Protein AF-A0A256YES0-F1 (afdb_monomer)

Nearest PDB structures (foldseek):
  6i7s-assembly1_G  TM=4.417E-01  e=3.848E-02  Homo sapiens
  6i7s-assembly2_H  TM=4.179E-01  e=4.249E-02  Homo sapiens
  3nb3-assembly1_A  TM=1.510E-01  e=1.839E+00  Escherichia coli K-12
  2gsk-assembly1_A  TM=1.183E-01  e=7.013E+00  Escherichia coli

Foldseek 3Di:
DDDPVVVVVVVVVVVVVPPPPPPPPPPPPWDFDDKFKWKKWKKKKKKWAAPVLVLQAPDPPDNGIKMKIKIWMKMWMWTWTDDVAIKIKIKIATADMDMDMDPGDPVLVVQACVQVVVRHGDIDMDMDSAQANAKDWDADSNVSYIDIDRDDDDADFPDWDDDPNFIWGWDWDWDWDADPQKIWTWTWIFIARQRNRHTQWIWIKIKIAGNVDRRGIIMIIMIMHMGGNRVSQVVQKAKWKKWFDFPPWIKIKMKIWGNDGWDWDWDFDFQKIKIWTADSHWIKMKMKTFQPKDWPDKPFDWDWDDDPRIIITIGHTDGGTDIMMTGIPTTGPDMDTDPDRPDDCCVVDPVCVPDPPVVVVCCVVVVVVVVVVVVVVVVVVVVVVVVVVVVD

Radius of gyration: 26.76 Å; Cα contacts (8 Å, |Δi|>4): 800; chains: 1; bounding box: 69×67×77 Å

Sequence (392 aa):
MFNAKKYAMLTLTLLVISLQFVPVVNTIFYREIYVLNGMYTGIFEIVASGIFVKNITVNSTSSGSGILRVNYEFEIWIHVLESNNYTYIYSYRLIGYKTWSRGFNRDLEELINATLDKYLGRTIISSGKWVDPALILTYDLNTKKLYFERFNLYYDITAVSLYEDTVCFEYKKYNELILNNKIHREIKTFYYDSLSKTPLYLYDYYAIIDLTDDLNHFYIKRVIFEDGIGHGLSKISRSKTKLLYYDDSTGKISFVSYFSMPDIELKYENNTLYINLKAEHPYLMVIVLENHDYINYSSIRLKPYMLRTKTLYLSDIRYTNSTLTFIFNEPIVKITDQQGNATYIHEVTTSEKNYSSSYILFYTIVFNILAIVVSYSVSKFIARVLKLIVQS

pLDDT: mean 73.88, std 18.16, range [28.91, 95.12]

Secondary structure (DSSP, 8-state):
---THHHHHHHHHHSSGGG----------PEEEEEEEEEEEEEEEEEE-GGGGGGT-S----S--EEEEEEEEEEEEEEEEESSS-EEEEEEEEEEEEEEEESS-HHHHHHHHHHHTTTBTPEEEEEESS----EEEEEETTTTEEEEEE--------EEEEETTEEEEEEEEEEEEEETTEEEEEEEEEEEETTT--EEEEEEEEEEEESS-TT-EEEEEEEEEEESHHHHHHHHEEEEEEEEE-SS-EEEEEEEEESSPPEEEEEEETTEEEEEEE-SS-EEEEEEEETT--EEEESS-EEEEEETTEEEEEEPPB-S-EEEEEEESS---EEEEPPS---TTTTS-GGGTT---HHHHHHHHHHHHHHHHHHHHHHHHHHHHHHHHHH-

Solvent-accessible surface area (backbone atoms only — not comparable to full-atom values): 21514 Å² total; per-residue (Å²): 138,83,73,69,71,68,58,59,55,56,56,55,61,62,64,67,66,78,79,70,85,69,78,79,72,69,84,66,81,60,44,77,76,46,77,40,54,27,39,37,45,34,41,42,36,42,36,23,12,40,78,48,30,53,62,71,39,94,71,78,87,62,90,44,55,23,40,39,38,38,40,38,33,32,39,38,36,41,39,35,27,46,53,105,60,61,39,33,39,36,40,37,26,33,75,47,72,49,77,48,74,45,66,55,58,66,68,57,56,52,54,46,47,62,46,50,60,72,38,50,76,39,74,49,76,48,74,37,82,55,68,61,77,26,71,44,85,46,74,42,66,88,80,68,41,68,47,77,43,72,58,84,79,92,73,79,70,66,47,75,51,70,56,84,89,18,67,20,36,27,36,72,47,78,49,76,48,80,54,95,60,22,42,40,36,39,42,36,40,35,32,20,34,74,84,34,53,31,61,44,31,38,39,41,37,41,37,41,37,36,71,86,43,83,62,29,28,35,36,41,39,38,38,38,40,51,46,49,47,58,52,46,52,49,75,43,48,43,61,55,50,34,37,37,29,38,96,90,47,52,30,38,39,32,43,36,21,55,80,55,74,59,49,76,49,77,50,74,57,60,32,34,41,39,39,42,37,48,36,98,44,54,32,36,40,44,35,41,25,38,78,81,63,47,71,80,39,58,76,57,72,64,50,78,44,83,52,96,61,31,40,36,32,37,44,66,78,36,75,56,59,45,79,43,43,37,30,39,77,56,48,58,77,46,75,44,74,59,90,69,91,71,57,88,56,65,80,69,40,76,77,55,74,76,49,68,57,62,61,60,59,47,47,57,50,52,51,53,50,49,53,50,52,51,53,51,52,52,52,53,50,52,52,52,52,52,53,53,61,76,73,106

Structure (mmCIF, N/CA/C/O backbone):
data_AF-A0A256YES0-F1
#
_entry.id   AF-A0A256YES0-F1
#
loop_
_atom_site.group_PDB
_atom_site.id
_atom_site.type_symbol
_atom_site.label_atom_id
_atom_site.label_alt_id
_atom_site.label_comp_id
_atom_site.label_asym_id
_atom_site.label_entity_id
_atom_site.label_seq_id
_atom_site.pdbx_PDB_ins_code
_atom_site.Cartn_x
_atom_site.Cartn_y
_atom_site.Cartn_z
_atom_site.occupancy
_atom_site.B_iso_or_equiv
_atom_site.auth_seq_id
_atom_site.auth_comp_id
_atom_site.auth_asym_id
_atom_site.auth_atom_id
_atom_site.pdbx_PDB_model_num
ATOM 1 N N . MET A 1 1 ? -25.175 -9.383 -42.299 1.00 34.66 1 MET A N 1
ATOM 2 C CA . MET A 1 1 ? -24.742 -7.984 -42.521 1.00 34.66 1 MET A CA 1
ATOM 3 C C . MET A 1 1 ? -24.931 -7.215 -41.224 1.00 34.66 1 MET A C 1
ATOM 5 O O . MET A 1 1 ? -26.058 -6.907 -40.860 1.00 34.66 1 MET A O 1
ATOM 9 N N . PHE A 1 2 ? -23.846 -7.023 -40.473 1.00 29.39 2 PHE A N 1
ATOM 10 C CA . PHE A 1 2 ? -23.865 -6.384 -39.156 1.00 29.39 2 PHE A CA 1
ATOM 11 C C . PHE A 1 2 ? -23.778 -4.861 -39.297 1.00 29.39 2 PHE A C 1
ATOM 13 O O . PHE A 1 2 ? -22.943 -4.327 -40.024 1.00 29.39 2 PHE A O 1
ATOM 20 N N . ASN A 1 3 ? -24.699 -4.169 -38.632 1.00 30.17 3 ASN A N 1
ATOM 21 C CA . ASN A 1 3 ? -25.014 -2.764 -38.856 1.00 30.17 3 ASN A CA 1
ATOM 22 C C . ASN A 1 3 ? -24.064 -1.858 -38.042 1.00 30.17 3 ASN A C 1
ATOM 24 O O . ASN A 1 3 ? -24.366 -1.464 -36.915 1.00 30.17 3 ASN A O 1
ATOM 28 N N . ALA A 1 4 ? -22.899 -1.537 -38.617 1.00 35.34 4 ALA A N 1
ATOM 29 C CA . ALA A 1 4 ? -21.822 -0.756 -37.989 1.00 35.34 4 ALA A CA 1
ATOM 30 C C . ALA A 1 4 ? -22.213 0.683 -37.579 1.00 35.34 4 ALA A C 1
ATOM 32 O O . ALA A 1 4 ? -21.505 1.323 -36.804 1.00 35.34 4 ALA A O 1
ATOM 33 N N . LYS A 1 5 ? -23.367 1.197 -38.027 1.00 34.91 5 LYS A N 1
ATOM 34 C CA . LYS A 1 5 ? -23.833 2.550 -37.678 1.00 34.91 5 LYS A CA 1
ATOM 35 C C . LYS A 1 5 ? -24.452 2.677 -36.281 1.00 34.91 5 LYS A C 1
ATOM 37 O O . LYS A 1 5 ? -24.475 3.782 -35.753 1.00 34.91 5 LYS A O 1
ATOM 42 N N . LYS A 1 6 ? -24.907 1.587 -35.646 1.00 34.03 6 LYS A N 1
ATOM 43 C CA . LYS A 1 6 ? -25.518 1.667 -34.300 1.00 34.03 6 LYS A CA 1
ATOM 44 C C . LYS A 1 6 ? -24.500 1.705 -33.153 1.00 34.03 6 LYS A C 1
ATOM 46 O O . LYS A 1 6 ? -24.822 2.229 -32.094 1.00 34.03 6 LYS A O 1
ATOM 51 N N . TYR A 1 7 ? -23.271 1.231 -33.373 1.00 35.84 7 TYR A N 1
ATOM 52 C CA . TYR A 1 7 ? -22.211 1.267 -32.356 1.00 35.84 7 TYR A CA 1
ATOM 53 C C . TYR A 1 7 ? -21.336 2.518 -32.425 1.00 35.84 7 TYR A C 1
ATOM 55 O O . TYR A 1 7 ? -20.847 2.946 -31.390 1.00 35.84 7 TYR A O 1
ATOM 63 N N . ALA A 1 8 ? -21.218 3.164 -33.591 1.00 35.25 8 ALA A N 1
ATOM 64 C CA . ALA A 1 8 ? -20.496 4.433 -33.713 1.00 35.25 8 ALA A CA 1
ATOM 65 C C . ALA A 1 8 ? -21.210 5.598 -33.001 1.00 35.25 8 ALA A C 1
ATOM 67 O O . ALA A 1 8 ? -20.566 6.542 -32.556 1.00 35.25 8 ALA A O 1
ATOM 68 N N . MET A 1 9 ? -22.537 5.524 -32.855 1.00 30.77 9 MET A N 1
ATOM 69 C CA . MET A 1 9 ? -23.305 6.561 -32.162 1.00 30.77 9 MET A CA 1
ATOM 70 C C . MET A 1 9 ? -23.294 6.372 -30.637 1.00 30.77 9 MET A C 1
ATOM 72 O O . MET A 1 9 ? -23.364 7.360 -29.920 1.00 30.77 9 MET A O 1
ATOM 76 N N . LEU A 1 10 ? -23.110 5.141 -30.135 1.00 31.28 10 LEU A N 1
ATOM 77 C CA . LEU A 1 10 ? -23.026 4.869 -28.694 1.00 31.28 10 LEU A CA 1
ATOM 78 C C . LEU A 1 10 ? -21.641 5.201 -28.106 1.00 31.28 10 LEU A C 1
ATOM 80 O O . LEU A 1 10 ? -21.547 5.633 -26.961 1.00 31.28 10 LEU A O 1
ATOM 84 N N . THR A 1 11 ? -20.564 5.066 -28.887 1.00 34.31 11 THR A N 1
ATOM 85 C CA . THR A 1 11 ? -19.218 5.495 -28.464 1.00 34.31 11 THR A CA 1
ATOM 86 C C . THR A 1 11 ? -19.010 7.003 -28.567 1.00 34.31 11 THR A C 1
ATOM 88 O O . THR A 1 11 ? -18.215 7.544 -27.803 1.00 34.31 11 THR A O 1
ATOM 91 N N . LEU A 1 12 ? -19.757 7.713 -29.421 1.00 30.97 12 LEU A N 1
ATOM 92 C CA . LEU A 1 12 ? -19.657 9.174 -29.501 1.00 30.97 12 LEU A CA 1
ATOM 93 C C . LEU A 1 12 ? -20.442 9.895 -28.391 1.00 30.97 12 LEU A C 1
ATOM 95 O O . LEU A 1 12 ? -20.058 10.991 -28.001 1.00 30.97 12 LEU A O 1
ATOM 99 N N . THR A 1 13 ? -21.484 9.282 -27.814 1.00 33.03 13 THR A N 1
ATOM 100 C CA . THR A 1 13 ? -22.185 9.857 -26.645 1.00 33.03 13 THR A CA 1
ATOM 101 C C . THR A 1 13 ? -21.450 9.593 -25.324 1.00 33.03 13 THR A C 1
ATOM 103 O O . THR A 1 13 ? -21.582 10.374 -24.389 1.00 33.03 13 THR A O 1
ATOM 106 N N . LEU A 1 14 ? -20.606 8.557 -25.252 1.00 30.81 14 LEU A N 1
ATOM 107 C CA . LEU A 1 14 ? -19.751 8.288 -24.085 1.00 30.81 14 LEU A CA 1
ATOM 108 C C . LEU A 1 14 ? -18.448 9.107 -24.074 1.00 30.81 14 LEU A C 1
ATOM 110 O O . LEU A 1 14 ? -17.885 9.324 -23.005 1.00 30.81 14 LEU A O 1
ATOM 114 N N . LEU A 1 15 ? -18.007 9.631 -25.224 1.00 29.50 15 LEU A N 1
ATOM 115 C CA . LEU A 1 15 ? -16.810 10.479 -25.323 1.00 29.50 15 LEU A CA 1
ATOM 116 C C . LEU A 1 15 ? -17.086 11.976 -25.067 1.00 29.50 15 LEU A C 1
ATOM 118 O O . LEU A 1 15 ? -16.154 12.755 -24.892 1.00 29.50 15 LEU A O 1
ATOM 122 N N . VAL A 1 16 ? -18.357 12.389 -25.010 1.00 29.42 16 VAL A N 1
ATOM 123 C CA . VAL A 1 16 ? -18.754 13.776 -24.684 1.00 29.42 16 VAL A CA 1
ATOM 124 C C . VAL A 1 16 ? -19.044 13.958 -23.183 1.00 29.42 16 VAL A C 1
ATOM 126 O O . VAL A 1 16 ? -19.153 15.083 -22.704 1.00 29.42 16 VAL A O 1
ATOM 129 N N . ILE A 1 17 ? -19.060 12.879 -22.391 1.00 32.25 17 ILE A N 1
ATOM 130 C CA . ILE A 1 17 ? -19.252 12.954 -20.929 1.00 32.25 17 ILE A CA 1
ATOM 131 C C . ILE A 1 17 ? -17.926 13.206 -20.177 1.00 32.25 17 ILE A C 1
ATOM 133 O O . ILE A 1 17 ? -17.936 13.578 -19.007 1.00 32.25 17 ILE A O 1
ATOM 137 N N . SER A 1 18 ? -16.761 13.105 -20.827 1.00 32.41 18 SER A N 1
ATOM 138 C CA . SER A 1 18 ? -15.463 13.182 -20.135 1.00 32.41 18 SER A CA 1
ATOM 139 C C . SER A 1 18 ? -14.825 14.576 -20.010 1.00 32.41 18 SER A C 1
ATOM 141 O O . SER A 1 18 ? -13.669 14.645 -19.609 1.00 32.41 18 SER A O 1
ATOM 143 N N . LEU A 1 19 ? -15.517 15.687 -20.309 1.00 30.39 19 LEU A N 1
ATOM 144 C CA . LEU A 1 19 ? -14.914 17.038 -20.219 1.00 30.39 19 LEU A CA 1
ATOM 145 C C . LEU A 1 19 ? -15.809 18.154 -19.644 1.00 30.39 19 LEU A C 1
ATOM 147 O O . LEU A 1 19 ? -15.488 19.331 -19.785 1.00 30.39 19 LEU A O 1
ATOM 151 N N . GLN A 1 20 ? -16.874 17.816 -18.914 1.00 28.91 20 GLN A N 1
ATOM 152 C CA . GLN A 1 20 ? -17.567 18.779 -18.047 1.00 28.91 20 GLN A CA 1
ATOM 153 C C . GLN A 1 20 ? -17.767 18.217 -16.638 1.00 28.91 20 GLN A C 1
ATOM 155 O O . GLN A 1 20 ? -18.882 18.038 -16.167 1.00 28.91 20 GLN A O 1
ATOM 160 N N . PHE A 1 21 ? -16.661 17.995 -15.931 1.00 31.44 21 PHE A N 1
ATOM 161 C CA . PHE A 1 21 ? -16.656 18.174 -14.481 1.00 31.44 21 PHE A CA 1
ATOM 162 C C . PHE A 1 21 ? -16.124 19.576 -14.187 1.00 31.44 21 PHE A C 1
ATOM 164 O O . PHE A 1 21 ? -15.007 19.756 -13.716 1.00 31.44 21 PHE A O 1
ATOM 171 N N . VAL A 1 22 ? -16.939 20.588 -14.485 1.00 30.09 22 VAL A N 1
ATOM 172 C CA . VAL A 1 22 ? -16.977 21.737 -13.582 1.00 30.09 22 VAL A CA 1
ATOM 173 C C . VAL A 1 22 ? -17.832 21.237 -12.425 1.00 30.09 22 VAL A C 1
ATOM 175 O O . VAL A 1 22 ? -19.026 21.015 -12.639 1.00 30.09 22 VAL A O 1
ATOM 178 N N . PRO A 1 23 ? -17.288 20.979 -11.224 1.00 34.78 23 PRO A N 1
ATOM 179 C CA . PRO A 1 23 ? -18.169 20.919 -10.081 1.00 34.78 23 PRO A CA 1
ATOM 180 C C . PRO A 1 23 ? -18.836 22.291 -10.026 1.00 34.78 23 PRO A C 1
ATOM 182 O O . PRO A 1 23 ? -18.173 23.312 -9.845 1.00 34.78 23 PRO A O 1
ATOM 185 N N . VAL A 1 24 ? -20.152 22.319 -10.241 1.00 32.22 24 VAL A N 1
ATOM 186 C CA . VAL A 1 24 ? -20.981 23.382 -9.693 1.00 32.22 24 VAL A CA 1
ATOM 187 C C . VAL A 1 24 ? -20.664 23.355 -8.208 1.00 32.22 24 VAL A C 1
ATOM 189 O O . VAL A 1 24 ? -21.096 22.458 -7.483 1.00 32.22 24 VAL A O 1
ATOM 192 N N . VAL A 1 25 ? -19.813 24.285 -7.783 1.00 35.53 25 VAL A N 1
ATOM 193 C CA . VAL A 1 25 ? -19.630 24.620 -6.383 1.00 35.53 25 VAL A CA 1
ATOM 194 C C . VAL A 1 25 ? -20.976 25.200 -5.976 1.00 35.53 25 VAL A C 1
ATOM 196 O O . VAL A 1 25 ? -21.200 26.403 -6.050 1.00 35.53 25 VAL A O 1
ATOM 199 N N . ASN A 1 26 ? -21.915 24.329 -5.597 1.00 33.59 26 ASN A N 1
ATOM 200 C CA . ASN A 1 26 ? -22.881 24.719 -4.591 1.00 33.59 26 ASN A CA 1
ATOM 201 C C . ASN A 1 26 ? -22.010 25.236 -3.456 1.00 33.59 26 ASN A C 1
ATOM 203 O O . ASN A 1 26 ? -21.215 24.478 -2.900 1.00 33.59 26 ASN A O 1
ATOM 207 N N . THR A 1 27 ? -22.078 26.538 -3.206 1.00 37.41 27 THR A N 1
ATOM 208 C CA . THR A 1 27 ? -21.395 27.230 -2.118 1.00 37.41 27 THR A CA 1
ATOM 209 C C . THR A 1 27 ? -22.002 26.775 -0.794 1.00 37.41 27 THR A C 1
ATOM 211 O O . THR A 1 27 ? -22.628 27.525 -0.056 1.00 37.41 27 THR A O 1
ATOM 214 N N . ILE A 1 28 ? -21.829 25.492 -0.490 1.00 48.88 28 ILE A N 1
ATOM 215 C CA . ILE A 1 28 ? -21.734 25.014 0.872 1.00 48.88 28 ILE A CA 1
ATOM 216 C C . ILE A 1 28 ? -20.439 25.647 1.368 1.00 48.88 28 ILE A C 1
ATOM 218 O O . ILE A 1 28 ? -19.378 25.452 0.775 1.00 48.88 28 ILE A O 1
ATOM 222 N N . PHE A 1 29 ? -20.539 26.492 2.388 1.00 50.69 29 PHE A N 1
ATOM 223 C CA . PHE A 1 29 ? -19.368 27.046 3.050 1.00 50.69 29 PHE A CA 1
ATOM 224 C C . PHE A 1 29 ? -18.613 25.888 3.697 1.00 50.69 29 PHE A C 1
ATOM 226 O O . PHE A 1 29 ? -18.949 25.440 4.789 1.00 50.69 29 PHE A O 1
ATOM 233 N N . TYR A 1 30 ? -17.624 25.365 2.982 1.00 59.06 30 TYR A N 1
ATOM 234 C CA . TYR A 1 30 ? -16.682 24.409 3.527 1.00 59.06 30 TYR A CA 1
ATOM 235 C C . TYR A 1 30 ? -15.755 25.156 4.475 1.00 59.06 30 TYR A C 1
ATOM 237 O O . TYR A 1 30 ? -15.086 26.112 4.075 1.00 59.06 30 TYR A O 1
ATOM 245 N N . ARG A 1 31 ? -15.706 24.720 5.732 1.00 73.62 31 ARG A N 1
ATOM 246 C CA . ARG A 1 31 ? -14.670 25.175 6.653 1.00 73.62 31 ARG A CA 1
ATOM 247 C C . ARG A 1 31 ? -13.478 24.244 6.499 1.00 73.62 31 ARG A C 1
ATOM 249 O O . ARG A 1 31 ? -13.584 23.053 6.778 1.00 73.62 31 ARG A O 1
ATOM 256 N N . GLU A 1 32 ? -12.347 24.773 6.053 1.00 77.81 32 GLU A N 1
ATOM 257 C CA . GLU A 1 32 ? -11.093 24.031 6.146 1.00 77.81 32 GLU A CA 1
ATOM 258 C C . GLU A 1 32 ? -10.718 23.899 7.623 1.00 77.81 32 GLU A C 1
ATOM 260 O O . GLU A 1 32 ? -10.620 24.891 8.348 1.00 77.81 32 GLU A O 1
ATOM 265 N N . ILE A 1 33 ? -10.570 22.659 8.078 1.00 81.12 33 ILE A N 1
ATOM 266 C CA . ILE A 1 33 ? -10.273 22.349 9.481 1.00 81.12 33 ILE A CA 1
ATOM 267 C C . ILE A 1 33 ? -8.878 21.761 9.661 1.00 81.12 33 ILE A C 1
ATOM 269 O O . ILE A 1 33 ? -8.342 21.786 10.769 1.00 81.12 33 ILE A O 1
ATOM 273 N N . TYR A 1 34 ? -8.296 21.211 8.594 1.00 82.12 34 TYR A N 1
ATOM 274 C CA . TYR A 1 34 ? -6.982 20.596 8.647 1.00 82.12 34 TYR A CA 1
ATOM 275 C C . TYR A 1 34 ? -6.337 20.536 7.263 1.00 82.12 34 TYR A C 1
ATOM 277 O O . TYR A 1 34 ? -7.014 20.255 6.272 1.00 82.12 34 TYR A O 1
ATOM 285 N N . VAL A 1 35 ? -5.020 20.734 7.217 1.00 86.75 35 VAL A N 1
ATOM 286 C CA . VAL A 1 35 ? -4.196 20.550 6.019 1.00 86.75 35 VAL A CA 1
ATOM 287 C C . VAL A 1 35 ? -3.019 19.657 6.381 1.00 86.75 35 VAL A C 1
ATOM 289 O O . VAL A 1 35 ? -2.267 19.955 7.307 1.00 86.75 35 VAL A O 1
ATOM 292 N N . LEU A 1 36 ? -2.884 18.549 5.660 1.00 86.44 36 LEU A N 1
ATOM 293 C CA . LEU A 1 36 ? -1.705 17.687 5.692 1.00 86.44 36 LEU A CA 1
ATOM 294 C C . LEU A 1 36 ? -0.877 17.973 4.450 1.00 86.44 36 LEU A C 1
ATOM 296 O O . LEU A 1 36 ? -1.442 18.110 3.366 1.00 86.44 36 LEU A O 1
ATOM 300 N N . ASN A 1 37 ? 0.439 18.005 4.590 1.00 89.06 37 ASN A N 1
ATOM 301 C CA . ASN A 1 37 ? 1.362 18.133 3.476 1.00 89.06 37 ASN A CA 1
ATOM 302 C C . ASN A 1 37 ? 2.486 17.106 3.607 1.00 89.06 37 ASN A C 1
ATOM 304 O O . ASN A 1 37 ? 2.917 16.790 4.716 1.00 89.06 37 ASN A O 1
ATOM 308 N N . GLY A 1 38 ? 2.964 16.617 2.473 1.00 87.19 38 GLY A N 1
ATOM 309 C CA . GLY A 1 38 ? 4.129 15.749 2.413 1.00 87.19 38 GLY A CA 1
ATOM 310 C C . GLY A 1 38 ? 4.616 15.555 0.986 1.00 87.19 38 GLY A C 1
ATOM 311 O O . GLY A 1 38 ? 4.087 16.147 0.039 1.00 87.19 38 GLY A O 1
ATOM 312 N N . MET A 1 39 ? 5.653 14.746 0.853 1.00 85.88 39 MET A N 1
ATOM 313 C CA . MET A 1 39 ? 6.419 14.559 -0.366 1.00 85.88 39 MET A CA 1
ATOM 314 C C . MET A 1 39 ? 6.537 13.077 -0.701 1.00 85.88 39 MET A C 1
ATOM 316 O O . MET A 1 39 ? 6.778 12.239 0.159 1.00 85.88 39 MET A O 1
ATOM 320 N N . TYR A 1 40 ? 6.436 12.755 -1.984 1.00 85.62 40 TYR A N 1
ATOM 321 C CA . TYR A 1 40 ? 6.819 11.459 -2.519 1.00 85.62 40 TYR A CA 1
ATOM 322 C C . TYR A 1 40 ? 8.059 11.589 -3.374 1.00 85.62 40 TYR A C 1
ATOM 324 O O . TYR A 1 40 ? 8.048 12.305 -4.375 1.00 85.62 40 TYR A O 1
ATOM 332 N N . THR A 1 41 ? 9.082 10.809 -3.044 1.00 83.25 41 THR A N 1
ATOM 333 C CA . THR A 1 41 ? 10.221 10.584 -3.932 1.00 83.25 41 THR A CA 1
ATOM 334 C C . THR A 1 41 ? 10.098 9.204 -4.554 1.00 83.25 41 THR A C 1
ATOM 336 O O . THR A 1 41 ? 9.898 8.206 -3.858 1.00 83.25 41 THR A O 1
ATOM 339 N N . GLY A 1 42 ? 10.216 9.131 -5.875 1.00 83.56 42 GLY A N 1
ATOM 340 C CA . GLY A 1 42 ? 10.049 7.894 -6.618 1.00 83.56 42 GLY A CA 1
ATOM 341 C C . GLY A 1 42 ? 11.174 7.619 -7.603 1.00 83.56 42 GLY A C 1
ATOM 342 O O . GLY A 1 42 ? 11.745 8.527 -8.205 1.00 83.56 42 GLY A O 1
ATOM 343 N N . ILE A 1 43 ? 11.462 6.333 -7.785 1.00 87.19 43 ILE A N 1
ATOM 344 C CA . ILE A 1 43 ? 12.324 5.799 -8.835 1.00 87.19 43 ILE A CA 1
ATOM 345 C C . ILE A 1 43 ? 11.491 4.821 -9.653 1.00 87.19 43 ILE A C 1
ATOM 347 O O . ILE A 1 43 ? 11.024 3.804 -9.140 1.00 87.19 43 ILE A O 1
ATOM 351 N N . PHE A 1 44 ? 11.346 5.110 -10.938 1.00 90.69 44 PHE A N 1
ATOM 352 C CA . PHE A 1 44 ? 10.748 4.221 -11.921 1.00 90.69 44 PHE A CA 1
ATOM 353 C C . PHE A 1 44 ? 11.822 3.807 -12.930 1.00 90.69 44 PHE A C 1
ATOM 355 O O . PHE A 1 44 ? 12.48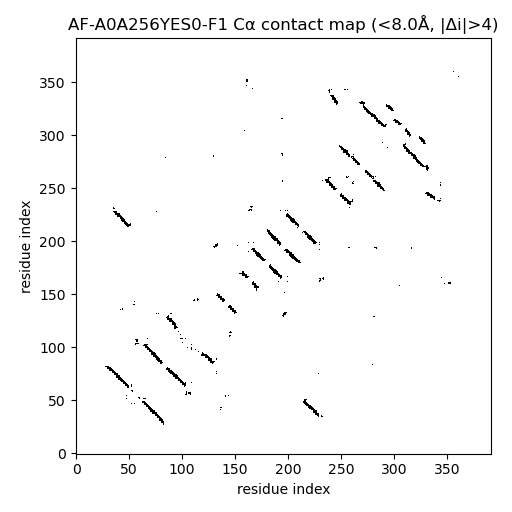1 4.658 -13.523 1.00 90.69 44 PHE A O 1
ATOM 362 N N . GLU A 1 45 ? 12.026 2.510 -13.125 1.00 88.25 45 GLU A N 1
ATOM 363 C CA . GLU A 1 45 ? 13.044 1.972 -14.023 1.00 88.25 45 GLU A CA 1
ATOM 364 C C . GLU A 1 45 ? 12.472 0.876 -14.920 1.00 88.25 45 GLU A C 1
ATOM 366 O O . GLU A 1 45 ? 11.755 -0.014 -14.463 1.00 88.25 45 GLU A O 1
ATOM 371 N N . ILE A 1 46 ? 12.834 0.939 -16.200 1.00 88.94 46 ILE A N 1
ATOM 372 C CA . ILE A 1 46 ? 12.572 -0.095 -17.198 1.00 88.94 46 ILE A CA 1
ATOM 373 C C . ILE A 1 46 ? 13.899 -0.505 -17.803 1.00 88.94 46 ILE A C 1
ATOM 375 O O . ILE A 1 46 ? 14.671 0.346 -18.251 1.00 88.94 46 ILE A O 1
ATOM 379 N N . VAL A 1 47 ? 14.117 -1.810 -17.897 1.00 87.56 47 VAL A N 1
ATOM 380 C CA . VAL A 1 47 ? 15.240 -2.373 -18.639 1.00 87.56 47 VAL A CA 1
ATOM 381 C C . VAL A 1 47 ? 14.762 -3.484 -19.532 1.00 87.56 47 VAL A C 1
ATOM 383 O O . VAL A 1 47 ? 13.918 -4.297 -19.158 1.00 87.56 47 VAL A O 1
ATOM 386 N N . ALA A 1 48 ? 15.310 -3.503 -20.735 1.00 88.50 48 ALA A N 1
ATOM 387 C CA . ALA A 1 48 ? 15.005 -4.522 -21.709 1.00 88.50 48 ALA A CA 1
ATOM 388 C C . ALA A 1 48 ? 16.225 -4.847 -22.546 1.00 88.50 48 ALA A C 1
ATOM 390 O O . ALA A 1 48 ? 17.047 -3.978 -22.831 1.00 88.50 48 ALA A O 1
ATOM 391 N N . SER A 1 49 ? 16.302 -6.092 -22.984 1.00 85.00 49 SER A N 1
ATOM 392 C CA . SER A 1 49 ? 17.336 -6.564 -23.887 1.00 85.00 49 SER A CA 1
ATOM 393 C C . SER A 1 49 ? 16.772 -7.565 -24.894 1.00 85.00 49 SER A C 1
ATOM 395 O O . SER A 1 49 ? 15.716 -8.172 -24.675 1.00 85.00 49 SER A O 1
ATOM 397 N N . GLY A 1 50 ? 17.455 -7.663 -26.035 1.00 82.25 50 GLY A N 1
ATOM 398 C CA . GLY A 1 50 ? 17.121 -8.571 -27.126 1.00 82.25 50 GLY A CA 1
ATOM 399 C C . GLY A 1 50 ? 15.687 -8.398 -27.637 1.00 82.25 50 GLY A C 1
ATOM 400 O O . GLY A 1 50 ? 15.278 -7.292 -28.003 1.00 82.25 50 GLY A O 1
ATOM 401 N N . ILE A 1 51 ? 14.897 -9.476 -27.669 1.00 77.75 51 ILE A N 1
ATOM 402 C CA . ILE A 1 51 ? 13.536 -9.460 -28.237 1.00 77.75 51 ILE A CA 1
ATOM 403 C C . ILE A 1 51 ? 12.583 -8.490 -27.521 1.00 77.75 51 ILE A C 1
ATOM 405 O O . ILE A 1 51 ? 11.645 -7.986 -28.141 1.00 77.75 51 ILE A O 1
ATOM 409 N N . PHE A 1 52 ? 12.820 -8.191 -26.239 1.00 78.06 52 PHE A N 1
ATOM 410 C CA . PHE A 1 52 ? 11.924 -7.353 -25.436 1.00 78.06 52 PHE A CA 1
ATOM 411 C C . PHE A 1 52 ? 12.079 -5.855 -25.721 1.00 78.06 52 PHE A C 1
ATOM 413 O O . PHE A 1 52 ? 11.154 -5.079 -25.481 1.00 78.06 52 PHE A O 1
ATOM 420 N N . VAL A 1 53 ? 13.207 -5.439 -26.303 1.00 76.75 53 VAL A N 1
ATOM 421 C CA . VAL A 1 53 ? 13.497 -4.030 -26.627 1.00 76.75 53 VAL A CA 1
ATOM 422 C C . VAL A 1 53 ? 12.535 -3.492 -27.683 1.00 76.75 53 VAL A C 1
ATOM 424 O O . VAL A 1 53 ? 12.166 -2.315 -27.641 1.00 76.75 53 VAL A O 1
ATOM 427 N N . LYS A 1 54 ? 12.062 -4.356 -28.592 1.00 68.94 54 LYS A N 1
ATOM 428 C CA . LYS A 1 54 ? 11.098 -3.995 -29.646 1.00 68.94 54 LYS A CA 1
ATOM 429 C C . LYS A 1 54 ? 9.749 -3.534 -29.094 1.00 68.94 54 LYS A C 1
ATOM 431 O O . LYS A 1 54 ? 9.096 -2.690 -29.700 1.00 68.94 54 LYS A O 1
ATOM 436 N N . ASN A 1 55 ? 9.347 -4.046 -27.932 1.00 67.19 55 ASN A N 1
ATOM 437 C CA . ASN A 1 55 ? 8.066 -3.687 -27.321 1.00 67.19 55 ASN A CA 1
ATOM 438 C C . ASN A 1 55 ? 8.103 -2.304 -26.657 1.00 67.19 55 ASN A C 1
ATOM 440 O O . ASN A 1 55 ? 7.058 -1.722 -26.392 1.00 67.19 55 ASN A O 1
ATOM 444 N N . ILE A 1 56 ? 9.297 -1.752 -26.431 1.00 68.81 56 ILE A N 1
ATOM 445 C CA . ILE A 1 56 ? 9.498 -0.494 -25.697 1.00 68.81 56 ILE A CA 1
ATOM 446 C C . ILE A 1 56 ? 10.001 0.603 -26.639 1.00 68.81 56 ILE A C 1
ATOM 448 O O . ILE A 1 56 ? 9.552 1.743 -26.574 1.00 68.81 56 ILE A O 1
ATOM 452 N N . THR A 1 57 ? 10.877 0.265 -27.585 1.00 63.19 57 THR A N 1
ATOM 453 C CA . THR A 1 57 ? 11.424 1.215 -28.567 1.00 63.19 57 THR A CA 1
ATOM 454 C C . THR A 1 57 ? 10.560 1.290 -29.827 1.00 63.19 57 THR A C 1
ATOM 456 O O . THR A 1 57 ? 9.860 0.345 -30.179 1.00 63.19 57 THR A O 1
ATOM 459 N N . VAL A 1 58 ? 10.510 2.455 -30.481 1.00 54.25 58 VAL A N 1
ATOM 460 C CA . VAL A 1 58 ? 9.724 2.671 -31.717 1.00 54.25 58 VAL A CA 1
ATOM 461 C C . VAL A 1 58 ? 10.482 2.185 -32.962 1.00 54.25 58 VAL A C 1
ATOM 463 O O . VAL A 1 58 ? 9.849 1.767 -33.922 1.00 54.25 58 VAL A O 1
ATOM 466 N N . ASN A 1 59 ? 11.819 2.144 -32.911 1.00 52.12 59 ASN A N 1
ATOM 467 C CA . ASN A 1 59 ? 12.689 1.657 -33.983 1.00 52.12 59 ASN A CA 1
ATOM 468 C C . ASN A 1 59 ? 13.784 0.754 -33.400 1.00 52.12 59 ASN A C 1
ATOM 470 O O . ASN A 1 59 ? 14.666 1.222 -32.683 1.00 52.12 59 ASN A O 1
ATOM 474 N N . SER A 1 60 ? 13.721 -0.544 -33.703 1.00 48.06 60 SER A N 1
ATOM 475 C CA . SER A 1 60 ? 14.707 -1.534 -33.267 1.00 48.06 60 SER A CA 1
ATOM 476 C C . SER A 1 60 ? 15.806 -1.687 -34.316 1.00 48.06 60 SER A C 1
ATOM 478 O O . SER A 1 60 ? 15.706 -2.539 -35.199 1.00 48.06 60 SER A O 1
ATOM 480 N N . THR A 1 61 ? 16.838 -0.853 -34.256 1.00 47.00 61 THR A N 1
ATOM 481 C CA . THR A 1 61 ? 18.011 -1.001 -35.136 1.00 47.00 61 THR A CA 1
ATOM 482 C C . THR A 1 61 ? 19.222 -1.605 -34.436 1.00 47.00 61 THR A C 1
ATOM 484 O O . THR A 1 61 ? 20.186 -1.958 -35.106 1.00 47.00 61 THR A O 1
ATOM 487 N N . SER A 1 62 ? 19.174 -1.820 -33.122 1.00 46.78 62 SER A N 1
ATOM 488 C CA . SER A 1 62 ? 20.240 -2.493 -32.384 1.00 46.78 62 SER A CA 1
ATOM 489 C C . SER A 1 62 ? 19.707 -3.716 -31.643 1.00 46.78 62 SER A C 1
ATOM 491 O O . SER A 1 62 ? 18.687 -3.670 -30.959 1.00 46.78 62 SER A O 1
ATOM 493 N N . SER A 1 63 ? 20.449 -4.817 -31.733 1.00 51.25 63 SER A N 1
ATOM 494 C CA . SER A 1 63 ? 20.378 -5.996 -30.860 1.00 51.25 63 SER A CA 1
ATOM 495 C C . SER A 1 63 ? 20.815 -5.682 -29.414 1.00 51.25 63 SER A C 1
ATOM 497 O O . SER A 1 63 ? 21.417 -6.518 -28.749 1.00 51.25 63 SER A O 1
ATOM 499 N N . GLY A 1 64 ? 20.609 -4.443 -28.958 1.00 65.69 64 GLY A N 1
ATOM 500 C CA . GLY A 1 64 ? 21.220 -3.881 -27.760 1.00 65.69 64 GLY A CA 1
ATOM 501 C C . GLY A 1 64 ? 20.264 -3.829 -26.579 1.00 65.69 64 GLY A C 1
ATOM 502 O O . GLY A 1 64 ? 19.058 -3.689 -26.750 1.00 65.69 64 GLY A O 1
ATOM 503 N N . SER A 1 65 ? 20.822 -3.917 -25.376 1.00 78.19 65 SER A N 1
ATOM 504 C CA . SER A 1 65 ? 20.111 -3.653 -24.131 1.00 78.19 65 SER A CA 1
ATOM 505 C C . SER A 1 65 ? 19.881 -2.155 -23.933 1.00 78.19 65 SER A C 1
ATOM 507 O O . SER A 1 65 ? 20.692 -1.320 -24.341 1.00 78.19 65 SER A O 1
ATOM 509 N N . GLY A 1 66 ? 18.768 -1.813 -23.292 1.00 83.44 66 GLY A N 1
ATOM 510 C CA . GLY A 1 66 ? 18.393 -0.448 -22.960 1.00 83.44 66 GLY A CA 1
ATOM 511 C C . GLY A 1 66 ? 17.909 -0.331 -21.521 1.00 83.44 66 GLY A C 1
ATOM 512 O O . GLY A 1 66 ? 17.264 -1.237 -20.997 1.00 83.44 66 GLY A O 1
ATOM 513 N N . ILE A 1 67 ? 18.231 0.794 -20.890 1.00 85.75 67 ILE A N 1
ATOM 514 C CA . ILE A 1 67 ? 17.803 1.173 -19.546 1.00 85.75 67 ILE A CA 1
ATOM 515 C C . ILE A 1 67 ? 17.198 2.568 -19.619 1.00 85.75 67 ILE A C 1
ATOM 517 O O . ILE A 1 67 ? 17.774 3.472 -20.223 1.00 85.75 67 ILE A O 1
ATOM 521 N N . LEU A 1 68 ? 16.051 2.739 -18.975 1.00 87.38 68 LEU A N 1
ATOM 522 C CA . LEU A 1 68 ? 15.384 4.008 -18.744 1.00 87.38 68 LEU A CA 1
ATOM 523 C C . LEU A 1 68 ? 15.130 4.107 -17.248 1.00 87.38 68 LEU A C 1
ATOM 525 O O . LEU A 1 68 ? 14.517 3.214 -16.666 1.00 87.38 68 LEU A O 1
ATOM 529 N N . ARG A 1 69 ? 15.540 5.219 -16.649 1.00 88.31 69 ARG A N 1
ATOM 530 C CA . ARG A 1 69 ? 15.246 5.550 -15.261 1.00 88.31 69 ARG A CA 1
ATOM 531 C C . ARG A 1 69 ? 14.634 6.941 -15.180 1.00 88.31 69 ARG A C 1
ATOM 533 O O . ARG A 1 69 ? 15.137 7.880 -15.791 1.00 88.31 69 ARG A O 1
ATOM 540 N N . VAL A 1 70 ? 13.579 7.063 -14.389 1.00 92.25 70 VAL A N 1
ATOM 541 C CA . VAL A 1 70 ? 12.939 8.322 -14.023 1.00 92.25 70 VAL A CA 1
ATOM 542 C C . VAL A 1 70 ? 12.981 8.436 -12.509 1.00 92.25 70 VAL A C 1
ATOM 544 O O . VAL A 1 70 ? 12.369 7.632 -11.808 1.00 92.25 70 VAL A O 1
ATOM 547 N N . ASN A 1 71 ? 13.700 9.436 -12.015 1.00 89.69 71 ASN A N 1
ATOM 548 C CA . ASN A 1 71 ? 13.586 9.873 -10.629 1.00 89.69 71 ASN A CA 1
ATOM 549 C C . ASN A 1 71 ? 12.595 11.038 -10.599 1.00 89.69 71 ASN A C 1
ATOM 551 O O . ASN A 1 71 ? 12.703 11.927 -11.444 1.00 89.69 71 ASN A O 1
ATOM 555 N N . TYR A 1 72 ? 11.637 11.041 -9.679 1.00 92.44 72 TYR A N 1
ATOM 556 C CA . TYR A 1 72 ? 10.611 12.080 -9.608 1.00 92.44 72 TYR A CA 1
ATOM 557 C C . TYR A 1 72 ? 10.257 12.436 -8.166 1.00 92.44 72 TYR A C 1
ATOM 559 O O . TYR A 1 72 ? 10.366 11.601 -7.270 1.00 92.44 72 TYR A O 1
ATOM 567 N N . GLU A 1 73 ? 9.803 13.671 -7.975 1.00 91.56 73 GLU A N 1
ATOM 568 C CA . GLU A 1 73 ? 9.403 14.234 -6.687 1.00 91.56 73 GLU A CA 1
ATOM 569 C C . GLU A 1 73 ? 8.027 14.895 -6.808 1.00 91.56 73 GLU A C 1
ATOM 571 O O . GLU A 1 73 ? 7.808 15.767 -7.657 1.00 91.56 73 GLU A O 1
ATOM 576 N N . PHE A 1 74 ? 7.095 14.472 -5.958 1.00 90.94 74 PHE A N 1
ATOM 577 C CA . PHE A 1 74 ? 5.715 14.947 -5.934 1.00 90.94 74 PHE A CA 1
ATOM 578 C C . PHE A 1 74 ? 5.357 15.522 -4.573 1.00 90.94 74 PHE A C 1
ATOM 580 O O . PHE A 1 74 ? 5.502 14.843 -3.565 1.00 90.94 74 PHE A O 1
ATOM 587 N N . GLU A 1 75 ? 4.808 16.728 -4.562 1.00 92.19 75 GLU A N 1
ATOM 588 C CA . GLU A 1 75 ? 4.154 17.284 -3.383 1.00 92.19 75 GLU A CA 1
ATOM 589 C C . GLU A 1 75 ? 2.707 16.827 -3.328 1.00 92.19 75 GLU A C 1
ATOM 591 O O . GLU A 1 75 ? 2.013 16.799 -4.354 1.00 92.19 75 GLU A O 1
ATOM 596 N N . ILE A 1 76 ? 2.252 16.513 -2.122 1.00 90.44 76 ILE A N 1
ATOM 597 C CA . ILE A 1 76 ? 0.867 16.179 -1.837 1.00 90.44 76 ILE A CA 1
ATOM 598 C C . ILE A 1 76 ? 0.358 17.058 -0.714 1.00 90.44 76 ILE A C 1
ATOM 600 O O . ILE A 1 76 ? 0.971 17.142 0.349 1.00 90.44 76 ILE A O 1
ATOM 604 N N . TRP A 1 77 ? -0.829 17.618 -0.926 1.00 90.88 77 TRP A N 1
ATOM 605 C CA . TRP A 1 77 ? -1.630 18.217 0.130 1.00 90.88 77 TRP A CA 1
ATOM 606 C C . TRP A 1 77 ? -2.963 17.503 0.257 1.00 90.88 77 TRP A C 1
ATOM 608 O O . TRP A 1 77 ? -3.602 17.173 -0.743 1.00 90.88 77 TRP A O 1
ATOM 618 N N . ILE A 1 78 ? -3.398 17.306 1.496 1.00 89.38 78 ILE A N 1
ATOM 619 C CA . ILE A 1 78 ? -4.710 16.770 1.839 1.00 89.38 78 ILE A CA 1
ATOM 620 C C . ILE A 1 78 ? -5.427 17.837 2.653 1.00 89.38 78 ILE A C 1
ATOM 622 O O . ILE A 1 78 ? -5.104 18.067 3.819 1.00 89.38 78 ILE A O 1
ATOM 626 N N . HIS A 1 79 ? -6.403 18.480 2.029 1.00 87.94 79 HIS A N 1
ATOM 627 C CA . HIS A 1 79 ? -7.290 19.426 2.685 1.00 87.94 79 HIS A CA 1
ATOM 628 C C . HIS A 1 79 ? -8.502 18.672 3.206 1.00 87.94 79 HIS A C 1
ATOM 630 O O . HIS A 1 79 ? -9.172 17.942 2.467 1.00 87.94 79 HIS A O 1
ATOM 636 N N . VAL A 1 80 ? -8.781 18.859 4.488 1.00 85.06 80 VAL A N 1
ATOM 637 C CA . VAL A 1 80 ? -9.928 18.267 5.161 1.00 85.06 80 VAL A CA 1
ATOM 638 C C . VAL A 1 80 ? -10.939 19.373 5.370 1.00 85.06 80 VAL A C 1
ATOM 640 O O . VAL A 1 80 ? -10.700 20.340 6.098 1.00 85.06 80 VAL A O 1
ATOM 643 N N . LEU A 1 81 ? -12.066 19.227 4.691 1.00 83.31 81 LEU A N 1
ATOM 644 C CA . LEU A 1 81 ? -13.139 20.198 4.690 1.00 83.31 81 LEU A CA 1
ATOM 645 C C . LEU A 1 81 ? -14.295 19.671 5.531 1.00 83.31 81 LEU A C 1
ATOM 647 O O . LEU A 1 81 ? -14.823 18.589 5.270 1.00 83.31 81 LEU A O 1
ATOM 651 N N . GLU A 1 82 ? -14.698 20.448 6.525 1.00 76.00 82 GLU A N 1
ATOM 652 C CA . GLU A 1 82 ? -15.888 20.188 7.325 1.00 76.00 82 GLU A CA 1
ATOM 653 C C . GLU A 1 82 ? -17.133 20.642 6.545 1.00 76.00 82 GLU A C 1
ATOM 655 O O . GLU A 1 82 ? -17.241 21.791 6.106 1.00 76.00 82 GLU A O 1
ATOM 660 N N . SER A 1 83 ? -18.063 19.707 6.343 1.00 66.69 83 SER A N 1
ATOM 661 C CA . SER A 1 83 ? -19.437 19.946 5.881 1.00 66.69 83 SER A CA 1
ATOM 662 C C . SER A 1 83 ? -20.364 18.935 6.576 1.00 66.69 83 SER A C 1
ATOM 664 O O . SER A 1 83 ? -19.881 18.187 7.423 1.00 66.69 83 SER A O 1
ATOM 666 N N . ASN A 1 84 ? -21.655 18.845 6.212 1.00 56.78 84 ASN A N 1
ATOM 667 C CA . ASN A 1 84 ? -22.599 17.837 6.748 1.00 56.78 84 ASN A CA 1
ATOM 668 C C . ASN A 1 84 ? -22.045 16.392 6.752 1.00 56.78 84 ASN A C 1
ATOM 670 O O . ASN A 1 84 ? -22.585 15.549 7.454 1.00 56.78 84 ASN A O 1
ATOM 674 N N . ASN A 1 85 ? -21.006 16.118 5.952 1.00 63.00 85 ASN A N 1
ATOM 675 C CA . ASN A 1 85 ? -20.001 15.076 6.167 1.00 63.00 85 ASN A CA 1
ATOM 676 C C . ASN A 1 85 ? -18.631 15.611 5.701 1.00 63.00 85 ASN A C 1
ATOM 678 O O . ASN A 1 85 ? -18.569 16.429 4.776 1.00 63.00 85 ASN A O 1
ATOM 682 N N . TYR A 1 86 ? -17.525 15.164 6.293 1.00 71.12 86 TYR A N 1
ATOM 683 C CA . TYR A 1 86 ? -16.189 15.600 5.874 1.00 71.12 86 TYR A CA 1
ATOM 684 C C . TYR A 1 86 ? -15.940 15.302 4.385 1.00 71.12 86 TYR A C 1
ATOM 686 O O . TYR A 1 86 ? -16.321 14.252 3.866 1.00 71.12 86 TYR A O 1
ATOM 694 N N . THR A 1 87 ? -15.297 16.234 3.686 1.00 82.75 87 THR A N 1
ATOM 695 C CA . THR A 1 87 ? -14.842 16.061 2.300 1.00 82.75 87 THR A CA 1
ATOM 696 C C . THR A 1 87 ? -13.336 16.245 2.246 1.00 82.75 87 THR A C 1
ATOM 698 O O . THR A 1 87 ? -12.792 17.158 2.862 1.00 82.75 87 THR A O 1
ATOM 701 N N . TYR A 1 88 ? -12.662 15.385 1.492 1.00 85.12 88 TYR A N 1
ATOM 702 C CA . TYR A 1 88 ? -11.219 15.441 1.326 1.00 85.12 88 TYR A CA 1
ATOM 703 C C . TYR A 1 88 ? -10.888 15.952 -0.068 1.00 85.12 88 TYR A C 1
ATOM 705 O O . TYR A 1 88 ? -11.427 15.447 -1.057 1.00 85.12 88 TYR A O 1
ATOM 713 N N . ILE A 1 89 ? -9.998 16.936 -0.141 1.00 88.62 89 ILE A N 1
ATOM 714 C CA . ILE A 1 89 ? -9.422 17.416 -1.395 1.00 88.62 89 ILE A CA 1
ATOM 715 C C . ILE A 1 89 ? -7.933 17.090 -1.386 1.00 88.62 89 ILE A C 1
ATOM 717 O O . ILE A 1 89 ? -7.203 17.504 -0.489 1.00 88.62 89 ILE A O 1
ATOM 721 N N . TYR A 1 90 ? -7.496 16.355 -2.399 1.00 88.75 90 TYR A N 1
ATOM 722 C CA . TYR A 1 90 ? -6.099 16.032 -2.647 1.00 88.75 90 TYR A CA 1
ATOM 723 C C . TYR A 1 90 ? -5.571 16.943 -3.736 1.00 88.75 90 TYR A C 1
ATOM 725 O O . TYR A 1 90 ? -6.158 17.013 -4.818 1.00 88.75 90 TYR A O 1
ATOM 733 N N . SER A 1 91 ? -4.446 17.580 -3.465 1.00 90.06 91 SER A N 1
ATOM 734 C CA . SER A 1 91 ? -3.691 18.341 -4.447 1.00 90.06 91 SER A CA 1
ATOM 735 C C . SER A 1 91 ? -2.358 17.641 -4.660 1.00 90.06 91 SER A C 1
ATOM 737 O O . SER A 1 91 ? -1.669 17.335 -3.692 1.00 90.06 91 SER A O 1
ATOM 739 N N . TYR A 1 92 ? -1.997 17.393 -5.914 1.00 90.06 92 TYR A N 1
ATOM 740 C CA . TYR A 1 92 ? -0.744 16.748 -6.299 1.00 90.06 92 TYR A CA 1
ATOM 741 C C . TYR A 1 92 ? 0.031 17.668 -7.223 1.00 90.06 92 TYR A C 1
ATOM 743 O O . TYR A 1 92 ? -0.534 18.146 -8.208 1.00 90.06 92 TYR A O 1
ATOM 751 N N . ARG A 1 93 ? 1.321 17.873 -6.968 1.00 93.38 93 ARG A N 1
ATOM 752 C CA . ARG A 1 93 ? 2.174 18.669 -7.854 1.00 93.38 93 ARG A CA 1
ATOM 753 C C . ARG A 1 93 ? 3.507 17.979 -8.092 1.00 93.38 93 ARG A C 1
ATOM 755 O O . ARG A 1 93 ? 4.260 17.766 -7.149 1.00 93.38 93 ARG A O 1
ATOM 762 N N . LEU A 1 94 ? 3.823 17.690 -9.357 1.00 94.06 94 LEU A N 1
ATOM 763 C CA . LEU A 1 94 ? 5.168 17.260 -9.741 1.00 94.06 94 LEU A CA 1
ATOM 764 C C . LEU A 1 94 ? 6.094 18.465 -9.574 1.00 94.06 94 LEU A C 1
ATOM 766 O O . LEU A 1 94 ? 5.945 19.444 -10.311 1.00 94.06 94 LEU A O 1
ATOM 770 N N . ILE A 1 95 ? 7.015 18.419 -8.614 1.00 94.38 95 ILE A N 1
ATOM 771 C CA . ILE A 1 95 ? 7.963 19.522 -8.387 1.00 94.38 95 ILE A CA 1
ATOM 772 C C . ILE A 1 95 ? 9.200 19.349 -9.261 1.00 94.38 95 ILE A C 1
ATOM 774 O O . ILE A 1 95 ? 9.740 20.328 -9.772 1.00 94.38 95 ILE A O 1
ATOM 778 N N . GLY A 1 96 ? 9.631 18.108 -9.468 1.00 94.31 96 GLY A N 1
ATOM 779 C CA . GLY A 1 96 ? 10.838 17.834 -10.224 1.00 94.31 96 GLY A CA 1
ATOM 780 C C . GLY A 1 96 ? 10.896 16.403 -10.712 1.00 94.31 96 GLY A C 1
ATOM 781 O O . GLY A 1 96 ? 10.329 15.487 -10.117 1.00 94.31 96 GLY A O 1
ATOM 782 N N . TYR A 1 97 ? 11.599 16.211 -11.820 1.00 95.12 97 TYR A N 1
ATOM 783 C CA . TYR A 1 97 ? 11.956 14.890 -12.297 1.00 95.12 97 TYR A CA 1
ATOM 784 C C . TYR A 1 97 ? 13.286 14.940 -13.047 1.00 95.12 97 TYR A C 1
ATOM 786 O O . TYR A 1 97 ? 13.703 15.978 -13.562 1.00 95.12 97 TYR A O 1
ATOM 794 N N . LYS A 1 98 ? 13.957 13.794 -13.107 1.00 92.25 98 LYS A N 1
ATOM 795 C CA . LYS A 1 98 ? 15.157 13.588 -13.907 1.00 92.25 98 LYS A CA 1
ATOM 796 C C . LYS A 1 98 ? 15.049 12.258 -14.623 1.00 92.25 98 LYS A C 1
ATOM 798 O O . LYS A 1 98 ? 14.968 11.208 -13.981 1.00 92.25 98 LYS A O 1
ATOM 803 N N . THR A 1 99 ? 15.092 12.311 -15.944 1.00 90.69 99 THR A N 1
ATOM 804 C CA . THR A 1 99 ? 15.222 11.120 -16.771 1.00 90.69 99 THR A CA 1
ATOM 805 C C . THR A 1 99 ? 16.674 10.838 -17.075 1.00 90.69 99 THR A C 1
ATOM 807 O O . THR A 1 99 ? 17.524 11.728 -17.150 1.00 90.69 99 THR A O 1
ATOM 810 N N . TRP A 1 100 ? 16.959 9.560 -17.231 1.00 86.25 100 TRP A N 1
ATOM 811 C CA . TRP A 1 100 ? 18.201 9.089 -17.790 1.00 86.25 100 TRP A CA 1
ATOM 812 C C . TRP A 1 100 ? 17.897 7.852 -18.615 1.00 86.25 100 TRP A C 1
ATOM 814 O O . TRP A 1 100 ? 17.227 6.934 -18.134 1.00 86.25 100 TRP A O 1
ATOM 824 N N . SER A 1 101 ? 18.398 7.814 -19.844 1.00 84.50 101 SER A N 1
ATOM 825 C CA . SER A 1 101 ? 18.329 6.622 -20.671 1.00 84.50 101 SER A CA 1
ATOM 826 C C . SER A 1 101 ? 19.698 6.248 -21.237 1.00 84.50 101 SER A C 1
ATOM 828 O O . SER A 1 101 ? 20.569 7.088 -21.469 1.00 84.50 101 SER A O 1
ATOM 830 N N . ARG A 1 102 ? 19.907 4.948 -21.443 1.00 83.44 102 ARG A N 1
ATOM 831 C CA . ARG A 1 102 ? 21.061 4.398 -22.156 1.00 83.44 102 ARG A CA 1
ATOM 832 C C . ARG A 1 102 ? 20.594 3.226 -22.995 1.00 83.44 102 ARG A C 1
ATOM 834 O O . ARG A 1 102 ? 19.885 2.372 -22.488 1.00 83.44 102 ARG A O 1
ATOM 841 N N . GLY A 1 103 ? 21.003 3.161 -24.258 1.00 76.88 103 GLY A N 1
ATOM 842 C CA . GLY A 1 103 ? 20.685 2.032 -25.143 1.00 76.88 103 GLY A CA 1
ATOM 843 C C . GLY A 1 103 ? 19.243 1.999 -25.667 1.00 76.88 103 GLY A C 1
ATOM 844 O O . GLY A 1 103 ? 18.952 1.233 -26.579 1.00 76.88 103 GLY A O 1
ATOM 845 N N . PHE A 1 104 ? 18.357 2.867 -25.168 1.00 75.88 104 PHE A N 1
ATOM 846 C CA . PHE A 1 104 ? 17.087 3.174 -25.823 1.00 75.88 104 PHE A CA 1
ATOM 847 C C . PHE A 1 104 ? 17.247 4.290 -26.860 1.00 75.88 104 PHE A C 1
ATOM 849 O O . PHE A 1 104 ? 18.173 5.098 -26.785 1.00 75.88 104 PHE A O 1
ATOM 856 N N . ASN A 1 105 ? 16.339 4.326 -27.842 1.00 69.88 105 ASN A N 1
ATOM 857 C CA . ASN A 1 105 ? 16.269 5.433 -28.793 1.00 69.88 105 ASN A CA 1
ATOM 858 C C . ASN A 1 105 ? 15.958 6.738 -28.038 1.00 69.88 105 ASN A C 1
ATOM 860 O O . ASN A 1 105 ? 15.082 6.755 -27.171 1.00 69.88 105 ASN A O 1
ATOM 864 N N . ARG A 1 106 ? 16.644 7.820 -28.414 1.00 73.88 106 ARG A N 1
ATOM 865 C CA . ARG A 1 106 ? 16.450 9.177 -27.898 1.00 73.88 106 ARG A CA 1
ATOM 866 C C . ARG A 1 106 ? 14.983 9.622 -27.959 1.00 73.88 106 ARG A C 1
ATOM 868 O O . ARG A 1 106 ? 14.511 10.247 -27.016 1.00 73.88 106 ARG A O 1
ATOM 875 N N . ASP A 1 107 ? 14.242 9.189 -28.981 1.00 76.19 107 ASP A N 1
ATOM 876 C CA . ASP A 1 107 ? 12.807 9.478 -29.136 1.00 76.19 107 ASP A CA 1
ATOM 877 C C . ASP A 1 107 ? 11.956 9.011 -27.936 1.00 76.19 107 ASP A C 1
ATOM 879 O O . ASP A 1 107 ? 10.948 9.635 -27.609 1.00 76.19 107 ASP A O 1
ATOM 883 N N . LEU A 1 108 ? 12.336 7.911 -27.265 1.00 78.12 108 LEU A N 1
ATOM 884 C CA . LEU A 1 108 ? 11.612 7.408 -26.090 1.00 78.12 108 LEU A CA 1
ATOM 885 C C . LEU A 1 108 ? 11.813 8.328 -24.883 1.00 78.12 108 LEU A C 1
ATOM 887 O O . LEU A 1 108 ? 10.853 8.632 -24.179 1.00 78.12 108 LEU A O 1
ATOM 891 N N . GLU A 1 109 ? 13.049 8.767 -24.644 1.00 82.44 109 GLU A N 1
ATOM 892 C CA . GLU A 1 109 ? 13.348 9.711 -23.568 1.00 82.44 109 GLU A CA 1
ATOM 893 C C . GLU A 1 109 ? 12.673 11.063 -23.822 1.00 82.44 109 GLU A C 1
ATOM 895 O O . GLU A 1 109 ? 12.034 11.603 -22.922 1.00 82.44 109 GLU A O 1
ATOM 900 N N . GLU A 1 110 ? 12.722 11.569 -25.057 1.00 85.00 110 GLU A N 1
ATOM 901 C CA . GLU A 1 110 ? 12.057 12.819 -25.438 1.00 85.00 110 GLU A CA 1
ATOM 902 C C . GLU A 1 110 ? 10.532 12.737 -25.271 1.00 85.00 110 GLU A C 1
ATOM 904 O O . GLU A 1 110 ? 9.923 13.664 -24.733 1.00 85.00 110 GLU A O 1
ATOM 909 N N . LEU A 1 111 ? 9.905 11.613 -25.641 1.00 84.56 111 LEU A N 1
ATOM 910 C CA . LEU A 1 111 ? 8.471 11.387 -25.428 1.00 84.56 111 LEU A CA 1
ATOM 911 C C . LEU A 1 111 ? 8.102 11.377 -23.938 1.00 84.56 111 LEU A C 1
ATOM 913 O O . LEU A 1 111 ? 7.047 11.892 -23.547 1.00 84.56 111 LEU A O 1
ATOM 917 N N . ILE A 1 112 ? 8.955 10.778 -23.109 1.00 88.38 112 ILE A N 1
ATOM 918 C CA . ILE A 1 112 ? 8.751 10.700 -21.663 1.00 88.38 112 ILE A CA 1
ATOM 919 C C . ILE A 1 112 ? 8.910 12.073 -21.021 1.00 88.38 112 ILE A C 1
ATOM 921 O O . ILE A 1 112 ? 8.021 12.476 -20.271 1.00 88.38 112 ILE A O 1
ATOM 925 N N . ASN A 1 113 ? 9.957 12.815 -21.378 1.00 90.88 113 ASN A N 1
ATOM 926 C CA . ASN A 1 113 ? 10.166 14.189 -20.921 1.00 90.88 113 ASN A CA 1
ATOM 927 C C . ASN A 1 113 ? 8.991 15.075 -21.315 1.00 90.88 113 ASN A C 1
ATOM 929 O O . ASN A 1 113 ? 8.342 15.655 -20.452 1.00 90.88 113 ASN A O 1
ATOM 933 N N . ALA A 1 114 ? 8.588 15.043 -22.587 1.00 90.00 114 ALA A N 1
ATOM 934 C CA . ALA A 1 114 ? 7.430 15.791 -23.065 1.00 90.00 114 ALA A CA 1
ATOM 935 C C . ALA A 1 114 ? 6.116 15.401 -22.359 1.00 90.00 114 ALA A C 1
ATOM 937 O O . ALA A 1 114 ? 5.158 16.178 -22.348 1.00 90.00 114 ALA A O 1
ATOM 938 N N . THR A 1 115 ? 6.028 14.192 -21.799 1.00 88.81 115 THR A N 1
ATOM 939 C CA . THR A 1 115 ? 4.875 13.760 -21.003 1.00 88.81 115 THR A CA 1
ATOM 940 C C . THR A 1 115 ? 4.967 14.263 -19.564 1.00 88.81 115 THR A C 1
ATOM 942 O O . THR A 1 115 ? 3.981 14.793 -19.060 1.00 88.81 115 THR A O 1
ATOM 945 N N . LEU A 1 116 ? 6.128 14.159 -18.917 1.00 91.06 116 LEU A N 1
ATOM 946 C CA . LEU A 1 116 ? 6.349 14.623 -17.543 1.00 91.06 116 LEU A CA 1
ATOM 947 C C . LEU A 1 116 ? 6.330 16.157 -17.435 1.00 91.06 116 LEU A C 1
ATOM 949 O O . LEU A 1 116 ? 5.734 16.685 -16.499 1.00 91.06 116 LEU A O 1
ATOM 953 N N . ASP A 1 117 ? 6.834 16.877 -18.439 1.00 92.69 117 ASP A N 1
ATOM 954 C CA . ASP A 1 117 ? 6.748 18.343 -18.548 1.00 92.69 117 ASP A CA 1
ATOM 955 C C . ASP A 1 117 ? 5.305 18.855 -18.544 1.00 92.69 117 ASP A C 1
ATOM 957 O O . ASP A 1 117 ? 5.023 19.946 -18.051 1.00 92.69 117 ASP A O 1
ATOM 961 N N . LYS A 1 118 ? 4.350 18.061 -19.047 1.00 89.12 118 LYS A N 1
ATOM 962 C CA . LYS A 1 118 ? 2.924 18.421 -18.979 1.00 89.12 118 LYS A CA 1
ATOM 963 C C . LYS A 1 118 ? 2.371 18.374 -17.561 1.00 89.12 118 LYS A C 1
ATOM 965 O O . LYS A 1 118 ? 1.328 18.980 -17.331 1.00 89.12 118 LYS A O 1
ATOM 970 N N . TYR A 1 119 ? 3.016 17.649 -16.653 1.00 86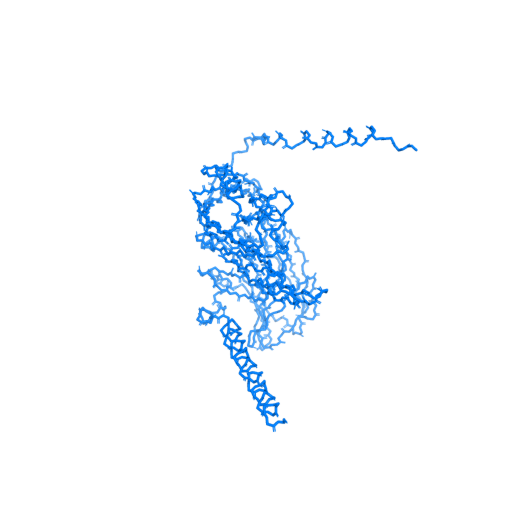.81 119 TYR A N 1
ATOM 971 C CA . TYR A 1 119 ? 2.635 17.560 -15.245 1.00 86.81 119 TYR A CA 1
ATOM 972 C C . TYR A 1 119 ? 3.479 18.482 -14.358 1.00 86.81 119 TYR A C 1
ATOM 974 O O . TYR A 1 119 ? 3.010 18.878 -13.293 1.00 86.81 119 TYR A O 1
ATOM 982 N N . LEU A 1 120 ? 4.689 18.852 -14.792 1.00 92.44 120 LEU A N 1
ATOM 983 C CA . LEU A 1 120 ? 5.620 19.670 -14.018 1.00 92.44 120 LEU A CA 1
ATOM 984 C C . LEU A 1 120 ? 4.993 21.012 -13.615 1.00 92.44 120 LEU A C 1
ATOM 986 O O . LEU A 1 120 ? 4.476 21.759 -14.447 1.00 92.44 120 LEU A O 1
ATOM 990 N N . GLY A 1 121 ? 5.007 21.295 -12.311 1.00 88.25 121 GLY A N 1
ATOM 991 C CA . GLY A 1 121 ? 4.446 22.509 -11.720 1.00 88.25 121 GLY A CA 1
ATOM 992 C C . GLY A 1 121 ? 2.918 22.615 -11.773 1.00 88.25 121 GLY A C 1
ATOM 993 O O . GLY A 1 121 ? 2.361 23.542 -11.184 1.00 88.25 121 GLY A O 1
ATOM 994 N N . ARG A 1 122 ? 2.218 21.684 -12.435 1.00 88.75 122 ARG A N 1
ATOM 995 C CA . ARG A 1 122 ? 0.754 21.675 -12.490 1.00 88.75 122 ARG A CA 1
ATOM 996 C C . ARG A 1 122 ? 0.187 20.968 -11.272 1.00 88.75 122 ARG A C 1
ATOM 998 O O . ARG A 1 122 ? 0.608 19.865 -10.933 1.00 88.75 122 ARG A O 1
ATOM 1005 N N . THR A 1 123 ? -0.817 21.586 -10.664 1.00 89.56 123 THR A N 1
ATOM 1006 C CA . THR A 1 123 ? -1.568 20.971 -9.574 1.00 89.56 123 THR A CA 1
ATOM 1007 C C . THR A 1 123 ? -2.715 20.146 -10.142 1.00 89.56 123 THR A C 1
ATOM 1009 O O . THR A 1 123 ? -3.603 20.675 -10.810 1.00 89.56 123 THR A O 1
ATOM 1012 N N . ILE A 1 124 ? -2.705 18.846 -9.868 1.00 87.88 124 ILE A N 1
ATOM 1013 C CA . ILE A 1 124 ? -3.832 17.950 -10.118 1.00 87.88 124 ILE A CA 1
ATOM 1014 C C . ILE A 1 124 ? -4.663 17.919 -8.845 1.00 87.88 124 ILE A C 1
ATOM 1016 O O . ILE A 1 124 ? -4.128 17.656 -7.771 1.00 87.88 124 ILE A O 1
ATOM 1020 N N . ILE A 1 125 ? -5.963 18.174 -8.965 1.00 87.19 125 ILE A N 1
ATOM 1021 C CA . ILE A 1 125 ? -6.879 18.159 -7.828 1.00 87.19 125 ILE A CA 1
ATOM 1022 C C . ILE A 1 125 ? -7.815 16.969 -7.964 1.00 87.19 125 ILE A C 1
ATOM 1024 O O . ILE A 1 125 ? -8.370 16.702 -9.031 1.00 87.19 125 ILE A O 1
ATOM 1028 N N . SER A 1 126 ? -8.004 16.256 -6.865 1.00 86.25 126 SER A N 1
ATOM 1029 C CA . SER A 1 126 ? -8.979 15.187 -6.758 1.00 86.25 126 SER A CA 1
ATOM 1030 C C . SER A 1 126 ? -9.754 15.333 -5.459 1.00 86.25 126 SER A C 1
ATOM 1032 O O . SER A 1 126 ? -9.268 15.936 -4.511 1.00 86.25 126 SER A O 1
ATOM 1034 N N . SER A 1 127 ? -10.964 14.791 -5.399 1.00 85.81 127 SER A N 1
ATOM 1035 C CA . SER A 1 127 ? -11.741 14.765 -4.163 1.00 85.81 127 SER A CA 1
ATOM 1036 C C . SER A 1 127 ? -12.163 13.348 -3.814 1.00 85.81 127 SER A C 1
ATOM 1038 O O . SER A 1 127 ? -12.180 12.443 -4.656 1.00 85.81 127 SER A O 1
ATOM 1040 N N . GLY A 1 128 ? -12.445 13.141 -2.536 1.00 81.19 128 GLY A N 1
ATOM 1041 C CA . GLY A 1 128 ? -12.867 11.861 -2.001 1.00 81.19 128 GLY A CA 1
ATOM 1042 C C . GLY A 1 128 ? -13.714 12.043 -0.755 1.00 81.19 128 GLY A C 1
ATOM 1043 O O . GLY A 1 128 ? -13.644 13.059 -0.065 1.00 81.19 128 GLY A O 1
ATOM 1044 N N . LYS A 1 129 ? -14.516 11.020 -0.460 1.00 79.00 129 LYS A N 1
ATOM 1045 C CA . LYS A 1 129 ? -15.228 10.911 0.819 1.00 79.00 129 LYS A CA 1
ATOM 1046 C C . LYS A 1 129 ? -14.353 10.340 1.931 1.00 79.00 129 LYS A C 1
ATOM 1048 O O . LYS A 1 129 ? -14.754 10.382 3.080 1.00 79.00 129 LYS A O 1
ATOM 1053 N N . TRP A 1 130 ? -13.177 9.813 1.593 1.00 78.56 130 TRP A N 1
ATOM 1054 C CA . TRP A 1 130 ? -12.281 9.084 2.489 1.00 78.56 130 TRP A CA 1
ATOM 1055 C C . TRP A 1 130 ? -10.853 9.443 2.150 1.00 78.56 130 TRP A C 1
ATOM 1057 O O . TRP A 1 130 ? -10.572 9.507 0.963 1.00 78.56 130 TRP A O 1
ATOM 1067 N N . VAL A 1 131 ? -9.974 9.590 3.141 1.00 80.19 131 VAL A N 1
ATOM 1068 C CA . VAL A 1 131 ? -8.534 9.815 2.943 1.00 80.19 131 VAL A CA 1
ATOM 1069 C C . VAL A 1 131 ? -7.951 8.709 2.047 1.00 80.19 131 VAL A C 1
ATOM 1071 O O . VAL A 1 131 ? -7.873 7.574 2.482 1.00 80.19 131 VAL A O 1
ATOM 1074 N N . ASP A 1 132 ? -7.593 9.021 0.800 1.00 81.50 132 ASP A N 1
ATOM 1075 C CA . ASP A 1 132 ? -6.951 8.099 -0.154 1.00 81.50 132 ASP A CA 1
ATOM 1076 C C . ASP A 1 132 ? -6.050 8.899 -1.109 1.00 81.50 132 ASP A C 1
ATOM 1078 O O . ASP A 1 132 ? -6.414 9.157 -2.263 1.00 81.50 132 ASP A O 1
ATOM 1082 N N . PRO A 1 133 ? -4.905 9.402 -0.616 1.00 77.81 133 PRO A N 1
ATOM 1083 C CA . PRO A 1 133 ? -4.023 10.254 -1.398 1.00 77.81 133 PRO A CA 1
ATOM 1084 C C . PRO A 1 133 ? -3.122 9.447 -2.342 1.00 77.81 133 PRO A C 1
ATOM 1086 O O . PRO A 1 133 ? -2.241 10.025 -2.965 1.00 77.81 133 PRO A O 1
ATOM 1089 N N . ALA A 1 134 ? -3.279 8.130 -2.454 1.00 81.00 134 ALA A N 1
ATOM 1090 C CA . ALA A 1 134 ? -2.263 7.281 -3.052 1.00 81.00 134 ALA A CA 1
ATOM 1091 C C . ALA A 1 134 ? -2.096 7.533 -4.566 1.00 81.00 134 ALA A C 1
ATOM 1093 O O . ALA A 1 134 ? -3.028 7.331 -5.348 1.00 81.00 134 ALA A O 1
ATOM 1094 N N . LEU A 1 135 ? -0.893 7.935 -4.993 1.00 83.50 135 LEU A N 1
ATOM 1095 C CA . LEU A 1 135 ? -0.565 8.236 -6.390 1.00 83.50 135 LEU A CA 1
ATOM 1096 C C . LEU A 1 135 ? 0.802 7.648 -6.756 1.00 83.50 135 LEU A C 1
ATOM 1098 O O . LEU A 1 135 ? 1.782 7.866 -6.046 1.00 83.50 135 LEU A O 1
ATOM 1102 N N . ILE A 1 136 ? 0.882 6.920 -7.871 1.00 86.19 136 ILE A N 1
ATOM 1103 C CA . ILE A 1 136 ? 2.132 6.304 -8.336 1.00 86.19 136 ILE A CA 1
ATOM 1104 C C . ILE A 1 136 ? 2.358 6.531 -9.829 1.00 86.19 136 ILE A C 1
ATOM 1106 O O . ILE A 1 136 ? 1.409 6.706 -10.591 1.00 86.19 136 ILE A O 1
ATOM 1110 N N . LEU A 1 137 ? 3.625 6.512 -10.248 1.00 89.12 137 LEU A N 1
ATOM 1111 C CA . LEU A 1 137 ? 4.011 6.579 -11.654 1.00 89.12 137 LEU A CA 1
ATOM 1112 C C . LEU A 1 137 ? 3.974 5.178 -12.288 1.00 89.12 137 LEU A C 1
ATOM 1114 O O . LEU A 1 137 ? 4.609 4.239 -11.792 1.00 89.12 137 LEU A O 1
ATOM 1118 N N . THR A 1 138 ? 3.273 5.054 -13.412 1.00 88.00 138 THR A N 1
ATOM 1119 C CA . THR A 1 138 ? 3.112 3.804 -14.166 1.00 88.00 138 THR A CA 1
ATOM 1120 C C . THR A 1 138 ? 3.434 4.016 -15.643 1.00 88.00 138 THR A C 1
ATOM 1122 O O . THR A 1 138 ? 3.257 5.109 -16.181 1.00 88.00 138 THR A O 1
ATOM 1125 N N . TYR A 1 139 ? 3.927 2.963 -16.302 1.00 85.00 139 TYR A N 1
ATOM 1126 C CA . TYR A 1 139 ? 4.175 2.927 -17.743 1.00 85.00 139 TYR A CA 1
ATOM 1127 C C . TYR A 1 139 ? 3.213 1.970 -18.435 1.00 85.00 139 TYR A C 1
ATOM 1129 O O . TYR A 1 139 ? 3.138 0.795 -18.074 1.00 85.00 139 TYR A O 1
ATOM 1137 N N . ASP A 1 140 ? 2.536 2.456 -19.469 1.00 83.25 140 ASP A N 1
ATOM 1138 C CA . ASP A 1 140 ? 1.756 1.614 -20.372 1.00 83.25 140 ASP A CA 1
ATOM 1139 C C . ASP A 1 140 ? 2.616 1.216 -21.577 1.00 83.25 140 ASP A C 1
ATOM 1141 O O . ASP A 1 140 ? 3.019 2.056 -22.384 1.00 83.25 140 ASP A O 1
ATOM 1145 N N . LEU A 1 141 ? 2.876 -0.089 -21.698 1.00 75.44 141 LEU A N 1
ATOM 1146 C CA . LEU A 1 141 ? 3.659 -0.686 -22.783 1.00 75.44 141 LEU A CA 1
ATOM 1147 C C . LEU A 1 141 ? 3.024 -0.470 -24.169 1.00 75.44 141 LEU A C 1
ATOM 1149 O O . LEU A 1 141 ? 3.747 -0.373 -25.157 1.00 75.44 141 LEU A O 1
ATOM 1153 N N . ASN A 1 142 ? 1.693 -0.380 -24.260 1.00 77.06 142 ASN A N 1
ATOM 1154 C CA . ASN A 1 142 ? 0.985 -0.237 -25.534 1.00 77.06 142 ASN A CA 1
ATOM 1155 C C . ASN A 1 142 ? 1.070 1.196 -26.056 1.00 77.06 142 ASN A C 1
ATOM 1157 O O . ASN A 1 142 ? 1.380 1.427 -27.224 1.00 77.06 142 ASN A O 1
ATOM 1161 N N . THR A 1 143 ? 0.790 2.169 -25.185 1.00 76.56 143 THR A N 1
ATOM 1162 C CA . THR A 1 143 ? 0.837 3.592 -25.554 1.00 76.56 143 THR A CA 1
ATOM 1163 C C . THR A 1 143 ? 2.233 4.194 -25.433 1.00 76.56 143 THR A C 1
ATOM 1165 O O . THR A 1 143 ? 2.451 5.302 -25.926 1.00 76.56 143 THR A O 1
ATOM 1168 N N . LYS A 1 144 ? 3.173 3.467 -24.815 1.00 76.62 144 LYS A N 1
ATOM 1169 C CA . LYS A 1 144 ? 4.553 3.882 -24.529 1.00 76.62 144 LYS A CA 1
ATOM 1170 C C . LYS A 1 144 ? 4.622 5.180 -23.722 1.00 76.62 144 LYS A C 1
ATOM 1172 O O . LYS A 1 144 ? 5.516 5.999 -23.932 1.00 76.62 144 LYS A O 1
ATOM 1177 N N . LYS A 1 145 ? 3.670 5.381 -22.807 1.00 80.88 145 LYS A N 1
ATOM 1178 C CA . LYS A 1 145 ? 3.532 6.608 -22.009 1.00 80.88 145 LYS A CA 1
ATOM 1179 C C . LYS A 1 145 ? 3.650 6.335 -20.520 1.00 80.88 145 LYS A C 1
ATOM 1181 O O . LYS A 1 145 ? 3.151 5.332 -20.015 1.00 80.88 145 LYS A O 1
ATOM 1186 N N . LEU A 1 146 ? 4.276 7.287 -19.834 1.00 86.38 146 LEU A N 1
ATOM 1187 C CA . LEU A 1 146 ? 4.278 7.400 -18.382 1.00 86.38 146 LEU A CA 1
ATOM 1188 C C . LEU A 1 146 ? 3.091 8.255 -17.928 1.00 86.38 146 LEU A C 1
ATOM 1190 O O . LEU A 1 146 ? 2.822 9.308 -18.506 1.00 86.38 146 LEU A O 1
ATOM 1194 N N . TYR A 1 147 ? 2.381 7.816 -16.898 1.00 87.38 147 TYR A N 1
ATOM 1195 C CA . TYR A 1 147 ? 1.271 8.560 -16.311 1.00 87.38 147 TYR A CA 1
ATOM 1196 C C . TYR A 1 147 ? 1.156 8.264 -14.818 1.00 87.38 147 TYR A C 1
ATOM 1198 O O . TYR A 1 147 ? 1.618 7.230 -14.335 1.00 87.38 147 TYR A O 1
ATOM 1206 N N . PHE A 1 148 ? 0.542 9.192 -14.091 1.00 86.31 148 PHE A N 1
ATOM 1207 C CA . PHE A 1 148 ? 0.226 8.999 -12.684 1.00 86.31 148 PHE A CA 1
ATOM 1208 C C . PHE A 1 148 ? -1.154 8.371 -12.546 1.00 86.31 148 PHE A C 1
ATOM 1210 O O . PHE A 1 148 ? -2.112 8.824 -13.175 1.00 86.31 148 PHE A O 1
ATOM 1217 N N . GLU A 1 149 ? -1.260 7.344 -11.714 1.00 86.19 149 GLU A N 1
ATOM 1218 C CA . GLU A 1 149 ? -2.525 6.684 -11.411 1.00 86.19 149 GLU A CA 1
ATOM 1219 C C . GLU A 1 149 ? -2.730 6.528 -9.912 1.00 86.19 149 GLU A C 1
ATOM 1221 O O . GLU A 1 149 ? -1.771 6.466 -9.134 1.00 86.19 149 GLU A O 1
ATOM 1226 N N . ARG A 1 150 ? -4.005 6.460 -9.510 1.00 78.25 150 ARG A N 1
ATOM 1227 C CA . ARG A 1 150 ? -4.352 6.152 -8.128 1.00 78.25 150 ARG A CA 1
ATOM 1228 C C . ARG A 1 150 ? -3.939 4.729 -7.796 1.00 78.25 150 ARG A C 1
ATOM 1230 O O . ARG A 1 150 ? -4.264 3.786 -8.519 1.00 78.25 150 ARG A O 1
ATOM 1237 N N . PHE A 1 151 ? -3.266 4.578 -6.669 1.00 73.00 151 PHE A N 1
ATOM 1238 C CA . PHE A 1 151 ? -2.783 3.284 -6.225 1.00 73.00 151 PHE A CA 1
ATOM 1239 C C . PHE A 1 151 ? -3.880 2.525 -5.476 1.00 73.00 151 PHE A C 1
ATOM 1241 O O . PHE A 1 151 ? -3.984 2.565 -4.255 1.00 73.00 151 PHE A O 1
ATOM 1248 N N . ASN A 1 152 ? -4.722 1.820 -6.227 1.00 63.72 152 ASN A N 1
ATOM 1249 C CA . ASN A 1 152 ? -5.792 1.013 -5.653 1.00 63.72 152 ASN A CA 1
ATOM 1250 C C . ASN A 1 152 ? -5.287 -0.380 -5.302 1.00 63.72 152 ASN A C 1
ATOM 1252 O O . ASN A 1 152 ? -5.057 -1.199 -6.192 1.00 63.72 152 ASN A O 1
ATOM 1256 N N . LEU A 1 153 ? -5.180 -0.677 -4.009 1.00 60.69 153 LEU A N 1
ATOM 1257 C CA . LEU A 1 153 ? -4.840 -2.018 -3.561 1.00 60.69 153 LEU A CA 1
ATOM 1258 C C . LEU A 1 153 ? -5.933 -2.670 -2.725 1.00 60.69 153 LEU A C 1
ATOM 1260 O O . LEU A 1 153 ? -6.462 -2.096 -1.771 1.00 60.69 153 LEU A O 1
ATOM 1264 N N . TYR A 1 154 ? -6.177 -3.927 -3.078 1.00 57.69 154 TYR A N 1
ATOM 1265 C CA . TYR A 1 154 ? -6.766 -4.955 -2.235 1.00 57.69 154 TYR A CA 1
ATOM 1266 C C . TYR A 1 154 ? -5.707 -6.046 -2.098 1.00 57.69 154 TYR A C 1
ATOM 1268 O O . TYR A 1 154 ? -5.664 -6.978 -2.898 1.00 57.69 154 TYR A O 1
ATOM 1276 N N . TYR A 1 155 ? -4.790 -5.886 -1.148 1.00 64.62 155 TYR A N 1
ATOM 1277 C CA . TYR A 1 155 ? -3.795 -6.912 -0.866 1.00 64.62 155 TYR A CA 1
ATOM 1278 C C . TYR A 1 155 ? -3.929 -7.412 0.564 1.00 64.62 155 TYR A C 1
ATOM 1280 O O . TYR A 1 155 ? -4.182 -6.652 1.496 1.00 64.62 155 TYR A O 1
ATOM 1288 N N . ASP A 1 156 ? -3.747 -8.718 0.711 1.00 65.81 156 ASP A N 1
ATOM 1289 C CA . ASP A 1 156 ? -3.810 -9.420 1.981 1.00 65.81 156 ASP A CA 1
ATOM 1290 C C . ASP A 1 156 ? -2.592 -9.065 2.846 1.00 65.81 156 ASP A C 1
ATOM 1292 O O . ASP A 1 156 ? -1.494 -9.540 2.585 1.00 65.81 156 ASP A O 1
ATOM 1296 N N . ILE A 1 157 ? -2.788 -8.289 3.914 1.00 70.81 157 ILE A N 1
ATOM 1297 C CA . ILE A 1 157 ? -1.740 -7.859 4.863 1.00 70.81 157 ILE A CA 1
ATOM 1298 C C . ILE A 1 157 ? -0.875 -9.052 5.310 1.00 70.81 157 ILE A C 1
ATOM 1300 O O . ILE A 1 157 ? -1.394 -10.056 5.786 1.00 70.81 157 ILE A O 1
ATOM 1304 N N . THR A 1 158 ? 0.440 -8.978 5.153 1.00 69.00 158 THR A N 1
ATOM 1305 C CA . THR A 1 158 ? 1.362 -10.065 5.533 1.00 69.00 158 THR A CA 1
ATOM 1306 C C . THR A 1 158 ? 1.995 -9.869 6.904 1.00 69.00 158 THR A C 1
ATOM 1308 O O . THR A 1 158 ? 2.335 -10.853 7.553 1.00 69.00 158 THR A O 1
ATOM 1311 N N . ALA A 1 159 ? 2.127 -8.621 7.350 1.00 64.81 159 ALA A N 1
ATOM 1312 C CA . ALA A 1 159 ? 2.633 -8.256 8.666 1.00 64.81 159 ALA A CA 1
ATOM 1313 C C . ALA A 1 159 ? 2.194 -6.826 9.030 1.00 64.81 159 ALA A C 1
ATOM 1315 O O . ALA A 1 159 ? 1.622 -6.108 8.207 1.00 64.81 159 ALA A O 1
ATOM 1316 N N . VAL A 1 160 ? 2.460 -6.423 10.269 1.00 64.81 160 VAL A N 1
ATOM 1317 C CA . VAL A 1 160 ? 2.233 -5.069 10.791 1.00 64.81 160 VAL A CA 1
ATOM 1318 C C . VAL A 1 160 ? 3.579 -4.540 11.281 1.00 64.81 160 VAL A C 1
ATOM 1320 O O . VAL A 1 160 ? 4.356 -5.304 11.844 1.00 64.81 160 VAL A O 1
ATOM 1323 N N . SER A 1 161 ? 3.875 -3.265 11.043 1.00 57.88 161 SER A N 1
ATOM 1324 C CA . SER A 1 161 ? 5.117 -2.615 11.475 1.00 57.88 161 SER A CA 1
ATOM 1325 C C . SER A 1 161 ? 4.892 -1.135 11.805 1.00 57.88 161 SER A C 1
ATOM 1327 O O . SER A 1 161 ? 3.771 -0.627 11.716 1.00 57.88 161 SER A O 1
ATOM 1329 N N . LEU A 1 162 ? 5.961 -0.430 12.189 1.00 53.91 162 LEU A N 1
ATOM 1330 C CA . LEU A 1 162 ? 5.973 1.023 12.355 1.00 53.91 162 LEU A CA 1
ATOM 1331 C C . LEU A 1 162 ? 6.913 1.671 11.325 1.00 53.91 162 LEU A C 1
ATOM 1333 O O . LEU A 1 162 ? 8.060 1.244 11.186 1.00 53.91 162 LEU A O 1
ATOM 1337 N N . TYR A 1 163 ? 6.448 2.727 10.659 1.00 52.00 163 TYR A N 1
ATOM 1338 C CA . TYR A 1 163 ? 7.254 3.637 9.835 1.00 52.00 163 TYR A CA 1
ATOM 1339 C C . TYR A 1 163 ? 7.078 5.044 10.398 1.00 52.00 163 TYR A C 1
ATOM 1341 O O . TYR A 1 163 ? 5.954 5.532 10.454 1.00 52.00 163 TYR A O 1
ATOM 1349 N N . GLU A 1 164 ? 8.160 5.663 10.879 1.00 52.66 164 GLU A N 1
ATOM 1350 C CA . GLU A 1 164 ? 8.119 7.008 11.485 1.00 52.66 164 GLU A CA 1
ATOM 1351 C C . GLU A 1 164 ? 6.987 7.173 12.517 1.00 52.66 164 GLU A C 1
ATOM 1353 O O . GLU A 1 164 ? 6.201 8.117 12.488 1.00 52.66 164 GLU A O 1
ATOM 1358 N N . ASP A 1 165 ? 6.867 6.176 13.399 1.00 50.75 165 ASP A N 1
ATOM 1359 C CA . ASP A 1 165 ? 5.863 6.097 14.469 1.00 50.75 165 ASP A CA 1
ATOM 1360 C C . ASP A 1 165 ? 4.398 5.999 13.979 1.00 50.75 165 ASP A C 1
ATOM 1362 O O . ASP A 1 165 ? 3.456 6.024 14.773 1.00 50.75 165 ASP A O 1
ATOM 1366 N N . THR A 1 166 ? 4.200 5.793 12.675 1.00 54.44 166 THR A N 1
ATOM 1367 C CA . THR A 1 166 ? 2.913 5.476 12.047 1.00 54.44 166 THR A CA 1
ATOM 1368 C C . THR A 1 166 ? 2.756 3.971 11.917 1.00 54.44 166 THR A C 1
ATOM 1370 O O . THR A 1 166 ? 3.671 3.260 11.501 1.00 54.44 166 THR A O 1
ATOM 1373 N N . VAL A 1 167 ? 1.573 3.468 12.252 1.00 61.31 167 VAL A N 1
ATOM 1374 C CA . VAL A 1 167 ? 1.241 2.054 12.078 1.00 61.31 167 VAL A CA 1
ATOM 1375 C C . VAL A 1 167 ? 1.093 1.750 10.609 1.00 61.31 167 VAL A C 1
ATOM 1377 O O . VAL A 1 167 ? 0.226 2.296 9.929 1.00 61.31 167 VAL A O 1
ATOM 1380 N N . CYS A 1 168 ? 1.892 0.798 10.161 1.00 66.50 168 CYS A N 1
ATOM 1381 C CA . CYS A 1 168 ? 1.935 0.388 8.780 1.00 66.50 168 CYS A CA 1
ATOM 1382 C C . CYS A 1 168 ? 1.499 -1.053 8.654 1.00 66.50 168 CYS A C 1
ATOM 1384 O O . CYS A 1 168 ? 1.898 -1.929 9.423 1.00 66.50 168 CYS A O 1
ATOM 1386 N N . PHE A 1 169 ? 0.713 -1.307 7.626 1.00 75.00 169 PHE A N 1
ATOM 1387 C CA . PHE A 1 169 ? 0.504 -2.653 7.150 1.00 75.00 169 PHE A CA 1
ATOM 1388 C C . PHE A 1 169 ? 1.558 -2.961 6.109 1.00 75.00 169 PHE A C 1
ATOM 1390 O O . PHE A 1 169 ? 1.879 -2.143 5.249 1.00 75.00 169 PHE A O 1
ATOM 1397 N N . GLU A 1 170 ? 2.122 -4.150 6.226 1.00 73.12 170 GLU A N 1
AT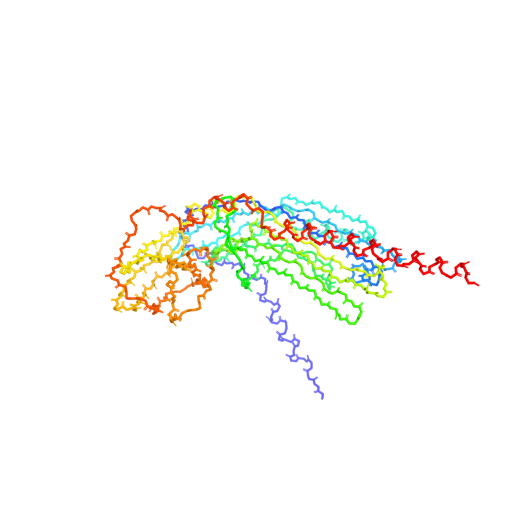OM 1398 C CA . GLU A 1 170 ? 3.141 -4.642 5.329 1.00 73.12 170 GLU A CA 1
ATOM 1399 C C . GLU A 1 170 ? 2.540 -5.734 4.458 1.00 73.12 170 GLU A C 1
ATOM 1401 O O . GLU A 1 170 ? 1.955 -6.706 4.947 1.00 73.12 170 GLU A O 1
ATOM 1406 N N . TYR A 1 171 ? 2.743 -5.610 3.156 1.00 76.25 171 TYR A N 1
ATOM 1407 C CA . TYR A 1 171 ? 2.487 -6.676 2.206 1.00 76.25 171 TYR A CA 1
ATOM 1408 C C . TYR A 1 171 ? 3.789 -7.140 1.576 1.00 76.25 171 TYR A C 1
ATOM 1410 O O . TYR A 1 171 ? 4.578 -6.325 1.095 1.00 76.25 171 TYR A O 1
ATOM 1418 N N . LYS A 1 172 ? 3.961 -8.458 1.521 1.00 74.06 172 LYS A N 1
ATOM 1419 C CA . LYS A 1 172 ? 5.076 -9.138 0.877 1.00 74.06 172 LYS A CA 1
ATOM 1420 C C . LYS A 1 172 ? 4.543 -10.190 -0.081 1.00 74.06 172 LYS A C 1
ATOM 1422 O O . LYS A 1 172 ? 3.794 -11.082 0.308 1.00 74.06 172 LYS A O 1
ATOM 1427 N N . LYS A 1 173 ? 4.989 -10.131 -1.328 1.00 81.88 173 LYS A N 1
ATOM 1428 C CA . LYS A 1 173 ? 4.754 -11.172 -2.325 1.00 81.88 173 LYS A CA 1
ATOM 1429 C C . LYS A 1 173 ? 6.054 -11.489 -3.032 1.00 81.88 173 LYS A C 1
ATOM 1431 O O . LYS A 1 173 ? 6.750 -10.595 -3.509 1.00 81.88 173 LYS A O 1
ATOM 1436 N N . TYR A 1 174 ? 6.328 -12.778 -3.130 1.00 81.62 174 TYR A N 1
ATOM 1437 C CA . TYR A 1 174 ? 7.331 -13.322 -4.020 1.00 81.62 174 TYR A CA 1
ATOM 1438 C C . TYR A 1 174 ? 6.661 -14.405 -4.853 1.00 81.62 174 TYR A C 1
ATOM 1440 O O . TYR A 1 174 ? 6.081 -15.341 -4.302 1.00 81.62 174 TYR A O 1
ATOM 1448 N N . ASN A 1 175 ? 6.703 -14.250 -6.169 1.00 86.25 175 ASN A N 1
ATOM 1449 C CA . ASN A 1 175 ? 6.219 -15.256 -7.096 1.00 86.25 175 ASN A CA 1
ATOM 1450 C C . ASN A 1 175 ? 7.280 -15.487 -8.166 1.00 86.25 175 ASN A C 1
ATOM 1452 O O . ASN A 1 175 ? 7.770 -14.533 -8.772 1.00 86.25 175 ASN A O 1
ATOM 1456 N N . GLU A 1 176 ? 7.611 -16.750 -8.400 1.00 90.19 176 GLU A N 1
ATOM 1457 C CA . GLU A 1 176 ? 8.485 -17.168 -9.482 1.00 90.19 176 GLU A CA 1
ATOM 1458 C C . GLU A 1 176 ? 7.844 -18.346 -10.209 1.00 90.19 176 GLU A C 1
ATOM 1460 O O . GLU A 1 176 ? 7.422 -19.324 -9.593 1.00 90.19 176 GLU A O 1
ATOM 1465 N N . LEU A 1 177 ? 7.747 -18.228 -11.528 1.00 91.62 177 LEU A N 1
ATOM 1466 C CA . LEU A 1 177 ? 7.102 -19.212 -12.382 1.00 91.62 177 LEU A CA 1
ATOM 1467 C C . LEU A 1 177 ? 7.910 -19.374 -13.664 1.00 91.62 177 LEU A C 1
ATOM 1469 O O . LEU A 1 177 ? 8.311 -18.386 -14.275 1.00 91.62 177 LEU A O 1
ATOM 1473 N N . ILE A 1 178 ? 8.090 -20.616 -14.105 1.00 90.62 178 ILE A N 1
ATOM 1474 C CA . ILE A 1 178 ? 8.698 -20.922 -15.399 1.00 90.62 178 ILE A CA 1
ATOM 1475 C C . ILE A 1 178 ? 7.591 -21.293 -16.386 1.00 90.62 178 ILE A C 1
ATOM 1477 O O . ILE A 1 178 ? 6.876 -22.271 -16.176 1.00 90.62 178 ILE A O 1
ATOM 1481 N N . LEU A 1 179 ? 7.456 -20.527 -17.469 1.00 90.88 179 LEU A N 1
ATOM 1482 C CA . LEU A 1 179 ? 6.527 -20.801 -18.569 1.00 90.88 179 LEU A CA 1
ATOM 1483 C C . LEU A 1 179 ? 7.248 -20.644 -19.901 1.00 90.88 179 LEU A C 1
ATOM 1485 O O . LEU A 1 179 ? 7.877 -19.617 -20.133 1.00 90.88 179 LEU A O 1
ATOM 1489 N N . ASN A 1 180 ? 7.117 -21.623 -20.799 1.00 90.75 180 ASN A N 1
ATOM 1490 C CA . ASN A 1 180 ? 7.648 -21.548 -22.168 1.00 90.75 180 ASN A CA 1
ATOM 1491 C C . ASN A 1 180 ? 9.117 -21.084 -22.219 1.00 90.75 180 ASN A C 1
ATOM 1493 O O . ASN A 1 180 ? 9.455 -20.167 -22.965 1.00 90.75 180 ASN A O 1
ATOM 1497 N N . ASN A 1 181 ? 9.967 -21.691 -21.386 1.00 87.00 181 ASN A N 1
ATOM 1498 C CA . ASN A 1 181 ? 11.377 -21.328 -21.217 1.00 87.00 181 ASN A CA 1
ATOM 1499 C C . ASN A 1 181 ? 11.622 -19.874 -20.776 1.00 87.00 181 ASN A C 1
ATOM 1501 O O . ASN A 1 181 ? 12.657 -19.301 -21.094 1.00 87.00 181 ASN A O 1
ATOM 1505 N N . LYS A 1 182 ? 10.700 -19.263 -20.030 1.00 90.69 182 LYS A N 1
ATOM 1506 C CA . LYS A 1 182 ? 10.881 -17.937 -19.432 1.00 90.69 182 LYS A CA 1
ATOM 1507 C C . LYS A 1 182 ? 10.617 -17.992 -17.939 1.00 90.69 182 LYS A C 1
ATOM 1509 O O . LYS A 1 182 ? 9.598 -18.535 -17.516 1.00 90.69 182 LYS A O 1
ATOM 1514 N N . ILE A 1 183 ? 11.515 -17.407 -17.151 1.00 89.06 183 ILE A N 1
ATOM 1515 C CA . ILE A 1 183 ? 11.280 -17.120 -15.738 1.00 89.06 183 ILE A CA 1
ATOM 1516 C C . ILE A 1 183 ? 10.487 -15.820 -15.656 1.00 89.06 183 ILE A C 1
ATOM 1518 O O . ILE A 1 183 ? 10.967 -14.761 -16.059 1.00 89.06 183 ILE A O 1
ATOM 1522 N N . HIS A 1 184 ? 9.294 -15.898 -15.086 1.00 91.56 184 HIS A N 1
ATOM 1523 C CA . HIS A 1 184 ? 8.523 -14.754 -14.629 1.00 91.56 184 HIS A CA 1
ATOM 1524 C C . HIS A 1 184 ? 8.751 -14.594 -13.132 1.00 91.56 184 HIS A C 1
ATOM 1526 O O . HIS A 1 184 ? 8.463 -15.511 -12.365 1.00 91.56 184 HIS A O 1
ATOM 1532 N N . ARG A 1 185 ? 9.249 -13.431 -12.719 1.00 86.81 185 ARG A N 1
ATOM 1533 C CA . ARG A 1 185 ? 9.524 -13.117 -11.319 1.00 86.81 185 ARG A CA 1
ATOM 1534 C C . ARG A 1 185 ? 8.807 -11.837 -10.923 1.00 86.81 185 ARG A C 1
ATOM 1536 O O . ARG A 1 185 ? 8.955 -10.812 -11.578 1.00 86.81 185 ARG A O 1
ATOM 1543 N N . GLU A 1 186 ? 8.073 -11.891 -9.824 1.00 87.00 186 GLU A N 1
ATOM 1544 C CA . GLU A 1 186 ? 7.436 -10.737 -9.196 1.00 87.00 186 GLU A CA 1
ATOM 1545 C C . GLU A 1 186 ? 7.884 -10.675 -7.734 1.00 87.00 186 GLU A C 1
ATOM 1547 O O . GLU A 1 186 ? 7.695 -11.626 -6.972 1.00 87.00 186 GLU A O 1
ATOM 1552 N N . ILE A 1 187 ? 8.484 -9.552 -7.348 1.00 81.31 187 ILE A N 1
ATOM 1553 C CA . ILE A 1 187 ? 8.850 -9.232 -5.971 1.00 81.31 187 ILE A CA 1
ATOM 1554 C C . ILE A 1 187 ? 8.151 -7.932 -5.617 1.00 81.31 187 ILE A C 1
ATOM 1556 O O . ILE A 1 187 ? 8.442 -6.889 -6.200 1.00 81.31 187 ILE A O 1
ATOM 1560 N N . LYS A 1 188 ? 7.261 -7.985 -4.634 1.00 83.12 188 LYS A N 1
ATOM 1561 C CA . LYS A 1 188 ? 6.523 -6.816 -4.180 1.00 83.12 188 LYS A CA 1
ATOM 1562 C C . LYS A 1 188 ? 6.565 -6.723 -2.667 1.00 83.12 188 LYS A C 1
ATOM 1564 O O . LYS A 1 188 ? 6.113 -7.637 -1.981 1.00 83.12 188 LYS A O 1
ATOM 1569 N N . THR A 1 189 ? 7.067 -5.602 -2.174 1.00 75.81 189 THR A N 1
ATOM 1570 C CA . THR A 1 189 ? 7.081 -5.252 -0.756 1.00 75.81 189 THR A CA 1
ATOM 1571 C C . THR A 1 189 ? 6.589 -3.828 -0.626 1.00 75.81 189 THR A C 1
ATOM 1573 O O . THR A 1 189 ? 7.163 -2.934 -1.236 1.00 75.81 189 THR A O 1
ATOM 1576 N N . PHE A 1 190 ? 5.548 -3.578 0.154 1.00 77.38 190 PHE A N 1
ATOM 1577 C CA . PHE A 1 190 ? 5.164 -2.201 0.448 1.00 77.38 190 PHE A CA 1
ATOM 1578 C C . PHE A 1 190 ? 4.600 -2.075 1.860 1.00 77.38 190 PHE A C 1
ATOM 1580 O O . PHE A 1 190 ? 3.968 -3.000 2.377 1.00 77.38 190 PHE A O 1
ATOM 1587 N N . TYR A 1 191 ? 4.860 -0.914 2.452 1.00 76.75 191 TYR A N 1
ATOM 1588 C CA . TYR A 1 191 ? 4.299 -0.445 3.707 1.00 76.75 191 TYR A CA 1
ATOM 1589 C C . TYR A 1 191 ? 3.284 0.634 3.385 1.00 76.75 191 TYR A C 1
ATOM 1591 O O . TYR A 1 191 ? 3.545 1.518 2.566 1.00 76.75 191 TYR A O 1
ATOM 1599 N N . TYR A 1 192 ? 2.128 0.569 4.020 1.00 78.31 192 TYR A N 1
ATOM 1600 C CA . TYR A 1 192 ? 1.082 1.551 3.813 1.00 78.31 192 TYR A CA 1
ATOM 1601 C C . TYR A 1 192 ? 0.349 1.831 5.109 1.00 78.31 192 TYR A C 1
ATOM 1603 O O . TYR A 1 192 ? 0.199 0.948 5.958 1.00 78.31 192 TYR A O 1
ATOM 1611 N N . ASP A 1 193 ? -0.135 3.058 5.239 1.00 78.88 193 ASP A N 1
ATOM 1612 C CA . ASP A 1 193 ? -1.078 3.370 6.294 1.00 78.88 193 ASP A CA 1
ATOM 1613 C C . ASP A 1 193 ? -2.408 2.641 6.026 1.00 78.88 193 ASP A C 1
ATOM 1615 O O . ASP A 1 193 ? -2.987 2.699 4.937 1.00 78.88 193 ASP A O 1
ATOM 1619 N N . SER A 1 194 ? -2.882 1.941 7.055 1.00 74.00 194 SER A N 1
ATOM 1620 C CA . SER A 1 194 ? -4.003 1.010 6.949 1.00 74.00 194 SER A CA 1
ATOM 1621 C C . SER A 1 194 ? -5.336 1.643 6.555 1.00 74.00 194 SER A C 1
ATOM 1623 O O . SER A 1 194 ? -6.095 0.999 5.843 1.00 74.00 194 SER A O 1
ATOM 1625 N N . LEU A 1 195 ? -5.639 2.867 6.994 1.00 77.12 195 LEU A N 1
ATOM 1626 C CA . LEU A 1 195 ? -6.942 3.502 6.771 1.00 77.12 195 LEU A CA 1
ATOM 1627 C C . LEU A 1 195 ? -6.955 4.328 5.488 1.00 77.12 195 LEU A C 1
ATOM 1629 O O . LEU A 1 195 ? -7.949 4.326 4.761 1.00 77.12 195 LEU A O 1
ATOM 1633 N N . SER A 1 196 ? -5.850 5.017 5.217 1.00 78.50 196 SER A N 1
ATOM 1634 C CA . SER A 1 196 ? -5.712 5.904 4.068 1.00 78.50 196 SER A CA 1
ATOM 1635 C C . SER A 1 196 ? -5.212 5.212 2.806 1.00 78.50 196 SER A C 1
ATOM 1637 O O . SER A 1 196 ? -5.229 5.809 1.735 1.00 78.50 196 SER A O 1
ATOM 1639 N N . LYS A 1 197 ? -4.698 3.980 2.926 1.00 76.75 197 LYS A N 1
ATOM 1640 C CA . LYS A 1 197 ? -4.003 3.251 1.850 1.00 76.75 197 LYS A CA 1
ATOM 1641 C C . LYS A 1 197 ? -2.781 3.982 1.285 1.00 76.75 197 LYS A C 1
ATOM 1643 O O . LYS A 1 197 ? -2.229 3.552 0.274 1.00 76.75 197 LYS A O 1
ATOM 1648 N N . THR A 1 198 ? -2.339 5.049 1.948 1.00 80.69 198 THR A N 1
ATOM 1649 C CA . THR A 1 198 ? -1.172 5.846 1.571 1.00 80.69 198 THR A CA 1
ATOM 1650 C C . THR A 1 198 ? 0.058 4.942 1.590 1.00 80.69 198 THR A C 1
ATOM 1652 O O . THR A 1 198 ? 0.411 4.454 2.667 1.00 80.69 198 THR A O 1
ATOM 1655 N N . PRO A 1 199 ? 0.712 4.666 0.445 1.00 77.88 199 PRO A N 1
ATOM 1656 C CA . PRO A 1 199 ? 1.965 3.930 0.453 1.00 77.88 199 PRO A CA 1
ATOM 1657 C C . PRO A 1 199 ? 3.003 4.798 1.156 1.00 77.88 199 PRO A C 1
ATOM 1659 O O . PRO A 1 199 ? 3.235 5.923 0.739 1.00 77.88 199 PRO A O 1
ATOM 1662 N N . LEU A 1 200 ? 3.607 4.299 2.224 1.00 78.19 200 LEU A N 1
ATOM 1663 C CA . LEU A 1 200 ? 4.685 4.988 2.940 1.00 78.19 200 LEU A CA 1
ATOM 1664 C C . LEU A 1 200 ? 6.043 4.577 2.371 1.00 78.19 200 LEU A C 1
ATOM 1666 O O . LEU A 1 200 ? 6.966 5.372 2.218 1.00 78.19 200 LEU A O 1
ATOM 1670 N N . TYR A 1 201 ? 6.119 3.319 1.950 1.00 78.88 201 TYR A N 1
ATOM 1671 C CA . TYR A 1 201 ? 7.206 2.796 1.149 1.00 78.88 201 TYR A CA 1
ATOM 1672 C C . TYR A 1 201 ? 6.667 1.744 0.195 1.00 78.88 201 TYR A C 1
ATOM 1674 O O . TYR A 1 201 ? 5.845 0.912 0.575 1.00 78.88 201 TYR A O 1
ATOM 1682 N N . LEU A 1 202 ? 7.168 1.729 -1.032 1.00 80.38 202 LEU A N 1
ATOM 1683 C CA . LEU A 1 202 ? 6.839 0.705 -2.012 1.00 80.38 202 LEU A CA 1
ATOM 1684 C C . LEU A 1 202 ? 8.093 0.255 -2.740 1.00 80.38 202 LEU A C 1
ATOM 1686 O O . LEU A 1 202 ? 8.879 1.075 -3.196 1.00 80.38 202 LEU A O 1
ATOM 1690 N N . TYR A 1 203 ? 8.222 -1.053 -2.903 1.00 81.38 203 TYR A N 1
ATOM 1691 C CA . TYR A 1 203 ? 9.151 -1.727 -3.789 1.00 81.38 203 TYR A CA 1
ATOM 1692 C C . TYR A 1 203 ? 8.365 -2.723 -4.637 1.00 81.38 203 TYR A C 1
ATOM 1694 O O . TYR A 1 203 ? 7.770 -3.669 -4.118 1.00 81.38 203 TYR A O 1
ATOM 1702 N N . ASP A 1 204 ? 8.357 -2.517 -5.944 1.00 85.81 204 ASP A N 1
ATOM 1703 C CA . ASP A 1 204 ? 7.699 -3.403 -6.897 1.00 85.81 204 ASP A CA 1
ATOM 1704 C C . ASP A 1 204 ? 8.671 -3.713 -8.031 1.00 85.81 204 ASP A C 1
ATOM 1706 O O . ASP A 1 204 ? 9.147 -2.813 -8.725 1.00 85.81 204 ASP A O 1
ATOM 1710 N N . TYR A 1 205 ? 9.008 -4.986 -8.177 1.00 85.25 205 TYR A N 1
ATOM 1711 C CA . TYR A 1 205 ? 9.934 -5.490 -9.171 1.00 85.25 205 TYR A CA 1
ATOM 1712 C C . TYR A 1 205 ? 9.285 -6.636 -9.931 1.00 85.25 205 TYR A C 1
ATOM 1714 O O . TYR A 1 205 ? 8.952 -7.675 -9.363 1.00 85.25 205 TYR A O 1
ATOM 1722 N N . TYR A 1 206 ? 9.163 -6.458 -11.237 1.00 90.50 206 TYR A N 1
ATOM 1723 C CA . TYR A 1 206 ? 8.669 -7.468 -12.157 1.00 90.50 206 TYR A CA 1
ATOM 1724 C C . TYR A 1 206 ? 9.740 -7.760 -13.198 1.00 90.50 206 TYR A C 1
ATOM 1726 O O . TYR A 1 206 ? 10.286 -6.828 -13.785 1.00 90.50 206 TYR A O 1
ATOM 1734 N N . ALA A 1 207 ? 10.022 -9.034 -13.452 1.00 88.44 207 ALA A N 1
ATOM 1735 C CA . ALA A 1 207 ? 10.988 -9.462 -14.449 1.00 88.44 207 ALA A CA 1
ATOM 1736 C C . ALA A 1 207 ? 10.487 -10.645 -15.283 1.00 88.44 207 ALA A C 1
ATOM 1738 O O . ALA A 1 207 ? 9.788 -11.533 -14.793 1.00 88.44 207 ALA A O 1
ATOM 1739 N N . ILE A 1 208 ? 10.904 -10.655 -16.546 1.00 90.38 208 ILE A N 1
ATOM 1740 C CA . ILE A 1 208 ? 10.789 -11.769 -17.483 1.00 90.38 208 ILE A CA 1
ATOM 1741 C C . ILE A 1 208 ? 12.199 -12.051 -18.004 1.00 90.38 208 ILE A C 1
ATOM 1743 O O . ILE A 1 208 ? 12.820 -11.169 -18.596 1.00 90.38 208 ILE A O 1
ATOM 1747 N N . ILE A 1 209 ? 12.703 -13.260 -17.782 1.00 88.81 209 ILE A N 1
ATOM 1748 C CA . ILE A 1 209 ? 14.052 -13.680 -18.183 1.00 88.81 209 ILE A CA 1
ATOM 1749 C C . ILE A 1 209 ? 13.913 -14.908 -19.075 1.00 88.81 209 ILE A C 1
ATOM 1751 O O . ILE A 1 209 ? 13.283 -15.884 -18.670 1.00 88.81 209 ILE A O 1
ATOM 1755 N N . ASP A 1 210 ? 14.463 -14.865 -20.284 1.00 86.50 210 ASP A N 1
ATOM 1756 C CA . ASP A 1 210 ? 14.493 -16.024 -21.172 1.00 86.50 210 ASP A CA 1
ATOM 1757 C C . ASP A 1 210 ? 15.577 -17.016 -20.723 1.00 86.50 210 ASP A C 1
ATOM 1759 O O . ASP A 1 210 ? 16.707 -16.635 -20.427 1.00 86.50 210 ASP A O 1
ATOM 1763 N N . LEU A 1 211 ? 15.217 -18.294 -20.628 1.00 84.75 211 LEU A N 1
ATOM 1764 C CA . LEU A 1 211 ? 16.113 -19.376 -20.215 1.00 84.75 211 LEU A CA 1
ATOM 1765 C C . LEU A 1 211 ? 16.947 -19.926 -21.374 1.00 84.75 211 LEU A C 1
ATOM 1767 O O . LEU A 1 211 ? 17.920 -20.637 -21.131 1.00 84.75 211 LEU A O 1
ATOM 1771 N N . THR A 1 212 ? 16.545 -19.659 -22.617 1.00 85.81 212 THR A N 1
ATOM 1772 C CA . THR A 1 212 ? 17.254 -20.133 -23.815 1.00 85.81 212 THR A CA 1
ATOM 1773 C C . THR A 1 212 ? 18.291 -19.142 -24.322 1.00 85.81 212 THR A C 1
ATOM 1775 O O . THR A 1 212 ? 19.213 -19.545 -25.027 1.00 85.81 212 THR A O 1
ATOM 1778 N N . ASP A 1 213 ? 18.153 -17.869 -23.953 1.00 82.88 213 ASP A N 1
ATOM 1779 C CA . ASP A 1 213 ? 19.033 -16.785 -24.374 1.00 82.88 213 ASP A CA 1
ATOM 1780 C C . ASP A 1 213 ? 19.056 -15.702 -23.287 1.00 82.88 213 ASP A C 1
ATOM 1782 O O . ASP A 1 213 ? 18.122 -14.910 -23.152 1.00 82.88 213 ASP A O 1
ATOM 1786 N N . ASP A 1 214 ? 20.129 -15.668 -22.498 1.00 72.50 214 ASP A N 1
ATOM 1787 C CA . ASP A 1 214 ? 20.304 -14.743 -21.373 1.00 72.50 214 ASP A CA 1
ATOM 1788 C C . ASP A 1 214 ? 20.405 -13.267 -21.807 1.00 72.50 214 ASP A C 1
ATOM 1790 O O . ASP A 1 214 ? 20.206 -12.348 -20.999 1.00 72.50 214 ASP A O 1
ATOM 1794 N N . LEU A 1 215 ? 20.606 -13.018 -23.106 1.00 81.56 215 LEU A N 1
ATOM 1795 C CA . LEU A 1 215 ? 20.513 -11.688 -23.700 1.00 81.56 215 LEU A CA 1
ATOM 1796 C C . LEU A 1 215 ? 19.065 -11.188 -23.793 1.00 81.56 215 LEU A C 1
ATOM 1798 O O . LEU A 1 215 ? 18.859 -9.982 -23.947 1.00 81.56 215 LEU A O 1
ATOM 1802 N N . ASN A 1 216 ? 18.056 -12.055 -23.670 1.00 84.38 216 ASN A N 1
ATOM 1803 C CA . ASN A 1 216 ? 16.642 -11.686 -23.709 1.00 84.38 216 ASN A CA 1
ATOM 1804 C C . ASN A 1 216 ? 16.074 -11.548 -22.292 1.00 84.38 216 ASN A C 1
ATOM 1806 O O . ASN A 1 216 ? 15.694 -12.522 -21.642 1.00 84.38 216 ASN A O 1
ATOM 1810 N N . HIS A 1 217 ? 15.924 -10.311 -21.827 1.00 86.50 217 HIS A N 1
ATOM 1811 C CA . HIS A 1 217 ? 15.267 -10.038 -20.552 1.00 86.50 217 HIS A CA 1
ATOM 1812 C C . HIS A 1 217 ? 14.488 -8.727 -20.566 1.00 86.50 217 HIS A C 1
ATOM 1814 O O . HIS A 1 217 ? 14.735 -7.827 -21.371 1.00 86.50 217 HIS A O 1
ATOM 1820 N N . PHE A 1 218 ? 13.549 -8.625 -19.637 1.00 89.44 218 PHE A N 1
ATOM 1821 C CA . PHE A 1 218 ? 12.760 -7.438 -19.368 1.00 89.44 218 PHE A CA 1
ATOM 1822 C C . PHE A 1 218 ? 12.563 -7.297 -17.867 1.00 89.44 218 PHE A C 1
ATOM 1824 O O . PHE A 1 218 ? 12.232 -8.279 -17.204 1.00 89.44 218 PHE A O 1
ATOM 1831 N N . TYR A 1 219 ? 12.710 -6.091 -17.330 1.00 88.62 219 TYR A N 1
ATOM 1832 C CA . TYR A 1 219 ? 12.273 -5.804 -15.975 1.00 88.62 219 TYR A CA 1
ATOM 1833 C C . TYR A 1 219 ? 11.733 -4.388 -15.806 1.00 88.62 219 TYR A C 1
ATOM 1835 O O . TYR A 1 219 ? 12.194 -3.437 -16.438 1.00 88.62 219 TYR A O 1
ATOM 1843 N N . ILE A 1 220 ? 10.758 -4.270 -14.907 1.00 90.31 220 ILE A N 1
ATOM 1844 C CA . ILE A 1 220 ? 10.235 -3.014 -14.380 1.00 90.31 220 ILE A CA 1
ATOM 1845 C C . ILE A 1 220 ? 10.545 -2.988 -12.892 1.00 90.31 220 ILE A C 1
ATOM 1847 O O . ILE A 1 220 ? 10.268 -3.950 -12.174 1.00 90.31 220 ILE A O 1
ATOM 1851 N N . LYS A 1 221 ? 11.079 -1.866 -12.425 1.00 85.44 221 LYS A N 1
ATOM 1852 C CA . LYS A 1 221 ? 11.303 -1.598 -11.011 1.00 85.44 221 LYS A CA 1
ATOM 1853 C C . LYS A 1 221 ? 10.657 -0.274 -10.633 1.00 85.44 221 LYS A C 1
ATOM 1855 O O . LYS A 1 221 ? 10.875 0.741 -11.288 1.00 85.44 221 LYS A O 1
ATOM 1860 N N . ARG A 1 222 ? 9.899 -0.278 -9.543 1.00 87.06 222 ARG A N 1
ATOM 1861 C CA . ARG A 1 222 ? 9.317 0.910 -8.923 1.00 87.06 222 ARG A CA 1
ATOM 1862 C C . ARG A 1 222 ? 9.715 0.949 -7.465 1.00 87.06 222 ARG A C 1
ATOM 1864 O O . ARG A 1 222 ? 9.579 -0.051 -6.762 1.00 87.06 222 ARG A O 1
ATOM 1871 N N . VAL A 1 223 ? 10.205 2.097 -7.028 1.00 82.19 223 VAL A N 1
ATOM 1872 C CA . VAL A 1 223 ? 10.481 2.367 -5.623 1.00 82.19 223 VAL A CA 1
ATOM 1873 C C . VAL A 1 223 ? 9.880 3.713 -5.268 1.00 82.19 223 VAL A C 1
ATOM 1875 O O . VAL A 1 223 ? 10.071 4.665 -6.018 1.00 82.19 223 VAL A O 1
ATOM 1878 N N . ILE A 1 224 ? 9.151 3.793 -4.161 1.00 80.69 224 ILE A N 1
ATOM 1879 C CA . ILE A 1 224 ? 8.545 5.036 -3.678 1.00 80.69 224 ILE A CA 1
ATOM 1880 C C . ILE A 1 224 ? 8.820 5.159 -2.190 1.00 80.69 224 ILE A C 1
ATOM 1882 O O . ILE A 1 224 ? 8.710 4.173 -1.459 1.00 80.69 224 ILE A O 1
ATOM 1886 N N . PHE A 1 225 ? 9.154 6.372 -1.777 1.00 79.31 225 PHE A N 1
ATOM 1887 C CA . PHE A 1 225 ? 9.320 6.776 -0.393 1.00 79.31 225 PHE A CA 1
ATOM 1888 C C . PHE A 1 225 ? 8.448 7.993 -0.140 1.00 79.31 225 PHE A C 1
ATOM 1890 O O . PHE A 1 225 ? 8.481 8.956 -0.909 1.00 79.31 225 PHE A O 1
ATOM 1897 N N . GLU A 1 226 ? 7.664 7.904 0.918 1.00 81.06 226 GLU A N 1
ATOM 1898 C CA . GLU A 1 226 ? 6.860 8.989 1.453 1.00 81.06 226 GLU A CA 1
ATOM 1899 C C . GLU A 1 226 ? 7.640 9.726 2.545 1.00 81.06 226 GLU A C 1
ATOM 1901 O O . GLU A 1 226 ? 8.355 9.090 3.326 1.00 81.06 226 GLU A O 1
ATOM 1906 N N . ASP A 1 227 ? 7.474 11.044 2.590 1.00 73.81 227 ASP A N 1
ATOM 1907 C CA . ASP A 1 227 ? 8.003 11.941 3.611 1.00 73.81 227 ASP A CA 1
ATOM 1908 C C . ASP A 1 227 ? 6.924 12.954 4.062 1.00 73.81 227 ASP A C 1
ATOM 1910 O O . ASP A 1 227 ? 6.580 13.899 3.344 1.00 73.81 227 ASP A O 1
ATOM 1914 N N . GLY A 1 228 ? 6.387 12.760 5.273 1.00 73.25 228 GLY A N 1
ATOM 1915 C CA . GLY A 1 228 ? 5.537 13.728 5.983 1.00 73.25 228 GLY A CA 1
ATOM 1916 C C . GLY A 1 228 ? 4.030 13.424 6.073 1.00 73.25 228 GLY A C 1
ATOM 1917 O O . GLY A 1 228 ? 3.415 13.741 7.099 1.00 73.25 228 GLY A O 1
ATOM 1918 N N . ILE A 1 229 ? 3.419 12.773 5.081 1.00 78.56 229 ILE A N 1
ATOM 1919 C CA . ILE A 1 229 ? 1.995 12.386 5.065 1.00 78.56 229 ILE A CA 1
ATOM 1920 C C . ILE A 1 229 ? 1.706 11.388 6.186 1.00 78.56 229 ILE A C 1
ATOM 1922 O O . ILE A 1 229 ? 0.762 11.608 6.945 1.00 78.56 229 ILE A O 1
ATOM 1926 N N . GLY A 1 230 ? 2.504 10.326 6.335 1.00 72.94 230 GLY A N 1
ATOM 1927 C CA . GLY A 1 230 ? 2.309 9.299 7.364 1.00 72.94 230 GLY A CA 1
ATOM 1928 C C . GLY A 1 230 ? 2.276 9.892 8.772 1.00 72.94 230 GLY A C 1
ATOM 1929 O O . GLY A 1 230 ? 1.310 9.705 9.515 1.00 72.94 230 GLY A O 1
ATOM 1930 N N . HIS A 1 231 ? 3.268 10.721 9.101 1.00 69.75 231 HIS A N 1
ATOM 1931 C CA . HIS A 1 231 ? 3.319 11.451 10.369 1.00 69.75 231 HIS A CA 1
ATOM 1932 C C . HIS A 1 231 ? 2.150 12.436 10.545 1.00 69.75 231 HIS A C 1
ATOM 1934 O O . HIS A 1 231 ? 1.641 12.631 11.650 1.00 69.75 231 HIS A O 1
ATOM 1940 N N . GLY A 1 232 ? 1.691 13.071 9.468 1.00 75.56 232 GLY A N 1
ATOM 1941 C CA . GLY A 1 232 ? 0.493 13.899 9.513 1.00 75.56 232 GLY A CA 1
ATOM 1942 C C . GLY A 1 232 ? -0.767 13.083 9.841 1.00 75.56 232 GLY A C 1
ATOM 1943 O O . GLY A 1 232 ? -1.547 13.474 10.712 1.00 75.56 232 GLY A O 1
ATOM 1944 N N . LEU A 1 233 ? -0.938 11.926 9.194 1.00 76.69 233 LEU A N 1
ATOM 1945 C CA . LEU A 1 233 ? -2.054 11.003 9.415 1.00 76.69 233 LEU A CA 1
ATOM 1946 C C . LEU A 1 233 ? -2.053 10.422 10.837 1.00 76.69 233 LEU A C 1
ATOM 1948 O O . LEU A 1 233 ? -3.112 10.286 11.453 1.00 76.69 233 LEU A O 1
ATOM 1952 N N . SER A 1 234 ? -0.883 10.130 11.407 1.00 71.88 234 SER A N 1
ATOM 1953 C CA . SER A 1 234 ? -0.793 9.586 12.767 1.00 71.88 234 SER A CA 1
ATOM 1954 C C . SER A 1 234 ? -1.289 10.571 13.837 1.00 71.88 234 SER A C 1
ATOM 1956 O O . SER A 1 234 ? -1.946 10.155 14.792 1.00 71.88 234 SER A O 1
ATOM 1958 N N . LYS A 1 235 ? -1.098 11.887 13.648 1.00 73.69 235 LYS A N 1
ATOM 1959 C CA . LYS A 1 235 ? -1.573 12.942 14.575 1.00 73.69 235 LYS A CA 1
ATOM 1960 C C . LYS A 1 235 ? -3.095 13.075 14.649 1.00 73.69 235 LYS A C 1
ATOM 1962 O O . LYS A 1 235 ? -3.651 13.496 15.672 1.00 73.69 235 LYS A O 1
ATOM 1967 N N . ILE A 1 236 ? -3.776 12.760 13.555 1.00 75.00 236 ILE A N 1
ATOM 1968 C CA . ILE A 1 236 ? -5.236 12.875 13.421 1.00 75.00 236 ILE A CA 1
ATOM 1969 C C . ILE A 1 236 ? -5.950 11.534 13.608 1.00 75.00 236 ILE A C 1
ATOM 1971 O O . ILE A 1 236 ? -7.181 11.493 13.655 1.00 75.00 236 ILE A O 1
ATOM 1975 N N . SER A 1 237 ? -5.185 10.447 13.729 1.00 77.12 237 SER A N 1
ATOM 1976 C CA . SER A 1 237 ? -5.700 9.142 14.110 1.00 77.12 237 SER A CA 1
ATOM 1977 C C . SER A 1 237 ? -6.268 9.193 15.527 1.00 77.12 237 SER A C 1
ATOM 1979 O O . SER A 1 237 ? -5.763 9.880 16.426 1.00 77.12 237 SER A O 1
ATOM 1981 N N . ARG A 1 238 ? -7.378 8.492 15.713 1.00 77.44 238 ARG A N 1
ATOM 1982 C CA . ARG A 1 238 ? -8.093 8.344 16.974 1.00 77.44 238 ARG A CA 1
ATOM 1983 C C . ARG A 1 238 ? -8.382 6.865 17.174 1.00 77.44 238 ARG A C 1
ATOM 1985 O O . ARG A 1 238 ? -8.627 6.132 16.217 1.00 77.44 238 ARG A O 1
ATOM 1992 N N . SER A 1 239 ? -8.360 6.426 18.427 1.00 79.25 239 SER A N 1
ATOM 1993 C CA . SER A 1 239 ? -8.692 5.052 18.786 1.00 79.25 239 SER A CA 1
ATOM 1994 C C . SER A 1 239 ? -9.501 4.992 20.072 1.00 79.25 239 SER A C 1
ATOM 1996 O O . SER A 1 239 ? -9.264 5.778 20.989 1.00 79.25 239 SER A O 1
ATOM 1998 N N . LYS A 1 240 ? -10.432 4.037 20.158 1.00 79.62 240 LYS A N 1
ATOM 1999 C CA . LYS A 1 240 ? -11.232 3.773 21.363 1.00 79.62 240 LYS A CA 1
ATOM 2000 C C . LYS A 1 240 ? -11.073 2.322 21.773 1.00 79.62 240 LYS A C 1
ATOM 2002 O O . LYS A 1 240 ? -11.567 1.426 21.089 1.00 79.62 240 LYS A O 1
ATOM 2007 N N . THR A 1 241 ? -10.429 2.138 22.919 1.00 82.88 241 THR A N 1
ATOM 2008 C CA . THR A 1 241 ? -10.113 0.844 23.516 1.00 82.88 241 THR A CA 1
ATOM 2009 C C . THR A 1 241 ? -11.177 0.351 24.460 1.00 82.88 241 THR A C 1
ATOM 2011 O O . THR A 1 241 ? -11.632 1.082 25.342 1.00 82.88 241 THR A O 1
ATOM 2014 N N . LYS A 1 242 ? -11.461 -0.942 24.367 1.00 86.56 242 LYS A N 1
ATOM 2015 C CA . LYS A 1 242 ? -12.210 -1.684 25.367 1.00 86.56 242 LYS A CA 1
ATOM 2016 C C . LYS A 1 242 ? -11.375 -2.889 25.782 1.00 86.56 242 LYS A C 1
ATOM 2018 O O . LYS A 1 242 ? -10.907 -3.640 24.928 1.00 86.56 242 LYS A O 1
ATOM 2023 N N . LEU A 1 243 ? -11.141 -3.026 27.078 1.00 86.81 243 LEU A N 1
ATOM 2024 C CA . LEU A 1 243 ? -10.490 -4.186 27.672 1.00 86.81 243 LEU A CA 1
ATOM 2025 C C . LEU A 1 243 ? -11.552 -5.256 27.915 1.00 86.81 243 LEU A C 1
ATOM 2027 O O . LEU A 1 243 ? -12.630 -4.948 28.423 1.00 86.81 243 LEU A O 1
ATOM 2031 N N . LEU A 1 244 ? -11.239 -6.485 27.531 1.00 88.31 244 LEU A N 1
ATOM 2032 C CA . LEU A 1 244 ? -12.030 -7.686 27.755 1.00 88.31 244 LEU A CA 1
ATOM 2033 C C . LEU A 1 244 ? -11.333 -8.470 28.868 1.00 88.31 244 LEU A C 1
ATOM 2035 O O . LEU A 1 244 ? -10.142 -8.744 28.758 1.00 88.31 244 LEU A O 1
ATOM 2039 N N . TYR A 1 245 ? -12.044 -8.798 29.937 1.00 88.44 245 TYR A N 1
ATOM 2040 C CA . TYR A 1 245 ? -11.518 -9.627 31.018 1.00 88.44 245 TYR A CA 1
ATOM 2041 C C . TYR A 1 245 ? -12.167 -11.001 30.954 1.00 88.44 245 TYR A C 1
ATOM 2043 O O . TYR A 1 245 ? -13.399 -11.096 30.930 1.00 88.44 245 TYR A O 1
ATOM 2051 N N . TYR A 1 246 ? -11.320 -12.019 30.953 1.00 86.00 246 TYR A N 1
ATOM 2052 C CA . TYR A 1 246 ? -11.666 -13.421 31.146 1.00 86.00 246 TYR A CA 1
ATOM 2053 C C . TYR A 1 246 ? -11.208 -13.827 32.557 1.00 86.00 246 TYR A C 1
ATOM 2055 O O . TYR A 1 246 ? -10.613 -13.006 33.263 1.00 86.00 246 TYR A O 1
ATOM 2063 N N . ASP A 1 247 ? -11.505 -15.049 32.997 1.00 82.19 247 ASP A N 1
ATOM 2064 C CA . ASP A 1 247 ? -11.181 -15.480 34.366 1.00 82.19 247 ASP A CA 1
ATOM 2065 C C . ASP A 1 247 ? -9.662 -15.437 34.645 1.00 82.19 247 ASP A C 1
ATOM 2067 O O . ASP A 1 247 ? -9.253 -14.917 35.684 1.00 82.19 247 ASP A O 1
ATOM 2071 N N . ASP A 1 248 ? -8.829 -15.869 33.687 1.00 80.50 248 ASP A N 1
ATOM 2072 C CA . ASP A 1 248 ? -7.362 -15.954 33.835 1.00 80.50 248 ASP A CA 1
ATOM 2073 C C . ASP A 1 248 ? -6.569 -15.131 32.797 1.00 80.50 248 ASP A C 1
ATOM 2075 O O . ASP A 1 248 ? -5.332 -15.164 32.765 1.00 80.50 248 ASP A O 1
ATOM 2079 N N . SER A 1 249 ? -7.246 -14.378 31.927 1.00 81.38 249 SER A N 1
ATOM 2080 C CA . SER A 1 249 ? -6.601 -13.654 30.827 1.00 81.38 249 SER A CA 1
ATOM 2081 C C . SER A 1 249 ? -7.243 -12.293 30.550 1.00 81.38 249 SER A C 1
ATOM 2083 O O . SER A 1 249 ? -8.321 -11.941 31.045 1.00 81.38 249 SER A O 1
ATOM 2085 N N . THR A 1 250 ? -6.555 -11.488 29.737 1.00 83.69 250 THR A N 1
ATOM 2086 C CA . THR A 1 250 ? -7.096 -10.222 29.246 1.00 83.69 250 THR A CA 1
ATOM 2087 C C . THR A 1 250 ? -7.00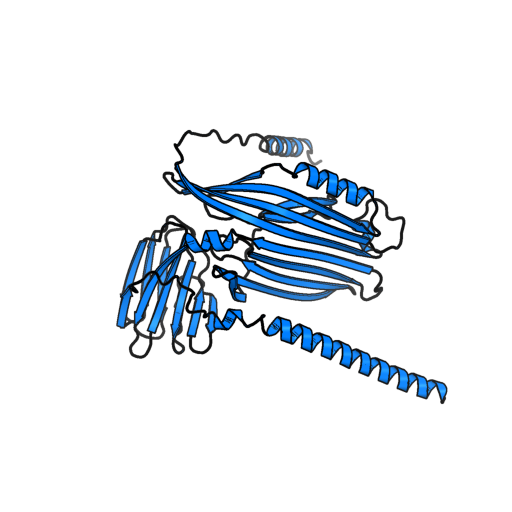7 -10.134 27.732 1.00 83.69 250 THR A C 1
ATOM 2089 O O . THR A 1 250 ? -6.052 -10.574 27.097 1.00 83.69 250 THR A O 1
ATOM 2092 N N . GLY A 1 251 ? -8.025 -9.528 27.137 1.00 84.94 251 GLY A N 1
ATOM 2093 C CA . GLY A 1 251 ? -8.063 -9.154 25.737 1.00 84.94 251 GLY A CA 1
ATOM 2094 C C . GLY A 1 251 ? -8.328 -7.665 25.580 1.00 84.94 251 GLY A C 1
ATOM 2095 O O . GLY A 1 251 ? -8.691 -6.953 26.517 1.00 84.94 251 GLY A O 1
ATOM 2096 N N . LYS A 1 252 ? -8.161 -7.169 24.363 1.00 86.69 252 LYS A N 1
ATOM 2097 C CA . LYS A 1 252 ? -8.457 -5.790 23.992 1.00 86.69 252 LYS A CA 1
ATOM 2098 C C . LYS A 1 252 ? -9.140 -5.776 22.643 1.00 86.69 252 LYS A C 1
ATOM 2100 O O . LYS A 1 252 ? -8.755 -6.513 21.742 1.00 86.69 252 LYS A O 1
ATOM 2105 N N . ILE A 1 253 ? -10.128 -4.913 22.494 1.00 87.56 253 ILE A N 1
ATOM 2106 C CA . ILE A 1 253 ? -10.743 -4.608 21.211 1.00 87.56 253 ILE A CA 1
ATOM 2107 C C . ILE A 1 253 ? -10.689 -3.115 20.965 1.00 87.56 253 ILE A C 1
ATOM 2109 O O . ILE A 1 253 ? -10.865 -2.287 21.869 1.00 87.56 253 ILE A O 1
ATOM 2113 N N . SER A 1 254 ? -10.446 -2.766 19.713 1.00 84.69 254 SER A N 1
ATOM 2114 C CA . SER A 1 254 ? -10.435 -1.388 19.298 1.00 84.69 254 SER A CA 1
ATOM 2115 C C . SER A 1 254 ? -10.832 -1.091 17.922 1.00 84.69 254 SER A C 1
ATOM 2117 O O . SER A 1 254 ? -10.772 -1.919 17.033 1.00 84.69 254 SER A O 1
ATOM 2119 N N . PHE A 1 255 ? -11.158 0.179 17.815 1.00 84.75 255 PHE A N 1
ATOM 2120 C CA . PHE A 1 255 ? -11.665 0.838 16.657 1.00 84.75 255 PHE A CA 1
ATOM 2121 C C . PHE A 1 255 ? -10.747 2.024 16.444 1.00 84.75 255 PHE A C 1
ATOM 2123 O O . PHE A 1 255 ? -10.531 2.811 17.368 1.00 84.75 255 PHE A O 1
ATOM 2130 N N . VAL A 1 256 ? -10.171 2.093 15.254 1.00 81.75 256 VAL A N 1
ATOM 2131 C CA . VAL A 1 256 ? -9.262 3.147 14.819 1.00 81.75 256 VAL A CA 1
ATOM 2132 C C . VAL A 1 256 ? -9.932 3.872 13.667 1.00 81.75 256 VAL A C 1
ATOM 2134 O O . VAL A 1 256 ? -10.443 3.226 12.754 1.00 81.75 256 VAL A O 1
ATOM 2137 N N . SER A 1 257 ? -9.949 5.197 13.724 1.00 82.12 257 SER A N 1
ATOM 2138 C CA . SER A 1 257 ? -10.542 6.067 12.710 1.00 82.12 257 SER A CA 1
ATOM 2139 C C . SER A 1 257 ? -9.745 7.366 12.619 1.00 82.12 257 SER A C 1
ATOM 2141 O O . SER A 1 257 ? -9.018 7.727 13.547 1.00 82.12 257 SER A O 1
ATOM 2143 N N . TYR A 1 258 ? -9.896 8.096 11.518 1.00 78.50 258 TYR A N 1
ATOM 2144 C CA . TYR A 1 258 ? -9.404 9.467 11.426 1.00 78.50 258 TYR A CA 1
ATOM 2145 C C . TYR A 1 258 ? -10.473 10.464 11.851 1.00 78.50 258 TYR A C 1
ATOM 2147 O O . TYR A 1 258 ? -11.629 10.339 11.454 1.00 78.50 258 TYR A O 1
ATOM 2155 N N . PHE A 1 259 ? -10.048 11.504 12.573 1.00 73.81 259 PHE A N 1
ATOM 2156 C CA . PHE A 1 259 ? -10.867 12.639 13.020 1.00 73.81 259 PHE A CA 1
ATOM 2157 C C . PHE A 1 259 ? -11.995 12.273 13.989 1.00 73.81 259 PHE A C 1
ATOM 2159 O O . PHE A 1 259 ? -11.890 12.595 15.173 1.00 73.81 259 PHE A O 1
ATOM 2166 N N . SER A 1 260 ? -13.046 11.609 13.502 1.00 77.19 260 SER A N 1
ATOM 2167 C CA . SER A 1 260 ? -14.217 11.225 14.288 1.00 77.19 260 SER A CA 1
ATOM 2168 C C . SER A 1 260 ? -14.174 9.743 14.638 1.00 77.19 260 SER A C 1
ATOM 2170 O O . SER A 1 260 ? -13.855 8.884 13.808 1.00 77.19 260 SER A O 1
ATOM 2172 N N . MET A 1 261 ? -14.482 9.446 15.896 1.00 77.75 261 MET A N 1
ATOM 2173 C CA . MET A 1 261 ? -14.555 8.080 16.389 1.00 77.75 261 MET A CA 1
ATOM 2174 C C . MET A 1 261 ? -15.942 7.500 16.134 1.00 77.75 261 MET A C 1
ATOM 2176 O O . MET A 1 261 ? -16.923 8.193 16.389 1.00 77.75 261 MET A O 1
ATOM 2180 N N . PRO A 1 262 ? -16.052 6.229 15.707 1.00 78.12 262 PRO A N 1
ATOM 2181 C CA . PRO A 1 262 ? -17.339 5.556 15.710 1.00 78.12 262 PRO A CA 1
ATOM 2182 C C . PRO A 1 262 ? -17.967 5.577 17.107 1.00 78.12 262 PRO A C 1
ATOM 2184 O O . PRO A 1 262 ? -17.284 5.352 18.112 1.00 78.12 262 PRO A O 1
ATOM 2187 N N . ASP A 1 263 ? -19.279 5.783 17.154 1.00 83.44 263 ASP A N 1
ATOM 2188 C CA . ASP A 1 263 ? -20.085 5.505 18.335 1.00 83.44 263 ASP A CA 1
ATOM 2189 C C . ASP A 1 263 ? -20.214 3.992 18.495 1.00 83.44 263 ASP A C 1
ATOM 2191 O O . ASP A 1 263 ? -20.539 3.271 17.547 1.00 83.44 263 ASP A O 1
ATOM 2195 N N . ILE A 1 264 ? -19.922 3.508 19.703 1.00 86.06 264 ILE A N 1
ATOM 2196 C CA . ILE A 1 264 ? -19.736 2.082 19.987 1.00 86.06 264 ILE A CA 1
ATOM 2197 C C . ILE A 1 264 ? -20.622 1.682 21.150 1.00 86.06 264 ILE A C 1
ATOM 2199 O O . ILE A 1 264 ? -20.363 2.058 22.297 1.00 86.06 264 ILE A O 1
ATOM 2203 N N . GLU A 1 265 ? -21.623 0.872 20.845 1.00 89.75 265 GLU A N 1
ATOM 2204 C CA . GLU A 1 265 ? -22.484 0.216 21.819 1.00 89.75 265 GLU A CA 1
ATOM 2205 C C . GLU A 1 265 ? -22.047 -1.252 21.923 1.00 89.75 265 GLU A C 1
ATOM 2207 O O . GLU A 1 265 ? -21.932 -1.955 20.916 1.00 89.75 265 GLU A O 1
ATOM 2212 N N . LEU A 1 266 ? -21.769 -1.712 23.144 1.00 88.94 266 LEU A N 1
ATOM 2213 C CA . LEU A 1 266 ? -21.327 -3.080 23.415 1.00 88.94 266 LEU A CA 1
ATOM 2214 C C . LEU A 1 266 ? -22.306 -3.772 24.346 1.00 88.94 266 LEU A C 1
ATOM 2216 O O . LEU A 1 266 ? -22.698 -3.213 25.370 1.00 88.94 266 LEU A O 1
ATOM 2220 N N . LYS A 1 267 ? -22.631 -5.018 24.018 1.00 91.81 267 LYS A N 1
ATOM 2221 C CA . LYS A 1 267 ? -23.335 -5.943 24.900 1.00 91.81 267 LYS A CA 1
ATOM 2222 C C . LYS A 1 267 ? -22.581 -7.264 24.891 1.00 91.81 267 LYS A C 1
ATOM 2224 O O . LYS A 1 267 ? -22.204 -7.738 23.827 1.00 91.81 267 LYS A O 1
ATOM 2229 N N . TYR A 1 268 ? -22.386 -7.872 26.051 1.00 88.50 268 TYR A N 1
ATOM 2230 C CA . TYR A 1 268 ? -21.799 -9.203 26.153 1.00 88.50 268 TYR A CA 1
ATOM 2231 C C . TYR A 1 268 ? -22.703 -10.118 26.974 1.00 88.50 268 TYR A C 1
ATOM 2233 O O . TYR A 1 268 ? -23.431 -9.657 27.854 1.00 88.50 268 TYR A O 1
ATOM 2241 N N . GLU A 1 269 ? -22.695 -11.400 26.630 1.00 90.25 269 GLU A N 1
ATOM 2242 C CA . GLU A 1 269 ? -23.470 -12.446 27.291 1.00 90.25 269 GLU A CA 1
ATOM 2243 C C . GLU A 1 269 ? -22.703 -13.765 27.158 1.00 90.25 269 GLU A C 1
ATOM 2245 O O . GLU A 1 269 ? -22.442 -14.227 26.044 1.00 90.25 269 GLU A O 1
ATOM 2250 N N . ASN A 1 270 ? -22.306 -14.356 28.290 1.00 86.38 270 ASN A N 1
ATOM 2251 C CA . ASN A 1 270 ? -21.415 -15.519 28.347 1.00 86.38 270 ASN A CA 1
ATOM 2252 C C . ASN A 1 270 ? -20.124 -15.287 27.535 1.00 86.38 270 ASN A C 1
ATOM 2254 O O . ASN A 1 270 ? -19.370 -14.355 27.802 1.00 86.38 270 ASN A O 1
ATOM 2258 N N . ASN A 1 271 ? -19.875 -16.119 26.525 1.00 88.94 271 ASN A N 1
ATOM 2259 C CA . ASN A 1 271 ? -18.736 -16.035 25.615 1.00 88.94 271 ASN A CA 1
ATOM 2260 C C . ASN A 1 271 ? -19.034 -15.244 24.330 1.00 88.94 271 ASN A C 1
ATOM 2262 O O . ASN A 1 271 ? -18.243 -15.281 23.390 1.00 88.94 271 ASN A O 1
ATOM 2266 N N . THR A 1 272 ? -20.177 -14.558 24.244 1.00 93.06 272 THR A N 1
ATOM 2267 C CA . THR A 1 272 ? -20.582 -13.818 23.043 1.00 93.06 272 THR A CA 1
ATOM 2268 C C . THR A 1 272 ? -20.520 -12.312 23.272 1.00 93.06 272 THR A C 1
ATOM 2270 O O . THR A 1 272 ? -21.074 -11.786 24.237 1.00 93.06 272 THR A O 1
ATOM 2273 N N . LEU A 1 273 ? -19.888 -11.603 22.339 1.00 93.25 273 LEU A N 1
ATOM 2274 C CA . LEU A 1 273 ? -19.821 -10.148 22.276 1.00 93.25 273 LEU A CA 1
ATOM 2275 C C . LEU A 1 273 ? -20.607 -9.635 21.071 1.00 93.25 273 LEU A C 1
ATOM 2277 O O . LEU A 1 273 ? -20.324 -9.993 19.927 1.00 93.25 273 LEU A O 1
ATOM 2281 N N . TYR A 1 274 ? -21.546 -8.737 21.338 1.00 94.38 274 TYR A N 1
ATOM 2282 C CA . TYR A 1 274 ? -22.305 -7.980 20.355 1.00 94.38 274 TYR A CA 1
ATOM 2283 C C . TYR A 1 274 ? -21.807 -6.540 20.330 1.00 94.38 274 TYR A C 1
ATOM 2285 O O . TYR A 1 274 ? -21.700 -5.879 21.366 1.00 94.38 274 TYR A O 1
ATOM 2293 N N . ILE A 1 275 ? -21.522 -6.048 19.131 1.00 93.81 275 ILE A N 1
ATOM 2294 C CA . ILE A 1 275 ? -20.993 -4.707 18.906 1.00 93.81 275 ILE A CA 1
ATOM 2295 C C . ILE A 1 275 ? -21.886 -4.019 17.893 1.00 93.81 275 ILE A C 1
ATOM 2297 O O . ILE A 1 275 ? -22.070 -4.524 16.790 1.00 93.81 275 ILE A O 1
ATOM 2301 N N . ASN A 1 276 ? -22.411 -2.855 18.240 1.00 92.19 276 ASN A N 1
ATOM 2302 C CA . ASN A 1 276 ? -23.093 -1.984 17.300 1.00 92.19 276 ASN A CA 1
ATOM 2303 C C . ASN A 1 276 ? -22.256 -0.716 17.109 1.00 92.19 276 ASN A C 1
ATOM 2305 O O . ASN A 1 276 ? -21.946 -0.014 18.072 1.00 92.19 276 ASN A O 1
ATOM 2309 N N . LEU A 1 277 ? -21.854 -0.467 15.865 1.00 89.31 277 LEU A N 1
ATOM 2310 C CA . LEU A 1 277 ? -20.977 0.631 15.471 1.00 89.31 277 LEU A CA 1
ATOM 2311 C C . LEU A 1 277 ? -21.730 1.576 14.548 1.00 89.31 277 LEU A C 1
ATOM 2313 O O . LEU A 1 277 ? -22.212 1.156 13.490 1.00 89.31 277 LEU A O 1
ATOM 2317 N N . LYS A 1 278 ? -21.766 2.856 14.913 1.00 86.56 278 LYS A N 1
ATOM 2318 C CA . LYS A 1 278 ? -22.207 3.944 14.036 1.00 86.56 278 LYS A CA 1
ATOM 2319 C C . LYS A 1 278 ? -20.981 4.769 13.670 1.00 86.56 278 LYS A C 1
ATOM 2321 O O . LYS A 1 278 ? -20.341 5.336 14.548 1.00 86.56 278 LYS A O 1
ATOM 2326 N N . ALA A 1 279 ? -20.614 4.769 12.396 1.00 78.81 279 ALA A N 1
ATOM 2327 C CA . ALA A 1 279 ? -19.374 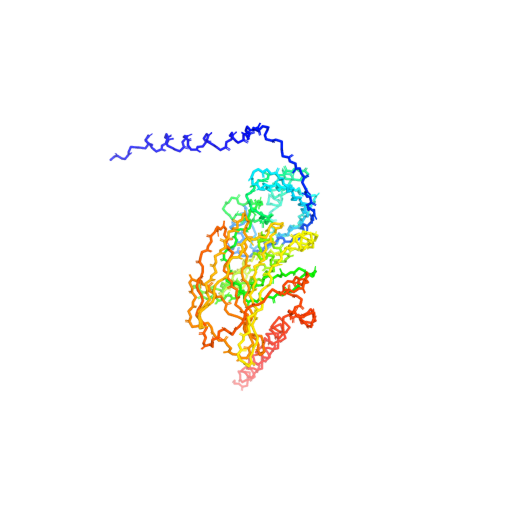5.365 11.925 1.00 78.81 279 ALA A CA 1
ATOM 2328 C C . ALA A 1 279 ? -19.647 6.321 10.767 1.00 78.81 279 ALA A C 1
ATOM 2330 O O . ALA A 1 279 ? -20.238 5.933 9.760 1.00 78.81 279 ALA A O 1
ATOM 2331 N N . GLU A 1 280 ? -19.167 7.553 10.903 1.00 76.00 280 GLU A N 1
ATOM 2332 C CA . GLU A 1 280 ? -19.194 8.568 9.843 1.00 76.00 280 GLU A CA 1
ATOM 2333 C C . GLU A 1 280 ? -17.949 8.489 8.940 1.00 76.00 280 GLU A C 1
ATOM 2335 O O . GLU A 1 280 ? -17.933 9.031 7.837 1.00 76.00 280 GLU A O 1
ATOM 2340 N N . HIS A 1 281 ? -16.917 7.767 9.391 1.00 75.06 281 HIS A N 1
ATOM 2341 C CA . HIS A 1 281 ? -15.626 7.603 8.726 1.00 75.06 281 HIS A CA 1
ATOM 2342 C C . HIS A 1 281 ? -15.234 6.133 8.588 1.00 75.06 281 HIS A C 1
ATOM 2344 O O . HIS A 1 281 ? -15.758 5.285 9.319 1.00 75.06 281 HIS A O 1
ATOM 2350 N N . PRO A 1 282 ? -14.292 5.813 7.677 1.00 80.38 282 PRO A N 1
ATOM 2351 C CA . PRO A 1 282 ? -13.742 4.484 7.589 1.00 80.38 282 PRO A CA 1
ATOM 2352 C C . PRO A 1 282 ? -13.043 4.168 8.898 1.00 80.38 282 PRO A C 1
ATOM 2354 O O . PRO A 1 282 ? -12.266 4.977 9.406 1.00 80.38 282 PRO A O 1
ATOM 2357 N N . TYR A 1 283 ? -13.302 2.982 9.416 1.00 83.88 283 TYR A N 1
ATOM 2358 C CA . TYR A 1 283 ? -12.660 2.517 10.625 1.00 83.88 283 TYR A CA 1
ATOM 2359 C C . TYR A 1 283 ? -12.107 1.115 10.427 1.00 83.88 283 TYR A C 1
ATOM 2361 O O . TYR A 1 283 ? -12.588 0.314 9.619 1.00 83.88 283 TYR A O 1
ATOM 2369 N N . LEU A 1 284 ? -11.077 0.835 11.205 1.00 84.62 284 LEU A N 1
ATOM 2370 C CA . LEU A 1 284 ? -10.421 -0.452 11.297 1.00 84.62 284 LEU A CA 1
ATOM 2371 C C . LEU A 1 284 ? -10.642 -0.982 12.705 1.00 84.62 284 LEU A C 1
ATOM 2373 O O . LEU A 1 284 ? -10.491 -0.236 13.675 1.00 84.62 284 LEU A O 1
ATOM 2377 N N . MET A 1 285 ? -10.960 -2.267 12.822 1.00 87.12 285 MET A N 1
ATOM 2378 C CA . MET A 1 285 ? -11.032 -2.926 14.111 1.00 87.12 285 MET A CA 1
ATOM 2379 C C . MET A 1 285 ? -9.815 -3.828 14.342 1.00 87.12 285 MET A C 1
ATOM 2381 O O . MET A 1 285 ? -9.435 -4.621 13.479 1.00 87.12 285 MET A O 1
ATOM 2385 N N . VAL A 1 286 ? -9.226 -3.713 15.530 1.00 85.12 286 VAL A N 1
ATOM 2386 C CA . VAL A 1 286 ? -8.079 -4.493 16.004 1.00 85.12 286 VAL A CA 1
ATOM 2387 C C . VAL A 1 286 ? -8.483 -5.199 17.292 1.00 85.12 286 VAL A C 1
ATOM 2389 O O . VAL A 1 286 ? -8.915 -4.547 18.240 1.00 85.12 286 VAL A O 1
ATOM 2392 N N . ILE A 1 287 ? -8.341 -6.520 17.342 1.00 87.12 287 ILE A N 1
ATOM 2393 C CA . ILE A 1 287 ? -8.564 -7.320 18.552 1.00 87.12 287 ILE A CA 1
ATOM 2394 C C . ILE A 1 287 ? -7.234 -7.951 18.947 1.00 87.12 287 ILE A C 1
ATOM 2396 O O . ILE A 1 287 ? -6.574 -8.553 18.110 1.00 87.12 287 ILE A O 1
ATOM 2400 N N . VAL A 1 288 ? -6.833 -7.832 20.205 1.00 84.88 288 VAL A N 1
ATOM 2401 C CA . VAL A 1 288 ? -5.629 -8.466 20.752 1.00 84.88 288 VAL A CA 1
ATOM 2402 C C . VAL A 1 288 ? -6.063 -9.370 21.890 1.00 84.88 288 VAL A C 1
ATOM 2404 O O . VAL A 1 288 ? -6.661 -8.893 22.846 1.00 84.88 288 VAL A O 1
ATOM 2407 N N . LEU A 1 289 ? -5.773 -10.660 21.790 1.00 85.19 289 LEU A N 1
ATOM 2408 C CA . LEU A 1 289 ? -6.107 -11.654 22.809 1.00 85.19 289 LEU A CA 1
ATOM 2409 C C . LEU A 1 289 ? -4.820 -12.273 23.368 1.00 85.19 289 LEU A C 1
ATOM 2411 O O . LEU A 1 289 ? -3.878 -12.513 22.607 1.00 85.19 289 LEU A O 1
ATOM 2415 N N . GLU A 1 290 ? -4.757 -12.494 24.679 1.00 79.62 290 GLU A N 1
ATOM 2416 C CA . GLU A 1 290 ? -3.626 -13.145 25.353 1.00 79.62 290 GLU A CA 1
ATOM 2417 C C . GLU A 1 290 ? -3.842 -14.669 25.459 1.00 79.62 290 GLU A C 1
ATOM 2419 O O . GLU A 1 290 ? -4.951 -15.161 25.299 1.00 79.62 290 GLU A O 1
ATOM 2424 N N . ASN A 1 291 ? -2.762 -15.431 25.670 1.00 65.50 291 ASN A N 1
ATOM 2425 C CA . ASN A 1 291 ? -2.778 -16.834 26.115 1.00 65.50 291 ASN A CA 1
ATOM 2426 C C . ASN A 1 291 ? -3.675 -17.813 25.326 1.00 65.50 291 ASN A C 1
ATOM 2428 O O . ASN A 1 291 ? -4.297 -18.691 25.908 1.00 65.50 291 ASN A O 1
ATOM 2432 N N . HIS A 1 292 ? -3.655 -17.742 23.991 1.00 59.16 292 HIS A N 1
ATOM 2433 C CA . HIS A 1 292 ? -4.390 -18.665 23.106 1.00 59.16 292 HIS A CA 1
ATOM 2434 C C . HIS A 1 292 ? -5.922 -18.584 23.194 1.00 59.16 292 HIS A C 1
ATOM 2436 O O . HIS A 1 292 ? -6.604 -19.517 22.771 1.00 59.16 292 HIS A O 1
ATOM 2442 N N . ASP A 1 293 ? -6.474 -17.456 23.632 1.00 62.94 293 ASP A N 1
ATOM 2443 C CA . ASP A 1 293 ? -7.896 -17.194 23.438 1.00 62.94 293 ASP A CA 1
ATOM 2444 C C . ASP A 1 293 ? -8.207 -17.054 21.941 1.00 62.94 293 ASP A C 1
ATOM 2446 O O . ASP A 1 293 ? -7.702 -16.165 21.241 1.00 62.94 293 ASP A O 1
ATOM 2450 N N . TYR A 1 294 ? -9.031 -17.971 21.428 1.00 72.25 294 TYR A N 1
ATOM 2451 C CA . TYR A 1 294 ? -9.480 -17.965 20.038 1.00 72.25 294 TYR A CA 1
ATOM 2452 C C . TYR A 1 294 ? -10.916 -17.458 19.916 1.00 72.25 294 TYR A C 1
ATOM 2454 O O . TYR A 1 294 ? -11.747 -17.568 20.820 1.00 72.25 294 TYR A O 1
ATOM 2462 N N . ILE A 1 295 ? -11.198 -16.898 18.743 1.00 85.06 295 ILE A N 1
ATOM 2463 C CA . ILE A 1 295 ? -12.538 -16.511 18.319 1.00 85.06 295 ILE A CA 1
ATOM 2464 C C . ILE A 1 295 ? -13.133 -17.709 17.570 1.00 85.06 295 ILE A C 1
ATOM 2466 O O . ILE A 1 295 ? -12.743 -17.980 16.435 1.00 85.06 295 ILE A O 1
ATOM 2470 N N . ASN A 1 296 ? -14.077 -18.415 18.197 1.00 88.94 296 ASN A N 1
ATOM 2471 C CA . ASN A 1 296 ? -14.831 -19.522 17.594 1.00 88.94 296 ASN A CA 1
ATOM 2472 C C . ASN A 1 296 ? -15.654 -19.071 16.385 1.00 88.94 296 ASN A C 1
ATOM 2474 O O . ASN A 1 296 ? -15.802 -19.800 15.406 1.00 88.94 296 ASN A O 1
ATOM 2478 N N . TYR A 1 297 ? -16.219 -17.869 16.463 1.00 91.69 297 TYR A N 1
ATOM 2479 C CA . TYR A 1 297 ? -17.023 -17.302 15.392 1.00 91.69 297 TYR A CA 1
ATOM 2480 C C . TYR A 1 297 ? -16.863 -15.792 15.340 1.00 91.69 297 TYR A C 1
ATOM 2482 O O . TYR A 1 297 ? -16.875 -15.111 16.365 1.00 91.69 297 TYR A O 1
ATOM 2490 N N . SER A 1 298 ? -16.791 -15.263 14.124 1.00 91.12 298 SER A N 1
ATOM 2491 C CA . SER A 1 298 ? -16.913 -13.839 13.869 1.00 91.12 298 SER A CA 1
ATOM 2492 C C . SER A 1 2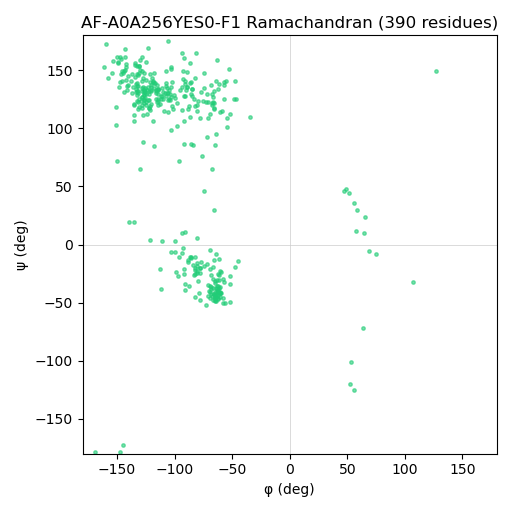98 ? -17.867 -13.600 12.710 1.00 91.12 298 SER A C 1
ATOM 2494 O O . SER A 1 298 ? -17.756 -14.216 11.654 1.00 91.12 298 SER A O 1
ATOM 2496 N N . SER A 1 299 ? -18.772 -12.643 12.896 1.00 92.19 299 SER A N 1
ATOM 2497 C CA . SER A 1 299 ? -19.643 -12.115 11.835 1.00 92.19 299 SER A CA 1
ATOM 2498 C C . SER A 1 299 ? -18.893 -11.396 10.704 1.00 92.19 299 SER A C 1
ATOM 2500 O O . SER A 1 299 ? -19.503 -11.019 9.704 1.00 92.19 299 SER A O 1
ATOM 2502 N N . ILE A 1 300 ? -17.589 -11.163 10.863 1.00 89.06 300 ILE A N 1
ATOM 2503 C CA . ILE A 1 300 ? -16.735 -10.543 9.855 1.00 89.06 300 ILE A CA 1
ATOM 2504 C C . ILE A 1 300 ? -15.481 -11.375 9.644 1.00 89.06 300 ILE A C 1
ATOM 2506 O O . ILE A 1 300 ? -15.051 -12.137 10.509 1.00 89.06 300 ILE A O 1
ATOM 2510 N N . ARG A 1 301 ? -14.844 -11.181 8.491 1.00 86.12 301 ARG A N 1
ATOM 2511 C CA . ARG A 1 301 ? -13.521 -11.742 8.267 1.00 86.12 301 ARG A CA 1
ATOM 2512 C C . ARG A 1 301 ? -12.530 -11.054 9.203 1.00 86.12 301 ARG A C 1
ATOM 2514 O O . ARG A 1 301 ? -12.377 -9.834 9.177 1.00 86.12 301 ARG A O 1
ATOM 2521 N N . LEU A 1 302 ? -11.866 -11.865 10.014 1.00 86.06 302 LEU A N 1
ATOM 2522 C CA . LEU A 1 302 ? -10.737 -11.461 10.832 1.00 86.06 302 LEU A CA 1
ATOM 2523 C C . LEU A 1 302 ? -9.492 -12.182 10.343 1.00 86.06 302 LEU A C 1
ATOM 2525 O O . LEU A 1 302 ? -9.517 -13.394 10.123 1.00 86.06 302 LEU A O 1
ATOM 2529 N N . LYS A 1 303 ? -8.399 -11.442 10.193 1.00 81.88 303 LYS A N 1
ATOM 2530 C CA . LYS A 1 303 ? -7.105 -12.018 9.848 1.00 81.88 303 LYS A CA 1
ATOM 2531 C C . LYS A 1 303 ? -6.231 -12.128 11.101 1.00 81.88 303 LYS A C 1
ATOM 2533 O O . LYS A 1 303 ? -5.936 -11.085 11.685 1.00 81.88 303 LYS A O 1
ATOM 2538 N N . PRO A 1 304 ? -5.852 -13.348 11.528 1.00 83.25 304 PRO A N 1
ATOM 2539 C CA . PRO A 1 304 ? -5.022 -13.548 12.710 1.00 83.25 304 PRO A CA 1
ATOM 2540 C C . PRO A 1 304 ? -3.529 -13.349 12.410 1.00 83.25 304 PRO A C 1
ATOM 2542 O O . PRO A 1 304 ? -3.032 -13.779 11.369 1.00 83.25 304 PRO A O 1
ATOM 2545 N N . TYR A 1 305 ? -2.812 -12.772 13.371 1.00 73.88 305 TYR A N 1
ATOM 2546 C CA . TYR A 1 305 ? -1.357 -12.631 13.420 1.00 73.88 305 TYR A CA 1
ATOM 2547 C C . TYR A 1 305 ? -0.879 -13.074 14.799 1.00 73.88 305 TYR A C 1
ATOM 2549 O O . TYR A 1 305 ? -1.247 -12.485 15.817 1.00 73.88 305 TYR A O 1
ATOM 2557 N N . MET A 1 306 ? -0.076 -14.134 14.840 1.00 69.75 306 MET A N 1
ATOM 2558 C CA . MET A 1 306 ? 0.473 -14.652 16.091 1.00 69.75 306 MET A CA 1
ATOM 2559 C C . MET A 1 306 ? 1.719 -13.858 16.489 1.00 69.75 306 MET A C 1
ATOM 2561 O O . MET A 1 306 ? 2.672 -13.753 15.718 1.00 69.75 306 MET A O 1
ATOM 2565 N N . LEU A 1 307 ? 1.715 -13.328 17.710 1.00 64.25 307 LEU A N 1
ATOM 2566 C CA . LEU A 1 307 ? 2.779 -12.519 18.298 1.00 64.25 307 LEU A CA 1
ATOM 2567 C C . LEU A 1 307 ? 3.173 -13.108 19.657 1.00 64.25 307 LEU A C 1
ATOM 2569 O O . LEU A 1 307 ? 2.656 -12.706 20.698 1.00 64.25 307 LEU A O 1
ATOM 2573 N N . ARG A 1 308 ? 4.115 -14.060 19.660 1.00 70.81 308 ARG A N 1
ATOM 2574 C CA . ARG A 1 308 ? 4.567 -14.783 20.868 1.00 70.81 308 ARG A CA 1
ATOM 2575 C C . ARG A 1 308 ? 3.389 -15.409 21.635 1.00 70.81 308 ARG A C 1
ATOM 2577 O O . ARG A 1 308 ? 2.905 -16.455 21.226 1.00 70.81 308 ARG A O 1
ATOM 2584 N N . THR A 1 309 ? 2.945 -14.777 22.722 1.00 69.81 309 THR A N 1
ATOM 2585 C CA . THR A 1 309 ? 1.845 -15.215 23.599 1.00 69.81 309 THR A CA 1
ATOM 2586 C C . THR A 1 309 ? 0.519 -14.505 23.310 1.00 69.81 309 THR A C 1
ATOM 2588 O O . THR A 1 309 ? -0.458 -14.722 24.021 1.00 69.81 309 THR A O 1
ATOM 2591 N N . LYS A 1 310 ? 0.469 -13.641 22.290 1.00 74.19 310 LYS A N 1
ATOM 2592 C CA . LYS A 1 310 ? -0.719 -12.877 21.896 1.00 74.19 310 LYS A CA 1
ATOM 2593 C C . LYS A 1 310 ? -1.152 -13.240 20.483 1.00 74.19 310 LYS A C 1
A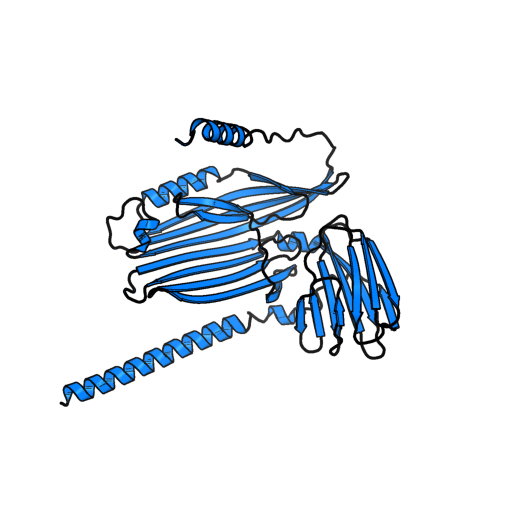TOM 2595 O O . LYS A 1 310 ? -0.313 -13.497 19.620 1.00 74.19 310 LYS A O 1
ATOM 2600 N N . THR A 1 311 ? -2.452 -13.188 20.226 1.00 80.06 311 THR A N 1
ATOM 2601 C CA . THR A 1 311 ? -2.998 -13.236 18.867 1.00 80.06 311 THR A CA 1
ATOM 2602 C C . THR A 1 311 ? -3.680 -11.915 18.560 1.00 80.06 311 THR A C 1
ATOM 2604 O O . THR A 1 311 ? -4.585 -11.488 19.276 1.00 80.06 311 THR A O 1
ATOM 2607 N N . LEU A 1 312 ? -3.234 -11.261 17.492 1.00 79.44 312 LEU A N 1
ATOM 2608 C CA . LEU A 1 312 ? -3.825 -10.036 16.980 1.00 79.44 312 LEU A CA 1
ATOM 2609 C C . LEU A 1 312 ? -4.734 -10.384 15.798 1.00 79.44 312 LEU A C 1
ATOM 2611 O O . LEU A 1 312 ? -4.301 -11.025 14.849 1.00 79.44 312 LEU A O 1
ATOM 2615 N N . TYR A 1 313 ? -5.988 -9.956 15.838 1.00 84.88 313 TYR A N 1
ATOM 2616 C CA . TYR A 1 313 ? -6.949 -10.094 14.754 1.00 84.88 313 TYR A CA 1
ATOM 2617 C C . TYR A 1 313 ? -7.254 -8.720 14.162 1.00 84.88 313 TYR A C 1
ATOM 2619 O O . TYR A 1 313 ? -7.634 -7.797 14.883 1.00 84.88 313 TYR A O 1
ATOM 2627 N N . LEU A 1 314 ? -7.124 -8.598 12.843 1.00 82.56 314 LEU A N 1
ATOM 2628 C CA . LEU A 1 314 ? -7.484 -7.387 12.101 1.00 82.56 314 LEU A CA 1
ATOM 2629 C C . LEU A 1 314 ? -8.751 -7.613 11.287 1.00 82.56 314 LEU A C 1
ATOM 2631 O O . LEU A 1 314 ? -8.874 -8.644 10.621 1.00 82.56 314 LEU A O 1
ATOM 2635 N N . SER A 1 315 ? -9.661 -6.641 11.307 1.00 85.38 315 SER A N 1
ATOM 2636 C CA . SER A 1 315 ? -10.758 -6.579 10.342 1.00 85.38 315 SER A CA 1
ATOM 2637 C C . SER A 1 315 ? -10.309 -5.961 9.020 1.00 85.38 315 SER A C 1
ATOM 2639 O O . SER A 1 315 ? -9.307 -5.251 8.954 1.00 85.38 315 SER A O 1
ATOM 2641 N N . ASP A 1 316 ? -11.121 -6.136 7.981 1.00 81.31 316 ASP A N 1
ATOM 2642 C CA . ASP A 1 316 ? -11.085 -5.231 6.832 1.00 81.31 316 ASP A CA 1
ATOM 2643 C C . ASP A 1 316 ? -11.487 -3.803 7.257 1.00 81.31 316 ASP A C 1
ATOM 2645 O O . ASP A 1 316 ? -12.171 -3.609 8.272 1.00 81.31 316 ASP A O 1
ATOM 2649 N N . ILE A 1 317 ? -11.093 -2.797 6.466 1.00 80.62 317 ILE A N 1
ATOM 2650 C CA . ILE A 1 317 ? -11.562 -1.416 6.648 1.00 80.62 317 ILE A CA 1
ATOM 2651 C C . ILE A 1 317 ? -13.055 -1.377 6.339 1.00 80.62 317 ILE A C 1
ATOM 2653 O O . ILE A 1 317 ? -13.495 -1.786 5.258 1.00 80.62 317 ILE A O 1
ATOM 2657 N N . ARG A 1 318 ? -13.840 -0.850 7.272 1.00 83.38 318 ARG A N 1
ATOM 2658 C CA . ARG A 1 318 ? -15.286 -0.715 7.111 1.00 83.38 318 ARG A CA 1
ATOM 2659 C C . ARG A 1 318 ? -15.652 0.739 6.897 1.00 83.38 318 ARG A C 1
ATOM 2661 O O . ARG A 1 318 ? -15.124 1.615 7.562 1.00 83.38 318 ARG A O 1
ATOM 2668 N N . TYR A 1 319 ? -16.590 0.966 5.984 1.00 78.00 319 TYR A N 1
ATOM 2669 C CA . TYR A 1 319 ? -17.014 2.298 5.539 1.00 78.00 319 TYR A CA 1
ATO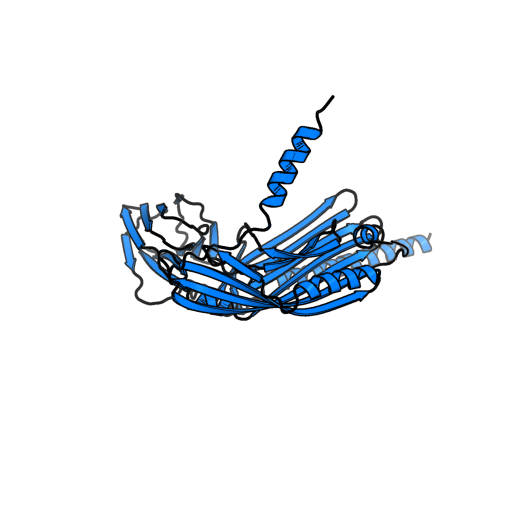M 2670 C C . TYR A 1 319 ? -18.441 2.655 5.981 1.00 78.00 319 TYR A C 1
ATOM 2672 O O . TYR A 1 319 ? -18.975 3.681 5.573 1.00 78.00 319 TYR A O 1
ATOM 2680 N N . THR A 1 320 ? -19.096 1.782 6.750 1.00 81.81 320 THR A N 1
ATOM 2681 C CA . THR A 1 320 ? -20.509 1.920 7.122 1.00 81.81 320 THR A CA 1
ATOM 2682 C C . THR A 1 320 ? -20.765 1.446 8.545 1.00 81.81 320 THR A C 1
ATOM 2684 O O . THR A 1 320 ? -20.020 0.624 9.096 1.00 81.81 320 THR A O 1
ATOM 2687 N N . ASN A 1 321 ? -21.902 1.884 9.090 1.00 87.69 321 ASN A N 1
ATOM 2688 C CA . ASN A 1 321 ? -22.486 1.326 10.306 1.00 87.69 321 ASN A CA 1
ATOM 2689 C C . ASN A 1 321 ? -22.523 -0.201 10.230 1.00 87.69 321 ASN A C 1
ATOM 2691 O O . ASN A 1 321 ? -22.740 -0.780 9.160 1.00 87.69 321 ASN A O 1
ATOM 2695 N N . SER A 1 322 ? -22.242 -0.852 11.352 1.00 88.62 322 SER A N 1
ATOM 2696 C CA . SER A 1 322 ? -22.085 -2.301 11.395 1.00 88.62 322 SER A CA 1
ATOM 2697 C C . SER A 1 322 ? -22.531 -2.862 12.731 1.00 88.62 322 SER A C 1
ATOM 2699 O O . SER A 1 322 ? -22.141 -2.366 13.783 1.00 88.62 322 SER A O 1
ATOM 2701 N N . THR A 1 323 ? -23.286 -3.951 12.671 1.00 92.31 323 THR A N 1
ATOM 2702 C CA . THR A 1 323 ? -23.561 -4.803 13.825 1.00 92.31 323 THR A CA 1
ATOM 2703 C C . THR A 1 323 ? -22.703 -6.053 13.697 1.00 92.31 323 THR A C 1
ATOM 2705 O O . THR A 1 323 ? -22.730 -6.719 12.662 1.00 92.31 323 THR A O 1
ATOM 2708 N N . LEU A 1 324 ? -21.898 -6.329 14.717 1.00 93.56 324 LEU A N 1
ATOM 2709 C CA . LEU A 1 324 ? -20.918 -7.403 14.746 1.00 93.56 324 LEU A CA 1
ATOM 2710 C C . LEU A 1 324 ? -21.214 -8.348 15.908 1.00 93.56 324 LEU A C 1
ATOM 2712 O O . LEU A 1 324 ? -21.629 -7.925 16.987 1.00 93.56 324 LEU A O 1
ATOM 2716 N N . THR A 1 325 ? -20.925 -9.621 15.693 1.00 94.19 325 THR A N 1
ATOM 2717 C CA . THR A 1 325 ? -20.972 -10.670 16.708 1.00 94.19 325 THR A CA 1
ATOM 2718 C C . THR A 1 325 ? -19.656 -11.433 16.703 1.00 94.19 325 THR A C 1
ATOM 2720 O O . THR A 1 325 ? -19.178 -11.835 15.637 1.00 94.19 325 THR A O 1
ATOM 2723 N N . PHE A 1 326 ? -19.093 -11.636 17.890 1.00 93.50 326 PHE A N 1
ATOM 2724 C CA . PHE A 1 326 ? -17.928 -12.483 18.134 1.00 93.50 326 PHE A CA 1
ATOM 2725 C C . PHE A 1 326 ? -18.285 -13.500 19.210 1.00 93.50 326 PHE A C 1
ATOM 2727 O O . PHE A 1 326 ? -18.876 -13.132 20.220 1.00 93.50 326 PHE A O 1
ATOM 2734 N N . ILE A 1 327 ? -17.930 -14.760 18.992 1.00 93.44 327 ILE A N 1
ATOM 2735 C CA . ILE A 1 327 ? -18.043 -15.819 19.995 1.00 93.44 327 ILE A CA 1
ATOM 2736 C C . ILE A 1 327 ? -16.623 -16.253 20.326 1.00 93.44 327 ILE A C 1
ATOM 2738 O O . ILE A 1 327 ? -15.889 -16.688 19.438 1.00 93.44 327 ILE A O 1
ATOM 2742 N N . PHE A 1 328 ? -16.245 -16.111 21.587 1.00 90.12 328 PHE A N 1
ATOM 2743 C CA . PHE A 1 328 ? -14.947 -16.498 22.120 1.00 90.12 328 PHE A CA 1
ATOM 2744 C C . PHE A 1 328 ? -15.009 -17.916 22.695 1.00 90.12 328 PHE A C 1
ATOM 2746 O O . PHE A 1 328 ? -16.087 -18.485 22.905 1.00 90.12 328 PHE A O 1
ATOM 2753 N N . ASN A 1 329 ? -13.844 -18.512 22.919 1.00 88.56 329 ASN A N 1
ATOM 2754 C CA . ASN A 1 329 ? -13.754 -19.806 23.596 1.00 88.56 329 ASN A CA 1
ATOM 2755 C C . ASN A 1 329 ? -14.093 -19.683 25.082 1.00 88.56 329 ASN A C 1
ATOM 2757 O O . ASN A 1 329 ? -14.732 -20.575 25.636 1.00 88.56 329 ASN A O 1
ATOM 2761 N N . GLU A 1 330 ? -13.713 -18.561 25.687 1.00 86.88 330 GLU A N 1
ATOM 2762 C CA . GLU A 1 330 ? -13.893 -18.288 27.107 1.00 86.88 330 GLU A CA 1
ATOM 2763 C C . GLU A 1 330 ? -14.990 -17.241 27.356 1.00 86.88 330 GLU A C 1
ATOM 2765 O O . GLU A 1 330 ? -15.238 -16.371 26.507 1.00 86.88 330 GLU A O 1
ATOM 2770 N N . PRO A 1 331 ? -15.694 -17.322 28.499 1.00 88.00 331 PRO A N 1
ATOM 2771 C CA . PRO A 1 331 ? -16.698 -16.339 28.870 1.00 88.00 331 PRO A CA 1
ATOM 2772 C C . PRO A 1 331 ? -16.060 -14.983 29.191 1.00 88.00 331 PRO A C 1
ATOM 2774 O O . PRO A 1 331 ? -15.068 -14.889 29.907 1.00 88.00 331 PRO A O 1
ATOM 2777 N N . ILE A 1 332 ? -16.677 -13.908 28.699 1.00 88.25 332 ILE A N 1
ATOM 2778 C CA . ILE A 1 332 ? -16.277 -12.544 29.044 1.00 88.25 332 ILE A CA 1
ATOM 2779 C C . ILE A 1 332 ? -16.884 -12.212 30.406 1.00 88.25 332 ILE A C 1
ATOM 2781 O O . ILE A 1 332 ? -18.103 -12.094 30.546 1.00 88.25 332 ILE A O 1
ATOM 2785 N N . VAL A 1 333 ? -16.030 -12.004 31.401 1.00 87.75 333 VAL A N 1
ATOM 2786 C CA . VAL A 1 333 ? -16.432 -11.655 32.768 1.00 87.75 333 VAL A CA 1
ATOM 2787 C C . VAL A 1 333 ? -16.780 -10.170 32.854 1.00 87.75 333 VAL A C 1
ATOM 2789 O O . VAL A 1 333 ? -17.762 -9.768 33.487 1.00 87.75 333 VAL A O 1
ATOM 2792 N N . LYS A 1 334 ? -15.980 -9.324 32.197 1.00 90.12 334 LYS A N 1
ATOM 2793 C CA . LYS A 1 334 ? -16.123 -7.869 32.275 1.00 90.12 334 LYS A CA 1
ATOM 2794 C C . LYS A 1 334 ? -15.574 -7.178 31.037 1.00 90.12 334 LYS A C 1
ATOM 2796 O O . LYS A 1 334 ? -14.569 -7.599 30.473 1.00 90.12 334 LYS A O 1
ATOM 2801 N N . ILE A 1 335 ? -16.187 -6.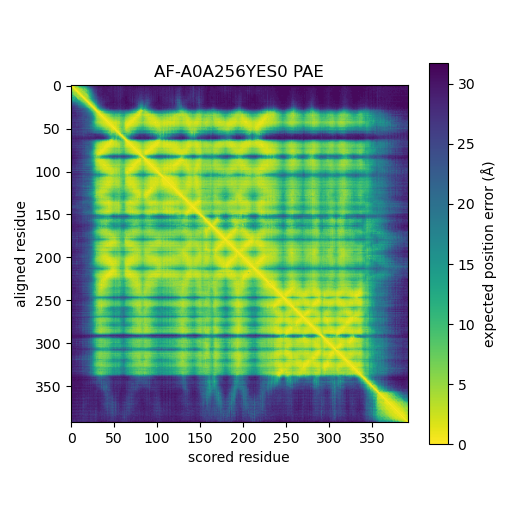053 30.677 1.00 87.44 335 ILE A N 1
ATOM 2802 C CA . ILE A 1 335 ? -15.640 -5.109 29.700 1.00 87.44 335 ILE A CA 1
ATOM 2803 C C . ILE A 1 335 ? -15.454 -3.750 30.367 1.00 87.44 335 ILE A C 1
ATOM 2805 O O . ILE A 1 335 ? -16.361 -3.263 31.043 1.00 87.44 335 ILE A O 1
ATOM 2809 N N . THR A 1 336 ? -14.294 -3.123 30.174 1.00 86.94 336 THR A N 1
ATOM 2810 C CA . THR A 1 336 ? -14.050 -1.751 30.644 1.00 86.94 336 THR A CA 1
ATOM 2811 C C . THR A 1 336 ? -13.421 -0.884 29.576 1.00 86.94 336 THR A C 1
ATOM 2813 O O . THR A 1 336 ? -12.677 -1.351 28.716 1.00 86.94 336 THR A O 1
ATOM 2816 N N . ASP A 1 337 ? -13.656 0.415 29.678 1.00 82.31 337 ASP A N 1
ATOM 2817 C CA . ASP A 1 337 ? -12.974 1.402 28.853 1.00 82.31 337 ASP A CA 1
ATOM 2818 C C . ASP A 1 337 ? -11.543 1.553 29.363 1.00 82.31 337 ASP A C 1
ATOM 2820 O O . ASP A 1 337 ? -11.314 1.644 30.572 1.00 82.31 337 ASP A O 1
ATOM 2824 N N . GLN A 1 338 ? -10.567 1.572 28.455 1.00 73.81 338 GLN A N 1
ATOM 2825 C CA . GLN A 1 338 ? -9.211 1.938 28.851 1.00 73.81 338 GLN A CA 1
ATOM 2826 C C . GLN A 1 338 ? -9.165 3.454 29.041 1.00 73.81 338 GLN A C 1
ATOM 2828 O O . GLN A 1 338 ? -9.489 4.211 28.126 1.00 73.81 338 GLN A O 1
ATOM 2833 N N . GLN A 1 339 ? -8.769 3.904 30.229 1.00 60.41 339 GLN A N 1
ATOM 2834 C CA . GLN A 1 339 ? -8.552 5.324 30.481 1.00 60.41 339 GLN A CA 1
ATOM 2835 C C . GLN A 1 339 ? -7.173 5.738 29.946 1.00 60.41 339 GLN A C 1
ATOM 2837 O O . GLN A 1 339 ? -6.154 5.194 30.367 1.00 60.41 339 GLN A O 1
ATOM 2842 N N . GLY A 1 340 ? -7.153 6.690 29.007 1.00 51.59 340 GLY A N 1
ATOM 2843 C CA . GLY A 1 340 ? -5.944 7.273 28.412 1.00 51.59 340 GLY A CA 1
ATOM 2844 C C . GLY A 1 340 ? -5.927 7.237 26.878 1.00 51.59 340 GLY A C 1
ATOM 2845 O O . GLY A 1 340 ? -6.458 6.316 26.264 1.00 51.59 340 GLY A O 1
ATOM 2846 N N . ASN A 1 341 ? -5.273 8.227 26.255 1.00 39.84 341 ASN A N 1
ATOM 2847 C CA . ASN A 1 341 ? -5.006 8.297 24.806 1.00 39.84 341 ASN A CA 1
ATOM 2848 C C . ASN A 1 341 ? -3.897 7.313 24.382 1.00 39.84 341 ASN A C 1
ATOM 2850 O O . ASN A 1 341 ? -2.962 7.689 23.678 1.00 39.84 341 ASN A O 1
ATOM 2854 N N . ALA A 1 342 ? -3.946 6.062 24.840 1.00 43.59 342 ALA A N 1
ATOM 2855 C CA . ALA A 1 342 ? -3.048 5.041 24.323 1.00 43.59 342 ALA A CA 1
ATOM 2856 C C . ALA A 1 342 ? -3.500 4.700 22.895 1.00 43.59 342 ALA A C 1
ATOM 2858 O O . ALA A 1 342 ? -4.397 3.884 22.684 1.00 43.59 342 ALA A O 1
ATOM 2859 N N . THR A 1 343 ? -2.919 5.388 21.911 1.00 42.47 343 THR A N 1
ATOM 2860 C CA . THR A 1 343 ? -3.039 5.041 20.496 1.00 42.47 343 THR A CA 1
ATOM 2861 C C . THR A 1 343 ? -2.545 3.613 20.284 1.00 42.47 343 THR A C 1
ATOM 2863 O O . THR A 1 343 ? -1.555 3.161 20.860 1.00 42.47 343 THR A O 1
ATOM 2866 N N . TYR A 1 344 ? -3.290 2.876 19.469 1.00 44.59 344 TYR A N 1
ATOM 2867 C CA . TYR A 1 344 ? -3.518 1.446 19.660 1.00 44.59 344 TYR A CA 1
ATOM 2868 C C . TYR A 1 344 ? -2.347 0.481 19.453 1.00 44.59 344 TYR A C 1
ATOM 2870 O O . TYR A 1 344 ? -2.495 -0.724 19.631 1.00 44.59 344 TYR A O 1
ATOM 2878 N N . ILE A 1 345 ? -1.190 0.970 19.019 1.00 45.56 345 ILE A N 1
ATOM 2879 C CA . ILE A 1 345 ? -0.132 0.117 18.461 1.00 45.56 345 ILE A CA 1
ATOM 2880 C C . ILE A 1 345 ? 1.238 0.503 19.033 1.00 45.56 345 ILE A C 1
ATOM 2882 O O . ILE A 1 345 ? 2.277 0.107 18.530 1.00 45.56 345 ILE A O 1
ATOM 2886 N N . HIS A 1 346 ? 1.271 1.209 20.166 1.00 37.03 346 HIS A N 1
ATOM 2887 C CA . HIS A 1 346 ? 2.502 1.293 20.960 1.00 37.03 346 HIS A CA 1
ATOM 2888 C C . HIS A 1 346 ? 2.908 -0.057 21.583 1.00 37.03 346 HIS A C 1
ATOM 2890 O O . HIS A 1 346 ? 4.078 -0.243 21.913 1.00 37.03 346 HIS A O 1
ATOM 2896 N N . GLU A 1 347 ? 1.981 -1.018 21.708 1.00 35.91 347 GLU A N 1
ATOM 2897 C CA . GLU A 1 347 ? 2.287 -2.365 22.219 1.00 35.91 347 GLU A CA 1
ATOM 2898 C C . GLU A 1 347 ? 2.910 -3.304 21.178 1.00 35.91 347 GLU A C 1
ATOM 2900 O O . GLU A 1 347 ? 3.558 -4.279 21.562 1.00 35.91 347 GLU A O 1
ATOM 2905 N N . VAL A 1 348 ? 2.823 -2.983 19.881 1.00 37.38 348 VAL A N 1
ATOM 2906 C CA . VAL A 1 348 ? 3.764 -3.521 18.887 1.00 37.38 348 VAL A CA 1
ATOM 2907 C C . VAL A 1 348 ? 5.055 -2.727 19.079 1.00 37.38 348 VAL A C 1
ATOM 2909 O O . VAL A 1 348 ? 5.315 -1.718 18.433 1.00 37.38 348 VAL A O 1
ATOM 2912 N N . THR A 1 349 ? 5.766 -3.081 20.149 1.00 34.19 349 THR A N 1
ATOM 2913 C CA . THR A 1 349 ? 6.842 -2.267 20.722 1.00 34.19 349 THR A CA 1
ATOM 2914 C C . THR A 1 349 ? 7.893 -1.850 19.689 1.00 34.19 349 THR A C 1
ATOM 2916 O O . THR A 1 349 ? 8.248 -2.610 18.791 1.00 34.19 349 THR A O 1
ATOM 2919 N N . THR A 1 350 ? 8.513 -0.693 19.931 1.00 36.62 350 THR A N 1
ATOM 2920 C CA . THR A 1 350 ? 9.777 -0.210 19.337 1.00 36.62 350 THR A CA 1
ATOM 2921 C C . THR A 1 350 ? 10.903 -1.249 19.271 1.00 36.62 350 THR A C 1
ATOM 2923 O O . THR A 1 350 ? 11.865 -1.045 18.534 1.00 36.62 350 THR A O 1
ATOM 2926 N N . SER A 1 351 ? 10.793 -2.379 19.980 1.00 34.84 351 SER A N 1
ATOM 2927 C CA . SER A 1 351 ? 11.689 -3.523 19.803 1.00 34.84 351 SER A CA 1
ATOM 2928 C C . SER A 1 351 ? 11.650 -4.111 18.383 1.00 34.84 351 SER A C 1
ATOM 2930 O O . SER A 1 351 ? 12.650 -4.675 17.951 1.00 34.84 351 SER A O 1
ATOM 2932 N N . GLU A 1 352 ? 10.576 -3.896 17.613 1.00 38.88 352 GLU A N 1
ATOM 2933 C CA . GLU A 1 352 ? 10.486 -4.284 16.197 1.00 38.88 352 GLU A CA 1
ATOM 2934 C C . GLU A 1 352 ? 11.168 -3.290 15.238 1.00 38.88 352 GLU A C 1
ATOM 2936 O O . GLU A 1 352 ? 11.565 -3.679 14.142 1.00 38.88 352 GLU A O 1
ATOM 2941 N N . LYS A 1 353 ? 11.420 -2.040 15.668 1.00 36.84 353 LYS A N 1
ATOM 2942 C CA . LYS A 1 353 ? 12.111 -0.994 14.876 1.00 36.84 353 LYS A CA 1
ATOM 2943 C C . LYS A 1 353 ? 13.553 -1.382 14.520 1.00 36.84 353 LYS A C 1
ATOM 2945 O O . LYS A 1 353 ? 14.090 -0.921 13.517 1.00 36.84 353 LYS A O 1
ATOM 2950 N N . ASN A 1 354 ? 14.165 -2.249 15.331 1.00 33.78 354 ASN A N 1
ATOM 2951 C CA . ASN A 1 354 ? 15.541 -2.722 15.158 1.00 33.78 354 ASN A CA 1
ATOM 2952 C C . ASN A 1 354 ? 15.657 -4.018 14.348 1.00 33.78 354 ASN A C 1
ATOM 2954 O O . ASN A 1 354 ? 16.771 -4.469 14.080 1.00 33.78 354 ASN A O 1
ATOM 2958 N N . TYR A 1 355 ? 14.539 -4.611 13.932 1.00 35.38 355 TYR A N 1
ATOM 2959 C CA . TYR A 1 355 ? 14.565 -5.739 13.019 1.00 35.38 355 TYR A CA 1
ATOM 2960 C C . TYR A 1 355 ? 14.180 -5.235 11.634 1.00 35.38 355 TYR A C 1
ATOM 2962 O O . TYR A 1 355 ? 13.009 -5.151 11.273 1.00 35.38 355 TYR A O 1
ATOM 2970 N N . SER A 1 356 ? 15.192 -4.981 10.799 1.00 36.00 356 SER A N 1
ATOM 2971 C CA . SER A 1 356 ? 15.019 -5.245 9.369 1.00 36.00 356 SER A CA 1
ATOM 2972 C C . SER A 1 356 ? 14.405 -6.636 9.296 1.00 36.00 356 SER A C 1
ATOM 2974 O O . SER A 1 356 ? 14.970 -7.534 9.923 1.00 36.00 356 SER A O 1
ATOM 2976 N N . SER A 1 357 ? 13.253 -6.799 8.628 1.00 40.81 357 SER A N 1
ATOM 2977 C CA . SER A 1 357 ? 12.570 -8.091 8.487 1.00 40.81 357 SER A CA 1
ATOM 2978 C C . SER A 1 357 ? 13.632 -9.181 8.400 1.00 40.81 357 SER A C 1
ATOM 2980 O O . SER A 1 357 ? 14.373 -9.204 7.417 1.00 40.81 357 SER A O 1
ATOM 2982 N N . SER A 1 358 ? 13.776 -10.017 9.435 1.00 41.22 358 SER A N 1
ATOM 2983 C CA . SER A 1 358 ? 14.861 -11.008 9.530 1.00 41.22 358 SER A CA 1
ATOM 2984 C C . SER A 1 358 ? 14.919 -11.861 8.266 1.00 41.22 358 SER A C 1
ATOM 2986 O O . SER A 1 358 ? 15.988 -12.258 7.834 1.00 41.22 358 SER A O 1
ATOM 2988 N N . TYR A 1 359 ? 13.774 -12.001 7.600 1.00 39.09 359 TYR A N 1
ATOM 2989 C CA . TYR A 1 359 ? 13.584 -12.483 6.241 1.00 39.09 359 TYR A CA 1
ATOM 2990 C C . TYR A 1 359 ? 14.432 -11.798 5.150 1.00 39.09 359 TYR A C 1
ATOM 2992 O O . TYR A 1 359 ? 15.047 -12.509 4.384 1.00 39.09 359 TYR A O 1
ATOM 3000 N N . ILE A 1 360 ? 14.510 -10.466 5.029 1.00 38.38 360 ILE A N 1
ATOM 3001 C CA . ILE A 1 360 ? 15.308 -9.792 3.980 1.00 38.38 360 ILE A CA 1
ATOM 3002 C C . ILE A 1 360 ? 16.801 -10.013 4.228 1.00 38.38 360 ILE A C 1
ATOM 3004 O O . ILE A 1 360 ? 17.530 -10.331 3.292 1.00 38.38 360 ILE A O 1
ATOM 3008 N N . LEU A 1 361 ? 17.252 -9.907 5.480 1.00 38.53 361 LEU A N 1
ATOM 3009 C CA . LEU A 1 361 ? 18.647 -10.163 5.838 1.00 38.53 361 LEU A CA 1
ATOM 3010 C C . LEU A 1 361 ? 18.994 -11.653 5.643 1.00 38.53 361 LEU A C 1
ATOM 3012 O O . LEU A 1 361 ? 19.970 -11.974 4.973 1.00 38.53 361 LEU A O 1
ATOM 3016 N N . PHE A 1 362 ? 18.152 -12.563 6.143 1.00 42.53 362 PHE A N 1
ATOM 3017 C CA . PHE A 1 362 ? 18.311 -14.013 6.013 1.00 42.53 362 PHE A CA 1
ATOM 3018 C C . PHE A 1 362 ? 18.214 -14.468 4.559 1.00 42.53 362 PHE A C 1
ATOM 3020 O O . PHE A 1 362 ? 19.075 -15.214 4.129 1.00 42.53 362 PHE A O 1
ATOM 3027 N N . TYR A 1 363 ? 17.253 -13.994 3.762 1.00 41.22 363 TYR A N 1
ATOM 3028 C CA . TYR A 1 363 ? 17.145 -14.365 2.347 1.00 41.22 363 TYR A CA 1
ATOM 3029 C C . TYR A 1 363 ? 18.264 -13.767 1.508 1.00 41.22 363 TYR A C 1
ATOM 3031 O O . TYR A 1 363 ? 18.804 -14.471 0.663 1.00 41.22 363 TYR A O 1
ATOM 3039 N N . THR A 1 364 ? 18.668 -12.516 1.746 1.00 41.66 364 THR A N 1
ATOM 3040 C CA . THR A 1 364 ? 19.814 -11.940 1.024 1.00 41.66 364 THR A CA 1
ATOM 3041 C C . THR A 1 364 ? 21.092 -12.712 1.354 1.00 41.66 364 THR A C 1
ATOM 3043 O O . THR A 1 364 ? 21.878 -12.997 0.458 1.00 41.66 364 THR A O 1
ATOM 3046 N N . ILE A 1 365 ? 21.293 -13.121 2.610 1.00 46.53 365 ILE A N 1
ATOM 3047 C CA . ILE A 1 365 ? 22.467 -13.903 3.022 1.00 46.53 365 ILE A CA 1
ATOM 3048 C C . ILE A 1 365 ? 22.383 -15.349 2.508 1.00 46.53 365 ILE A C 1
ATOM 3050 O O . ILE A 1 365 ? 23.304 -15.815 1.844 1.00 46.53 365 ILE A O 1
ATOM 3054 N N . VAL A 1 366 ? 21.278 -16.055 2.754 1.00 49.41 366 VAL A N 1
ATOM 3055 C CA . VAL A 1 366 ? 21.085 -17.464 2.378 1.00 49.41 366 VAL A CA 1
ATOM 3056 C C . VAL A 1 366 ? 21.087 -17.637 0.867 1.00 49.41 366 VAL A C 1
ATOM 3058 O O . VAL A 1 366 ? 21.750 -18.547 0.385 1.00 49.41 366 VAL A O 1
ATOM 3061 N N . PHE A 1 367 ? 20.423 -16.761 0.108 1.00 46.59 367 PHE A N 1
ATOM 3062 C CA . PHE A 1 367 ? 20.384 -16.860 -1.352 1.00 46.59 367 PHE A CA 1
ATOM 3063 C C . PHE A 1 367 ? 21.749 -16.556 -1.980 1.00 46.59 367 PHE A C 1
ATOM 3065 O O . PHE A 1 367 ? 22.181 -17.292 -2.865 1.00 46.59 367 PHE A O 1
ATOM 3072 N N . ASN A 1 368 ? 22.478 -15.545 -1.486 1.00 43.31 368 ASN A N 1
ATOM 3073 C CA . ASN A 1 368 ? 23.844 -15.279 -1.949 1.00 43.31 368 ASN A CA 1
ATOM 3074 C C . ASN A 1 368 ? 24.800 -16.433 -1.595 1.00 43.31 368 ASN A C 1
ATOM 3076 O O . ASN A 1 368 ? 25.595 -16.842 -2.439 1.00 43.31 368 ASN A O 1
ATOM 3080 N N . ILE A 1 369 ? 24.698 -17.014 -0.391 1.00 55.91 369 ILE A N 1
ATOM 3081 C CA . ILE A 1 369 ? 25.508 -18.179 0.005 1.00 55.91 369 ILE A CA 1
ATOM 3082 C C . ILE A 1 369 ? 25.159 -19.405 -0.853 1.00 55.91 369 ILE A C 1
ATOM 3084 O O . ILE A 1 369 ? 26.068 -20.055 -1.367 1.00 55.91 369 ILE A O 1
ATOM 3088 N N . LEU A 1 370 ? 23.873 -19.706 -1.071 1.00 54.50 370 LEU A N 1
ATOM 3089 C CA . LEU A 1 370 ? 23.435 -20.814 -1.931 1.00 54.50 370 LEU A CA 1
ATOM 3090 C C . LEU A 1 370 ? 23.922 -20.640 -3.370 1.00 54.50 370 LEU A C 1
ATOM 3092 O O . LEU A 1 370 ? 24.457 -21.586 -3.944 1.00 54.50 370 LEU A O 1
ATOM 3096 N N . ALA A 1 371 ? 23.804 -19.437 -3.935 1.00 54.38 371 ALA A N 1
ATOM 3097 C CA . ALA A 1 371 ? 24.279 -19.143 -5.283 1.00 54.38 371 ALA A CA 1
ATOM 3098 C C . ALA A 1 371 ? 25.799 -19.350 -5.416 1.00 54.38 371 ALA A C 1
ATOM 3100 O O . ALA A 1 371 ? 26.252 -19.963 -6.387 1.00 54.38 371 ALA A O 1
ATOM 3101 N N . ILE A 1 372 ? 26.585 -18.917 -4.422 1.00 62.75 372 ILE A N 1
ATOM 3102 C CA . ILE A 1 372 ? 28.041 -19.135 -4.384 1.00 62.75 372 ILE A CA 1
ATOM 3103 C C . ILE A 1 372 ? 28.367 -20.634 -4.273 1.00 62.75 372 ILE A C 1
ATOM 3105 O O . ILE A 1 372 ? 29.201 -21.137 -5.028 1.00 62.75 372 ILE A O 1
ATOM 3109 N N . VAL A 1 373 ? 27.696 -21.370 -3.379 1.00 67.56 373 VAL A N 1
ATOM 3110 C CA . VAL A 1 373 ? 27.942 -22.807 -3.151 1.00 67.56 373 VAL A CA 1
ATOM 3111 C C . VAL A 1 373 ? 27.578 -23.648 -4.378 1.00 67.56 373 VAL A C 1
ATOM 3113 O O . VAL A 1 373 ? 28.346 -24.539 -4.760 1.00 67.56 373 VAL A O 1
ATOM 3116 N N . VAL A 1 374 ? 26.447 -23.360 -5.028 1.00 69.56 374 VAL A N 1
ATOM 3117 C CA . VAL A 1 374 ? 26.028 -24.043 -6.262 1.00 69.56 374 VAL A CA 1
ATOM 3118 C C . VAL A 1 374 ? 27.011 -23.741 -7.394 1.00 69.56 374 VAL A C 1
ATOM 3120 O O . VAL A 1 374 ? 27.510 -24.675 -8.022 1.00 69.56 374 VAL A O 1
ATOM 3123 N N . SER A 1 375 ? 27.380 -22.472 -7.597 1.00 66.56 375 SER A N 1
ATOM 3124 C CA . SER A 1 375 ? 28.334 -22.067 -8.645 1.00 66.56 375 SER A CA 1
ATOM 3125 C C . SER A 1 375 ? 29.712 -22.710 -8.458 1.00 66.56 375 SER A C 1
ATOM 3127 O O . SER A 1 375 ? 30.312 -23.209 -9.416 1.00 66.56 375 SER A O 1
ATOM 3129 N N . TYR A 1 376 ? 30.202 -22.768 -7.216 1.00 77.19 376 TYR A N 1
ATOM 3130 C CA . TYR A 1 376 ? 31.452 -23.449 -6.877 1.00 77.19 376 TYR A CA 1
ATOM 3131 C C . TYR A 1 376 ? 31.377 -24.959 -7.154 1.00 77.19 376 TYR A C 1
ATOM 3133 O O . TYR A 1 376 ? 32.293 -25.535 -7.747 1.00 77.19 376 TYR A O 1
ATOM 3141 N N . SER A 1 377 ? 30.274 -25.605 -6.768 1.00 74.06 377 SER A N 1
ATOM 3142 C CA . SER A 1 377 ? 30.080 -27.050 -6.949 1.00 74.06 377 SER A CA 1
ATOM 3143 C C . SER A 1 377 ? 29.999 -27.440 -8.426 1.00 74.06 377 SER A C 1
ATOM 3145 O O . SER A 1 377 ? 30.649 -28.402 -8.842 1.00 74.06 377 SER A O 1
ATOM 3147 N N . VAL A 1 378 ? 29.279 -26.654 -9.232 1.00 74.12 378 VAL A N 1
ATOM 3148 C CA . VAL A 1 378 ? 29.196 -26.825 -10.690 1.00 74.12 378 VAL A CA 1
ATOM 3149 C C . VAL A 1 378 ? 30.571 -26.637 -11.336 1.00 74.12 378 VAL A C 1
ATOM 3151 O O . VAL A 1 378 ? 31.011 -27.500 -12.096 1.00 74.12 378 VAL A O 1
ATOM 3154 N N . SER A 1 379 ? 31.308 -25.585 -10.966 1.00 75.19 379 SER A N 1
ATOM 3155 C CA . SER A 1 379 ? 32.663 -25.333 -11.486 1.00 75.19 379 SER A CA 1
ATOM 3156 C C . SER A 1 379 ? 33.628 -26.484 -11.176 1.00 75.19 379 SER A C 1
ATOM 3158 O O . SER A 1 379 ? 34.392 -26.922 -12.038 1.00 75.19 379 SER A O 1
ATOM 3160 N N . LYS A 1 380 ? 33.561 -27.036 -9.958 1.00 73.12 380 LYS A N 1
ATOM 3161 C CA . LYS A 1 380 ? 34.379 -28.183 -9.536 1.00 73.12 380 LYS A CA 1
ATOM 3162 C C . LYS A 1 380 ? 34.024 -29.464 -10.293 1.00 73.12 380 LYS A C 1
ATOM 3164 O O . LYS A 1 380 ? 34.918 -30.253 -10.605 1.00 73.12 380 LYS A O 1
ATOM 3169 N N . PHE A 1 381 ? 32.741 -29.685 -10.575 1.00 75.19 381 PHE A N 1
ATOM 3170 C CA . PHE A 1 381 ? 32.287 -30.819 -11.376 1.00 75.19 381 PHE A CA 1
ATOM 3171 C C . PHE A 1 381 ? 32.796 -30.718 -12.820 1.00 75.19 381 PHE A C 1
ATOM 3173 O O . PHE A 1 381 ? 33.424 -31.658 -13.304 1.00 75.19 381 PHE A O 1
ATOM 3180 N N . ILE A 1 382 ? 32.637 -29.554 -13.459 1.00 77.31 382 ILE A N 1
ATOM 3181 C CA . ILE A 1 382 ? 33.134 -29.293 -14.819 1.00 77.31 382 ILE A CA 1
ATOM 3182 C C . ILE A 1 382 ? 34.651 -29.511 -14.898 1.00 77.31 382 ILE A C 1
ATOM 3184 O O . ILE A 1 382 ? 35.125 -30.219 -15.784 1.00 77.31 382 ILE A O 1
ATOM 3188 N N . ALA A 1 383 ? 35.419 -28.990 -13.936 1.00 70.94 383 ALA A N 1
ATOM 3189 C CA . ALA A 1 383 ? 36.870 -29.174 -13.900 1.00 70.94 383 ALA A CA 1
ATOM 3190 C C . ALA A 1 383 ? 37.291 -30.654 -13.794 1.00 70.94 383 ALA A C 1
ATOM 3192 O O . ALA A 1 383 ? 38.279 -31.063 -14.406 1.00 70.94 383 ALA A O 1
ATOM 3193 N N . ARG A 1 384 ? 36.545 -31.480 -13.044 1.00 75.38 384 ARG A N 1
ATOM 3194 C CA . ARG A 1 384 ? 36.794 -32.931 -12.959 1.00 75.38 384 ARG A CA 1
ATOM 3195 C C . ARG A 1 384 ? 36.505 -33.636 -14.279 1.00 75.38 384 ARG A C 1
ATOM 3197 O O . ARG A 1 384 ? 37.314 -34.457 -14.699 1.00 75.38 384 ARG A O 1
ATOM 3204 N N . VAL A 1 385 ? 35.387 -33.305 -14.921 1.00 73.88 385 VAL A N 1
ATOM 3205 C CA . VAL A 1 385 ? 35.010 -33.877 -16.221 1.00 73.88 385 VAL A CA 1
ATOM 3206 C C . VAL A 1 385 ? 36.044 -33.515 -17.288 1.00 73.88 385 VAL A C 1
ATOM 3208 O O . VAL A 1 385 ? 36.535 -34.401 -17.977 1.00 73.88 385 VAL A O 1
ATOM 3211 N N . LEU A 1 386 ? 36.464 -32.249 -17.362 1.00 69.88 386 LEU A N 1
ATOM 3212 C CA . LEU A 1 386 ? 37.503 -31.808 -18.299 1.00 69.88 386 LEU A CA 1
ATOM 3213 C C . LEU A 1 386 ? 38.837 -32.526 -18.072 1.00 69.88 386 LEU A C 1
ATOM 3215 O O . LEU A 1 386 ? 39.485 -32.929 -19.031 1.00 69.88 386 LEU A O 1
ATOM 3219 N N . LYS A 1 387 ? 39.237 -32.738 -16.813 1.00 69.62 387 LYS A N 1
ATOM 3220 C CA . LYS A 1 387 ? 40.465 -33.480 -16.502 1.00 69.62 387 LYS A CA 1
ATOM 3221 C C . LYS A 1 387 ? 40.399 -34.937 -16.969 1.00 69.62 387 LYS A C 1
ATOM 3223 O O . LYS A 1 387 ? 41.403 -35.447 -17.445 1.00 69.62 387 LYS A O 1
ATOM 3228 N N . LEU A 1 388 ? 39.239 -35.582 -16.847 1.00 72.19 388 LEU A N 1
ATOM 3229 C CA . LEU A 1 388 ? 39.032 -36.950 -17.329 1.00 72.19 388 LEU A CA 1
ATOM 3230 C C . LEU A 1 388 ? 39.071 -37.027 -18.860 1.00 72.19 388 LEU A C 1
ATOM 3232 O O . LEU A 1 388 ? 39.668 -37.953 -19.389 1.00 72.19 388 LEU A O 1
ATOM 3236 N N . ILE A 1 389 ? 38.510 -36.031 -19.553 1.00 68.12 389 ILE A N 1
ATOM 3237 C CA . ILE A 1 389 ? 38.529 -35.944 -21.023 1.00 68.12 389 ILE A CA 1
ATOM 3238 C C . ILE A 1 389 ? 39.943 -35.684 -21.561 1.00 68.12 389 ILE A C 1
ATOM 3240 O O . ILE A 1 389 ? 40.306 -36.203 -22.603 1.00 68.12 389 ILE A O 1
ATOM 3244 N N . VAL A 1 390 ? 40.760 -34.889 -20.865 1.00 67.25 390 VAL A N 1
ATOM 3245 C CA . VAL A 1 390 ? 42.155 -34.624 -21.276 1.00 67.25 390 VAL A CA 1
ATOM 3246 C C . VAL A 1 390 ? 43.078 -35.824 -21.002 1.00 67.25 390 VAL A C 1
ATOM 3248 O O . VAL A 1 390 ? 44.173 -35.898 -21.553 1.00 67.25 390 VAL A O 1
ATOM 3251 N N . GLN A 1 391 ? 42.667 -36.750 -20.131 1.00 62.75 391 GLN A N 1
ATOM 3252 C CA . GLN A 1 391 ? 43.428 -37.956 -19.784 1.00 62.75 391 GLN A CA 1
ATOM 3253 C C . GLN A 1 391 ? 43.015 -39.205 -20.582 1.00 62.75 391 GLN A C 1
ATOM 3255 O O . GLN A 1 391 ? 43.718 -40.213 -20.496 1.00 62.75 391 GLN A O 1
ATOM 3260 N N . SER A 1 392 ? 41.904 -39.147 -21.321 1.00 51.28 392 SER A N 1
ATOM 3261 C CA . SER A 1 392 ? 41.481 -40.138 -22.323 1.00 51.28 392 SER A CA 1
ATOM 3262 C C . SER A 1 392 ? 41.983 -39.754 -23.704 1.00 51.28 392 SER A C 1
ATOM 3264 O O . SER A 1 392 ? 42.401 -40.666 -24.446 1.00 51.28 392 SER A O 1
#

Mean predicted aligned error: 13.76 Å